Protein AF-A0A0N4U417-F1 (afdb_monomer)

Nearest PDB structures (foldseek):
  6iaa-assembly3_C  TM=5.989E-01  e=9.549E-22  Homo sapiens
  5o5g-assembly1_A  TM=4.884E-01  e=3.225E-22  Homo sapiens
  6s9f-assembly2_B  TM=4.511E-01  e=1.008E-21  Drosophila melanogaster
  5k6w-assembly1_B  TM=4.973E-01  e=5.596E-20  Mus musculus
  6sdb-assembly3_C  TM=8.760E-01  e=9.077E-08  Homo sapiens

Structure (mmCIF, N/CA/C/O backbone):
data_AF-A0A0N4U417-F1
#
_entry.id   AF-A0A0N4U417-F1
#
loop_
_atom_site.group_PDB
_atom_site.id
_atom_site.type_symbol
_atom_site.label_atom_id
_atom_site.label_alt_id
_atom_site.label_comp_id
_atom_site.label_asym_id
_atom_site.label_entity_id
_atom_site.label_seq_id
_atom_site.pdbx_PDB_ins_code
_atom_site.Cartn_x
_atom_site.Cartn_y
_atom_site.Cartn_z
_atom_site.occupancy
_atom_site.B_iso_or_equiv
_atom_site.auth_seq_id
_atom_site.auth_comp_id
_atom_site.auth_asym_id
_atom_site.auth_atom_id
_atom_site.pdbx_PDB_model_num
ATOM 1 N N . MET A 1 1 ? 28.349 -28.284 -4.706 1.00 27.56 1 MET A N 1
ATOM 2 C CA . MET A 1 1 ? 28.545 -28.750 -6.095 1.00 27.56 1 MET A CA 1
ATOM 3 C C . MET A 1 1 ? 29.560 -27.798 -6.707 1.00 27.56 1 MET A C 1
ATOM 5 O O . MET A 1 1 ? 29.257 -26.618 -6.806 1.00 27.56 1 MET A O 1
ATOM 9 N N . ILE A 1 2 ? 30.795 -28.249 -6.942 1.00 29.91 2 ILE A N 1
ATOM 10 C CA . ILE A 1 2 ? 31.886 -27.415 -7.476 1.00 29.91 2 ILE A CA 1
ATOM 11 C C . ILE A 1 2 ? 31.576 -27.196 -8.964 1.00 29.91 2 ILE A C 1
ATOM 13 O O . ILE A 1 2 ? 32.050 -27.932 -9.828 1.00 29.91 2 ILE A O 1
ATOM 17 N N . TRP A 1 3 ? 30.660 -26.273 -9.258 1.00 33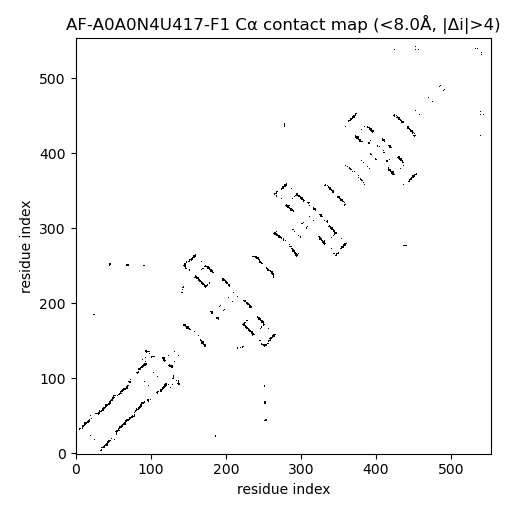.50 3 TRP A N 1
ATOM 18 C CA . TRP A 1 3 ? 30.351 -25.863 -10.623 1.00 33.50 3 TRP A CA 1
ATOM 19 C C . TRP A 1 3 ? 31.556 -25.080 -11.126 1.00 33.50 3 TRP A C 1
ATOM 21 O O . TRP A 1 3 ? 31.873 -24.015 -10.610 1.00 33.50 3 TRP A O 1
ATOM 31 N N . ARG A 1 4 ? 32.295 -25.681 -12.059 1.00 32.41 4 ARG A N 1
ATOM 32 C CA . ARG A 1 4 ? 33.549 -25.144 -12.593 1.00 32.41 4 ARG A CA 1
ATOM 33 C C . ARG A 1 4 ? 33.310 -23.730 -13.139 1.00 32.41 4 ARG A C 1
ATOM 35 O O . ARG A 1 4 ? 32.693 -23.586 -14.191 1.00 32.41 4 ARG A O 1
ATOM 42 N N . GLU A 1 5 ? 33.853 -22.722 -12.458 1.00 45.22 5 GLU A N 1
ATOM 43 C CA . GLU A 1 5 ? 33.798 -21.286 -12.806 1.00 45.22 5 GLU A CA 1
ATOM 44 C C . GLU A 1 5 ? 34.179 -20.999 -14.271 1.00 45.22 5 GLU A C 1
ATOM 46 O O . GLU A 1 5 ? 33.710 -20.036 -14.869 1.00 45.22 5 GLU A O 1
ATOM 51 N N . LYS A 1 6 ? 34.959 -21.892 -14.893 1.00 42.88 6 LYS A N 1
ATOM 52 C CA . LYS A 1 6 ? 35.426 -21.800 -16.283 1.00 42.88 6 LYS A CA 1
ATOM 53 C C . LYS A 1 6 ? 34.323 -21.749 -17.352 1.00 42.88 6 LYS A C 1
ATOM 55 O O . LYS A 1 6 ? 34.619 -21.346 -18.468 1.00 42.88 6 LYS A O 1
ATOM 60 N N . TYR A 1 7 ? 33.092 -22.178 -17.056 1.00 51.28 7 TYR A N 1
ATOM 61 C CA . TYR A 1 7 ? 31.992 -22.128 -18.034 1.00 51.28 7 TYR A CA 1
ATOM 62 C C . TYR A 1 7 ? 31.229 -20.795 -18.042 1.00 51.28 7 TYR A C 1
ATOM 64 O O . TYR A 1 7 ? 30.538 -20.521 -19.013 1.00 51.28 7 TYR A O 1
ATOM 72 N N . PHE A 1 8 ? 31.374 -19.949 -17.016 1.00 64.50 8 PHE A N 1
ATOM 73 C CA . PHE A 1 8 ? 30.685 -18.650 -16.950 1.00 64.50 8 PHE A CA 1
ATOM 74 C C . PHE A 1 8 ? 31.514 -17.479 -17.495 1.00 64.50 8 PHE A C 1
ATOM 76 O O . PHE A 1 8 ? 30.997 -16.373 -17.611 1.00 64.50 8 PHE A O 1
ATOM 83 N N . SER A 1 9 ? 32.785 -17.702 -17.850 1.00 75.81 9 SER A N 1
ATOM 84 C CA . SER A 1 9 ? 33.643 -16.664 -18.432 1.00 75.81 9 SER A CA 1
ATOM 85 C C . SER A 1 9 ? 33.302 -16.323 -19.881 1.00 75.81 9 SER A C 1
ATOM 87 O O . SER A 1 9 ? 33.752 -15.292 -20.363 1.00 75.81 9 SER A O 1
ATOM 89 N N . ASP A 1 10 ? 32.570 -17.181 -20.595 1.00 85.62 10 ASP A N 1
ATOM 90 C CA . ASP A 1 10 ? 32.189 -16.932 -21.986 1.00 85.62 10 ASP A CA 1
ATOM 91 C C . ASP A 1 10 ? 30.671 -16.778 -22.103 1.00 85.62 10 ASP A C 1
ATOM 93 O O . ASP A 1 10 ? 29.919 -17.748 -22.027 1.00 85.62 10 ASP A O 1
ATOM 97 N N . LEU A 1 11 ? 30.238 -15.528 -22.236 1.00 84.31 11 LEU A N 1
ATOM 98 C CA . LEU A 1 11 ? 28.856 -15.098 -22.426 1.00 84.31 11 LEU A CA 1
ATOM 99 C C . LEU A 1 11 ? 28.645 -14.549 -23.845 1.00 84.31 11 LEU A C 1
ATOM 101 O O . LEU A 1 11 ? 27.687 -13.812 -24.103 1.00 84.31 11 LEU A O 1
ATOM 105 N N . SER A 1 12 ? 29.532 -14.894 -24.777 1.00 87.50 12 SER A N 1
ATOM 106 C CA . SER A 1 12 ? 29.425 -14.485 -26.177 1.00 87.50 12 SER A CA 1
ATOM 107 C C . SER A 1 12 ? 28.173 -15.074 -26.836 1.00 87.50 12 SER A C 1
ATOM 109 O O . SER A 1 12 ? 27.653 -16.093 -26.381 1.00 87.50 12 SER A O 1
ATOM 111 N N . ASP A 1 13 ? 27.650 -14.408 -27.865 1.00 87.19 13 ASP A N 1
ATOM 112 C CA . ASP A 1 13 ? 26.528 -14.898 -28.688 1.00 87.19 13 ASP A CA 1
ATOM 113 C C . ASP A 1 13 ? 25.203 -15.141 -27.928 1.00 87.19 13 ASP A C 1
ATOM 115 O O . ASP A 1 13 ? 24.336 -15.895 -28.372 1.00 87.19 13 ASP A O 1
ATOM 119 N N . ASN A 1 14 ? 24.996 -14.474 -26.787 1.00 81.00 14 ASN A N 1
ATOM 120 C CA . ASN A 1 14 ? 23.789 -14.625 -25.960 1.00 81.00 14 ASN A CA 1
ATOM 121 C C . ASN A 1 14 ? 22.736 -13.525 -26.195 1.00 81.00 14 ASN A C 1
ATOM 123 O O . ASN A 1 14 ? 21.695 -13.495 -25.535 1.00 81.00 14 ASN A O 1
ATOM 127 N N . GLY A 1 15 ? 22.987 -12.591 -27.119 1.00 75.69 15 GLY A N 1
ATOM 128 C CA . GLY A 1 15 ? 22.088 -11.466 -27.394 1.00 75.69 15 GLY A CA 1
ATOM 129 C C . GLY A 1 15 ? 21.960 -10.470 -26.233 1.00 75.69 15 GLY A C 1
ATOM 130 O O . GLY A 1 15 ? 20.966 -9.741 -26.163 1.00 75.69 15 GLY A O 1
ATOM 131 N N . LEU A 1 16 ? 22.946 -10.427 -25.333 1.00 77.06 16 LEU A N 1
ATOM 132 C CA . LEU A 1 16 ? 22.962 -9.561 -24.156 1.00 77.06 16 LEU A CA 1
ATOM 133 C C . LEU A 1 16 ? 22.955 -8.091 -24.584 1.00 77.06 16 LEU A C 1
ATOM 135 O O . LEU A 1 16 ? 23.858 -7.634 -25.272 1.00 77.06 16 LEU A O 1
ATOM 139 N N . ALA A 1 17 ? 21.938 -7.330 -24.185 1.00 68.06 17 ALA A N 1
ATOM 140 C CA . ALA A 1 17 ? 21.837 -5.906 -24.525 1.00 68.06 17 ALA A CA 1
ATOM 141 C C . ALA A 1 17 ? 22.543 -4.978 -23.517 1.00 68.06 17 ALA A C 1
ATOM 143 O O . ALA A 1 17 ? 22.597 -3.763 -23.714 1.00 68.06 17 ALA A O 1
ATOM 144 N N . VAL A 1 18 ? 23.047 -5.546 -22.422 1.00 63.22 18 VAL A N 1
ATOM 145 C CA . VAL A 1 18 ? 23.475 -4.838 -21.216 1.00 63.22 18 VAL A CA 1
ATOM 146 C C . VAL A 1 18 ? 24.724 -5.519 -20.657 1.00 63.22 18 VAL A C 1
ATOM 148 O O . VAL A 1 18 ? 24.722 -6.737 -20.486 1.00 63.22 18 VAL A O 1
ATOM 151 N N . CYS A 1 19 ? 25.761 -4.748 -20.321 1.00 54.69 19 CYS A N 1
ATOM 152 C CA . CYS A 1 19 ? 26.817 -5.216 -19.419 1.00 54.69 19 CYS A CA 1
ATOM 153 C C . CYS A 1 19 ? 26.286 -5.197 -17.985 1.00 54.69 19 CYS A C 1
ATOM 155 O O . CYS A 1 19 ? 25.865 -4.131 -17.548 1.00 54.69 19 CYS A O 1
ATOM 157 N N . VAL A 1 20 ? 26.308 -6.345 -17.295 1.00 53.09 20 VAL A N 1
ATOM 158 C CA . VAL A 1 20 ? 26.151 -6.530 -15.833 1.00 53.09 20 VAL A CA 1
ATOM 159 C C . VAL A 1 20 ? 25.643 -5.275 -15.101 1.00 53.09 20 VAL A C 1
ATOM 161 O O . VAL A 1 20 ? 26.412 -4.503 -14.541 1.00 53.09 20 VAL A O 1
ATOM 164 N N . GLU A 1 21 ? 24.332 -5.039 -15.156 1.00 49.22 21 GLU A N 1
ATOM 165 C CA . GLU A 1 21 ? 23.693 -3.875 -14.530 1.00 49.22 21 GLU A CA 1
ATOM 166 C C . GLU A 1 21 ? 23.855 -3.924 -13.001 1.00 49.22 21 GLU A C 1
ATOM 168 O O . GLU A 1 21 ? 23.457 -4.905 -12.368 1.00 49.22 21 GLU A O 1
ATOM 173 N N . ASP A 1 22 ? 24.390 -2.851 -12.411 1.00 46.19 22 ASP A N 1
ATOM 174 C CA . ASP A 1 22 ? 24.318 -2.513 -10.978 1.00 46.19 22 ASP A CA 1
ATOM 175 C C . ASP A 1 22 ? 24.805 -3.588 -9.996 1.00 46.19 22 ASP A C 1
ATOM 177 O O . ASP A 1 22 ? 24.204 -3.798 -8.940 1.00 46.19 22 ASP A O 1
ATOM 181 N N . GLY A 1 23 ? 25.835 -4.354 -10.366 1.00 41.72 23 GLY A N 1
ATOM 182 C CA . GLY A 1 23 ? 26.255 -5.524 -9.591 1.00 41.72 23 GLY A CA 1
ATOM 183 C C . GLY A 1 23 ? 25.161 -6.597 -9.469 1.00 41.72 23 GLY A C 1
ATOM 184 O O . GLY A 1 23 ? 25.405 -7.655 -8.921 1.00 41.72 23 GLY A O 1
ATOM 185 N N . SER A 1 24 ? 23.959 -6.399 -10.014 1.00 42.66 24 SER A N 1
ATOM 186 C CA . SER A 1 24 ? 22.751 -7.133 -9.628 1.00 42.66 24 SER A CA 1
ATOM 187 C C . SER A 1 24 ? 22.669 -8.546 -10.194 1.00 42.66 24 SER A C 1
ATOM 189 O O . SER A 1 24 ? 22.155 -9.419 -9.500 1.00 42.66 24 SER A O 1
ATOM 191 N N . ILE A 1 25 ? 23.229 -8.815 -11.388 1.00 47.09 25 ILE A N 1
ATOM 192 C CA . ILE A 1 25 ? 23.233 -10.183 -11.954 1.00 47.09 25 ILE A CA 1
ATOM 193 C C . ILE A 1 25 ? 23.929 -11.152 -10.987 1.00 47.09 25 ILE A C 1
ATOM 195 O O . ILE A 1 25 ? 23.492 -12.290 -10.831 1.00 47.09 25 ILE A O 1
ATOM 199 N N . PHE A 1 26 ? 24.972 -10.675 -10.301 1.00 48.88 26 PHE A N 1
ATOM 200 C CA . PHE A 1 26 ? 25.716 -11.435 -9.296 1.00 48.88 26 PHE A CA 1
ATOM 201 C C . PHE A 1 26 ? 25.447 -10.953 -7.856 1.00 48.88 26 PHE A C 1
ATOM 203 O O . PHE A 1 26 ? 26.027 -11.475 -6.904 1.00 48.88 26 PHE A O 1
ATOM 210 N N . GLY A 1 27 ? 24.550 -9.981 -7.663 1.00 51.81 27 GLY A N 1
ATOM 211 C CA . GLY A 1 27 ? 24.428 -9.214 -6.421 1.00 51.81 27 GLY A CA 1
ATOM 212 C C . GLY A 1 27 ? 25.755 -8.583 -5.963 1.00 51.81 27 GLY A C 1
ATOM 213 O O . GLY A 1 27 ? 26.714 -8.444 -6.716 1.00 51.81 27 GLY A O 1
ATOM 214 N N . ASN A 1 28 ? 25.871 -8.288 -4.668 1.00 59.44 28 ASN A N 1
ATOM 215 C CA . ASN A 1 28 ? 27.138 -7.851 -4.055 1.00 59.44 28 ASN A CA 1
ATOM 216 C C . ASN A 1 28 ? 28.203 -8.974 -3.982 1.00 59.44 28 ASN A C 1
ATOM 218 O O . ASN A 1 28 ? 29.107 -8.919 -3.148 1.00 59.44 28 ASN A O 1
ATOM 222 N N . THR A 1 29 ? 28.079 -10.036 -4.784 1.00 67.62 29 THR A N 1
ATOM 223 C CA . THR A 1 29 ? 28.987 -11.184 -4.746 1.00 67.62 29 THR A CA 1
ATOM 224 C C . THR A 1 29 ? 30.179 -10.917 -5.653 1.00 67.62 29 THR A C 1
ATOM 226 O O . THR A 1 29 ? 30.055 -10.908 -6.876 1.00 67.62 29 THR A O 1
ATOM 229 N N . SER A 1 30 ? 31.345 -10.728 -5.042 1.00 78.31 30 SER A N 1
ATOM 230 C CA . SER A 1 30 ? 32.618 -10.665 -5.758 1.00 78.31 30 SER A CA 1
ATOM 231 C C . SER A 1 30 ? 32.998 -12.042 -6.320 1.00 78.31 30 SER A C 1
ATOM 233 O O . SER A 1 30 ? 32.837 -13.062 -5.646 1.00 78.31 30 SER A O 1
ATOM 235 N N . LEU A 1 31 ? 33.518 -12.067 -7.547 1.00 81.75 31 LEU A N 1
ATOM 236 C CA . LEU A 1 31 ? 33.944 -13.252 -8.291 1.00 81.75 31 LEU A CA 1
ATOM 237 C C . LEU A 1 31 ? 35.442 -13.154 -8.642 1.00 81.75 31 LEU A C 1
ATOM 239 O O . LEU A 1 31 ? 35.791 -12.952 -9.808 1.00 81.75 31 LEU A O 1
ATOM 243 N N . PRO A 1 32 ? 36.344 -13.297 -7.652 1.00 81.94 32 PRO A N 1
ATOM 244 C CA . PRO A 1 32 ? 37.784 -13.139 -7.862 1.00 81.94 32 PRO A CA 1
ATOM 245 C C . PRO A 1 32 ? 38.366 -14.191 -8.816 1.00 81.94 32 PRO A C 1
ATOM 247 O O . PRO A 1 32 ? 39.250 -13.906 -9.603 1.00 81.94 32 PRO A O 1
ATOM 250 N N . SER A 1 33 ? 37.821 -15.404 -8.885 1.00 84.62 33 SER A N 1
ATOM 251 C CA . SER A 1 33 ? 38.371 -16.445 -9.767 1.00 84.62 33 SER A CA 1
ATOM 252 C C . SER A 1 33 ? 38.276 -16.148 -11.274 1.00 84.62 33 SER A C 1
ATOM 254 O O . SER A 1 33 ? 38.904 -16.845 -12.082 1.00 84.62 33 SER A O 1
ATOM 256 N N . ILE A 1 34 ? 37.485 -15.154 -11.694 1.00 85.88 34 ILE A N 1
ATOM 257 C CA . ILE A 1 34 ? 37.247 -14.862 -13.113 1.00 85.88 34 ILE A CA 1
ATOM 258 C C . ILE A 1 34 ? 38.322 -13.916 -13.652 1.00 85.88 34 ILE A C 1
ATOM 260 O O . ILE A 1 34 ? 38.274 -12.705 -13.476 1.00 85.88 34 ILE A O 1
ATOM 264 N N . HIS A 1 35 ? 39.266 -14.493 -14.394 1.00 91.19 35 HIS A N 1
ATOM 265 C CA . HIS A 1 35 ? 40.381 -13.769 -15.016 1.00 91.19 35 HIS A CA 1
ATOM 266 C C . HIS A 1 35 ? 40.097 -13.347 -16.460 1.00 91.19 35 HIS A C 1
ATOM 268 O O . HIS A 1 35 ? 40.771 -12.480 -17.016 1.00 91.19 35 HIS A O 1
ATOM 274 N N . THR A 1 36 ? 39.139 -13.999 -17.110 1.00 91.88 36 THR A N 1
ATOM 275 C CA . THR A 1 36 ? 38.743 -13.731 -18.492 1.00 91.88 36 THR A CA 1
ATOM 276 C C . THR A 1 36 ? 37.234 -13.661 -18.549 1.00 91.88 36 THR A C 1
ATOM 278 O O . THR A 1 36 ? 36.573 -14.516 -17.967 1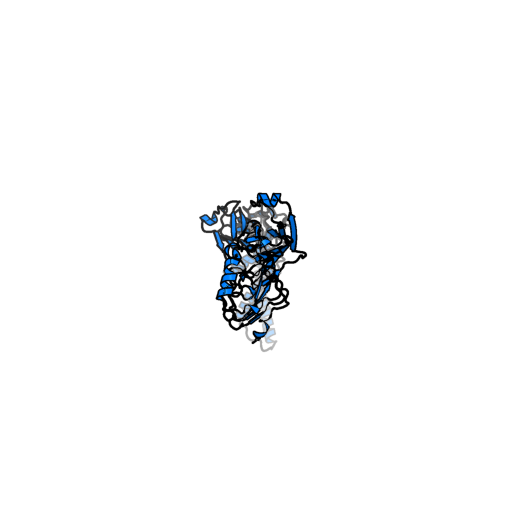.00 91.88 36 THR A O 1
ATOM 281 N N . LEU A 1 37 ? 36.705 -12.665 -19.248 1.00 90.31 37 LEU A N 1
ATOM 282 C CA . LEU A 1 37 ? 35.280 -12.503 -19.478 1.00 90.31 37 LEU A CA 1
ATOM 283 C C . LEU A 1 37 ? 35.062 -12.129 -20.941 1.00 90.31 37 LEU A C 1
ATOM 285 O O . LEU A 1 37 ? 35.682 -11.193 -21.446 1.00 90.31 37 LEU A O 1
ATOM 289 N N . LYS A 1 38 ? 34.207 -12.877 -21.626 1.00 91.44 38 LYS A N 1
ATOM 290 C CA . LYS A 1 38 ? 33.886 -12.661 -23.029 1.00 91.44 38 LYS A CA 1
ATOM 291 C C . LYS A 1 38 ? 32.408 -12.379 -23.192 1.00 91.44 38 LYS A C 1
ATOM 293 O O . LYS A 1 38 ? 31.567 -13.130 -22.712 1.00 91.44 38 LYS A O 1
ATOM 298 N N . PHE A 1 39 ? 32.121 -11.294 -23.885 1.00 90.00 39 PHE A N 1
ATOM 299 C CA . PHE A 1 39 ? 30.800 -10.837 -24.281 1.00 90.00 39 PHE A CA 1
ATOM 300 C C . PHE A 1 39 ? 30.753 -10.598 -25.792 1.00 90.00 39 PHE A C 1
ATOM 302 O O . PHE A 1 39 ? 29.964 -9.765 -26.246 1.00 90.00 39 PHE A O 1
ATOM 309 N N . ALA A 1 40 ? 31.575 -11.294 -26.578 1.00 92.62 40 ALA A N 1
ATOM 310 C CA . ALA A 1 40 ? 31.623 -11.081 -28.017 1.00 92.62 40 ALA A CA 1
ATOM 311 C C . ALA A 1 40 ? 30.246 -11.323 -28.669 1.00 92.62 40 ALA A C 1
ATOM 313 O O . ALA A 1 40 ? 29.425 -12.079 -28.141 1.00 92.62 40 ALA A O 1
ATOM 314 N N . SER A 1 41 ? 29.966 -10.666 -29.795 1.00 92.94 41 SER A N 1
ATOM 315 C CA . SER A 1 41 ? 28.756 -10.912 -30.601 1.00 92.94 41 SER A CA 1
ATOM 316 C C . SER A 1 41 ? 27.439 -10.762 -29.824 1.00 92.94 41 SER A C 1
ATOM 318 O O . SER A 1 41 ? 26.491 -11.540 -29.972 1.00 92.94 41 SER A O 1
ATOM 320 N N . ASN A 1 42 ? 27.369 -9.761 -28.949 1.00 88.31 42 ASN A N 1
ATOM 321 C CA . ASN A 1 42 ? 26.171 -9.436 -28.180 1.00 88.31 42 ASN A CA 1
ATOM 322 C C . ASN A 1 42 ? 25.508 -8.150 -28.719 1.00 88.31 42 ASN A C 1
ATOM 324 O O . ASN A 1 42 ? 25.716 -7.724 -29.853 1.00 88.31 42 ASN A O 1
ATOM 328 N N . ARG A 1 43 ? 24.606 -7.549 -27.942 1.00 86.25 43 ARG A N 1
ATOM 329 C CA . ARG A 1 43 ? 23.857 -6.330 -28.298 1.00 86.25 43 ARG A CA 1
ATOM 330 C C . ARG A 1 43 ? 24.170 -5.174 -27.346 1.00 86.25 43 ARG A C 1
ATOM 332 O O . ARG A 1 43 ? 23.328 -4.292 -27.166 1.00 86.25 43 ARG A O 1
ATOM 339 N N . ILE A 1 44 ? 25.342 -5.183 -26.713 1.00 87.56 44 ILE A N 1
ATOM 340 C CA . ILE A 1 44 ? 25.734 -4.191 -25.710 1.00 87.56 44 ILE A CA 1
ATOM 341 C C . ILE A 1 44 ? 25.896 -2.830 -26.392 1.00 87.56 44 ILE A C 1
ATOM 343 O O . ILE A 1 44 ? 26.714 -2.663 -27.292 1.00 87.56 44 ILE A O 1
ATOM 347 N N . ARG A 1 45 ? 25.121 -1.840 -25.939 1.00 88.12 45 ARG A N 1
ATOM 348 C CA . ARG A 1 45 ? 25.193 -0.452 -26.439 1.00 88.12 45 ARG A CA 1
ATOM 349 C C . ARG A 1 45 ? 25.899 0.499 -25.484 1.00 88.12 45 ARG A C 1
ATOM 351 O O . ARG A 1 45 ? 26.373 1.557 -25.893 1.00 88.12 45 ARG A O 1
ATOM 358 N N . THR A 1 46 ? 25.938 0.149 -24.206 1.00 87.00 46 THR A N 1
ATOM 359 C CA . THR A 1 46 ? 26.463 1.006 -23.147 1.00 87.00 46 THR A CA 1
ATOM 360 C C . THR A 1 46 ? 27.280 0.173 -22.175 1.00 87.00 46 THR A C 1
ATOM 362 O O . THR A 1 46 ? 26.815 -0.875 -21.727 1.00 87.00 46 THR A O 1
ATOM 365 N N . VAL A 1 47 ? 28.470 0.660 -21.828 1.00 89.81 47 VAL A N 1
ATOM 366 C CA . VAL A 1 47 ? 29.257 0.156 -20.700 1.00 89.81 47 VAL A CA 1
ATOM 367 C C . VAL A 1 47 ? 29.098 1.157 -19.550 1.00 89.81 47 VAL A C 1
ATOM 369 O O . VAL A 1 47 ? 29.598 2.281 -19.665 1.00 89.81 47 VAL A O 1
ATOM 372 N N . PRO A 1 48 ? 28.347 0.817 -18.488 1.00 86.25 48 PRO A N 1
ATOM 373 C CA . PRO A 1 48 ? 28.127 1.729 -17.372 1.00 86.25 48 PRO A CA 1
ATOM 374 C C . PRO A 1 48 ? 29.389 1.901 -16.515 1.00 86.25 48 PRO A C 1
ATOM 376 O O . PRO A 1 48 ? 30.329 1.108 -16.593 1.00 86.25 48 PRO A O 1
ATOM 379 N N . SER A 1 49 ? 29.402 2.932 -15.668 1.00 86.62 49 SER A N 1
ATOM 380 C CA . SER A 1 49 ? 30.431 3.088 -14.634 1.00 86.62 49 SER A CA 1
ATOM 381 C C . SER A 1 49 ? 30.437 1.853 -13.730 1.00 86.62 49 SER A C 1
ATOM 383 O O . SER A 1 49 ? 29.375 1.290 -13.455 1.00 86.62 49 SER A O 1
ATOM 385 N N . ARG A 1 50 ? 31.620 1.409 -13.284 1.00 84.56 50 ARG A N 1
ATOM 386 C CA . ARG A 1 50 ? 31.765 0.252 -12.380 1.00 84.56 50 ARG A CA 1
ATOM 387 C C . ARG A 1 50 ? 31.177 -1.068 -12.914 1.00 84.56 50 ARG A C 1
ATOM 389 O O . ARG A 1 50 ? 30.938 -1.991 -12.141 1.00 84.56 50 ARG A O 1
ATOM 396 N N . ALA A 1 51 ? 31.004 -1.205 -14.235 1.00 83.75 51 ALA A N 1
ATOM 397 C CA . ALA A 1 51 ? 30.424 -2.397 -14.872 1.00 83.75 51 ALA A CA 1
ATOM 398 C C . ALA A 1 51 ? 31.089 -3.724 -14.459 1.00 83.75 51 ALA A C 1
ATOM 400 O O . ALA A 1 51 ? 30.442 -4.770 -14.456 1.00 83.75 51 ALA A O 1
ATOM 401 N N . PHE A 1 52 ? 32.379 -3.687 -14.114 1.00 87.06 52 PHE A N 1
ATOM 402 C CA . PHE A 1 52 ? 33.176 -4.867 -13.777 1.00 87.06 52 PHE A CA 1
ATOM 403 C C . PHE A 1 52 ? 33.642 -4.895 -12.309 1.00 87.06 52 PHE A C 1
ATOM 405 O O . PHE A 1 52 ? 34.556 -5.638 -11.975 1.00 87.06 52 PHE A O 1
ATOM 412 N N . GLU A 1 53 ? 33.025 -4.111 -11.414 1.00 85.31 53 GLU A N 1
ATOM 413 C CA . GLU A 1 53 ? 33.364 -4.027 -9.975 1.00 85.31 53 GLU A CA 1
ATOM 414 C C . GLU A 1 53 ? 33.372 -5.385 -9.254 1.00 85.31 53 GLU A C 1
ATOM 416 O O . GLU A 1 53 ? 34.217 -5.628 -8.396 1.00 85.31 53 GLU A O 1
ATOM 421 N N . ASN A 1 54 ? 32.504 -6.315 -9.660 1.00 83.44 54 ASN A N 1
ATOM 422 C CA . ASN A 1 54 ? 32.432 -7.650 -9.064 1.00 83.44 54 ASN A CA 1
ATOM 423 C C . ASN A 1 54 ? 33.499 -8.640 -9.575 1.00 83.44 54 ASN A C 1
ATOM 425 O O . ASN A 1 54 ? 33.513 -9.773 -9.104 1.00 83.44 54 ASN A O 1
ATOM 429 N N . PHE A 1 55 ? 34.395 -8.261 -10.493 1.00 86.75 55 PHE A N 1
ATOM 430 C CA . PHE A 1 55 ? 35.429 -9.149 -11.053 1.00 86.75 55 PHE A CA 1
ATOM 431 C C . PHE A 1 55 ? 36.841 -8.597 -10.790 1.00 86.75 55 PHE A C 1
ATOM 433 O O . PHE A 1 55 ? 37.515 -8.163 -11.725 1.00 86.75 55 PHE A O 1
ATOM 440 N N . PRO A 1 56 ? 37.310 -8.584 -9.530 1.00 87.38 56 PRO A N 1
ATOM 441 C CA . PRO A 1 56 ? 38.525 -7.857 -9.158 1.00 87.38 56 PRO A CA 1
ATOM 442 C C . PRO A 1 56 ? 39.800 -8.367 -9.854 1.00 87.38 56 PRO A C 1
ATOM 444 O O . PRO A 1 56 ? 40.686 -7.565 -10.141 1.00 87.38 56 PRO A O 1
ATOM 447 N N . ASP A 1 57 ? 39.881 -9.661 -10.191 1.00 90.44 57 ASP A N 1
ATOM 448 C CA . ASP A 1 57 ? 41.054 -10.250 -10.859 1.00 90.44 57 ASP A CA 1
ATOM 449 C C . ASP A 1 57 ? 40.890 -10.362 -12.387 1.00 90.44 57 ASP A C 1
ATOM 451 O O . ASP A 1 57 ? 41.654 -11.071 -13.055 1.00 90.44 57 ASP A O 1
ATOM 455 N N . LEU A 1 58 ? 39.901 -9.671 -12.970 1.00 91.44 58 LEU A N 1
ATOM 456 C CA . LEU A 1 58 ? 39.667 -9.689 -14.410 1.00 91.44 58 LEU A CA 1
ATOM 457 C C . LEU A 1 58 ? 40.860 -9.081 -15.159 1.00 91.44 58 LEU A C 1
ATOM 459 O O . LEU A 1 58 ? 41.193 -7.909 -15.000 1.00 91.44 58 LEU A O 1
ATOM 463 N N . GLN A 1 59 ? 41.482 -9.885 -16.022 1.00 93.00 59 GLN A N 1
ATOM 464 C CA . GLN A 1 59 ? 42.664 -9.508 -16.803 1.00 93.00 59 GLN A CA 1
ATOM 465 C C . GLN A 1 59 ? 42.391 -9.449 -18.306 1.00 93.00 59 GLN A C 1
ATOM 467 O O . GLN A 1 59 ? 43.104 -8.755 -19.024 1.00 93.00 59 GLN A O 1
ATOM 472 N N . SER A 1 60 ? 41.398 -10.178 -18.808 1.00 94.62 60 SER A N 1
ATOM 473 C CA . SER A 1 60 ? 41.073 -10.214 -20.234 1.00 94.62 60 SER A CA 1
ATOM 474 C C . SER A 1 60 ? 39.584 -9.997 -20.433 1.00 94.62 60 SER A C 1
ATOM 476 O O . SER A 1 60 ? 38.784 -10.805 -19.965 1.00 94.62 60 SER A O 1
ATOM 478 N N . LEU A 1 61 ? 39.219 -8.940 -21.151 1.00 93.94 61 LEU A N 1
ATOM 479 C CA . LEU A 1 61 ? 37.832 -8.602 -21.448 1.00 93.94 61 LEU A CA 1
ATOM 480 C C . LEU A 1 61 ? 37.622 -8.537 -22.959 1.00 93.94 61 LEU A C 1
ATOM 482 O O . LEU A 1 61 ? 38.316 -7.795 -23.652 1.00 93.94 61 LEU A O 1
ATOM 486 N N . ASP A 1 62 ? 36.657 -9.299 -23.454 1.00 94.25 62 ASP A N 1
ATOM 487 C CA . ASP A 1 62 ? 36.264 -9.293 -24.859 1.00 94.25 62 ASP A CA 1
ATOM 488 C C . ASP A 1 62 ? 34.854 -8.716 -25.019 1.00 94.25 62 ASP A C 1
ATOM 490 O O . ASP A 1 62 ? 33.882 -9.275 -24.518 1.00 94.25 62 ASP A O 1
ATOM 494 N N . LEU A 1 63 ? 34.764 -7.567 -25.684 1.00 94.12 63 LEU A N 1
ATOM 495 C CA . LEU A 1 63 ? 33.545 -6.832 -26.026 1.00 94.12 63 LEU A CA 1
ATOM 496 C C . LEU A 1 63 ? 33.370 -6.728 -27.548 1.00 94.12 63 LEU A C 1
ATOM 498 O O . LEU A 1 63 ? 32.648 -5.846 -28.025 1.00 94.12 63 LEU A O 1
ATOM 502 N N . THR A 1 64 ? 34.048 -7.576 -28.323 1.00 95.00 64 THR A N 1
ATOM 503 C CA . THR A 1 64 ? 33.981 -7.515 -29.786 1.00 95.00 64 THR A CA 1
ATOM 504 C C . THR A 1 64 ? 32.564 -7.736 -30.316 1.00 95.00 64 THR A C 1
ATOM 506 O O . THR A 1 64 ? 31.700 -8.299 -29.649 1.00 95.00 64 THR A O 1
ATOM 509 N N . ASP A 1 65 ? 32.290 -7.210 -31.502 1.00 93.50 65 ASP A N 1
ATOM 510 C CA . ASP A 1 65 ? 31.032 -7.296 -32.232 1.00 93.50 65 ASP A CA 1
ATOM 511 C C . ASP A 1 65 ? 29.817 -6.851 -31.404 1.00 93.50 65 ASP A C 1
ATOM 513 O O . ASP A 1 65 ? 28.732 -7.426 -31.468 1.00 93.50 65 ASP A O 1
ATOM 517 N N . ASN A 1 66 ? 30.005 -5.776 -30.631 1.00 91.56 66 ASN A N 1
ATOM 518 C CA . ASN A 1 66 ? 28.944 -5.082 -29.909 1.00 91.56 66 ASN A CA 1
ATOM 519 C C . ASN A 1 66 ? 28.785 -3.636 -30.415 1.00 91.56 66 ASN A C 1
ATOM 521 O O . ASN A 1 66 ? 29.782 -2.924 -30.568 1.00 91.56 66 ASN A O 1
ATOM 525 N N . PRO A 1 67 ? 27.548 -3.140 -30.609 1.00 90.81 67 PRO A N 1
ATOM 526 C CA . PRO A 1 67 ? 27.274 -1.771 -31.056 1.00 90.81 67 PRO A CA 1
ATOM 527 C C . PRO A 1 67 ? 27.427 -0.749 -29.912 1.00 90.81 67 PRO A C 1
ATOM 529 O O . PRO A 1 67 ? 26.497 -0.001 -29.599 1.00 90.81 67 PRO A O 1
ATOM 532 N N . ILE A 1 68 ? 28.590 -0.732 -29.253 1.00 92.88 68 ILE A N 1
ATOM 533 C CA . ILE A 1 68 ? 28.860 0.119 -28.090 1.00 92.88 68 ILE A CA 1
ATOM 534 C C . ILE A 1 68 ? 28.903 1.575 -28.543 1.00 92.88 68 ILE A C 1
ATOM 536 O O . ILE A 1 68 ? 29.810 1.992 -29.261 1.00 92.88 68 ILE A O 1
ATOM 540 N N . ALA A 1 69 ? 27.925 2.347 -28.090 1.00 91.94 69 ALA A N 1
ATOM 541 C CA . ALA A 1 69 ? 27.785 3.762 -28.382 1.00 91.94 69 ALA A CA 1
ATOM 542 C C . ALA A 1 69 ? 28.255 4.658 -27.229 1.00 91.94 69 ALA A C 1
ATOM 544 O O . ALA A 1 69 ? 28.631 5.806 -27.455 1.00 91.94 69 ALA A O 1
ATOM 545 N N . SER A 1 70 ? 28.261 4.147 -25.994 1.00 89.12 70 SER A N 1
ATOM 546 C CA . SER A 1 70 ? 28.692 4.903 -24.817 1.00 89.12 70 SER A CA 1
ATOM 547 C C . SER A 1 70 ? 29.496 4.037 -23.852 1.00 89.12 70 SER A C 1
ATOM 549 O O . SER A 1 70 ? 29.119 2.904 -23.559 1.00 89.12 70 SER A O 1
ATOM 551 N N . ILE A 1 71 ? 30.589 4.594 -23.337 1.00 91.94 71 ILE A N 1
ATOM 552 C CA . ILE A 1 71 ? 31.399 4.014 -22.266 1.00 91.94 71 ILE A CA 1
ATOM 553 C C . ILE A 1 71 ? 31.505 5.097 -21.193 1.00 91.94 71 ILE A C 1
ATOM 555 O O . ILE A 1 71 ? 32.085 6.158 -21.434 1.00 91.94 71 ILE A O 1
ATOM 559 N N . GLN A 1 72 ? 30.871 4.873 -20.045 1.00 90.31 72 GLN A N 1
ATOM 560 C CA . GLN A 1 72 ? 30.847 5.846 -18.953 1.00 90.31 72 GLN A CA 1
ATOM 561 C C . GLN A 1 72 ? 32.199 5.911 -18.239 1.00 90.31 72 GLN A C 1
ATOM 563 O O . GLN A 1 72 ? 32.930 4.922 -18.175 1.00 90.31 72 GLN A O 1
ATOM 568 N N . GLU A 1 73 ? 32.516 7.072 -17.672 1.00 92.19 73 GLU A N 1
ATOM 569 C CA . GLU A 1 73 ? 33.709 7.240 -16.846 1.00 92.19 73 GLU A CA 1
ATOM 570 C C . GLU A 1 73 ? 33.706 6.253 -15.668 1.00 92.19 73 GLU A C 1
ATOM 572 O O . GLU A 1 73 ? 32.661 5.939 -15.095 1.00 92.19 73 GLU A O 1
ATOM 577 N N . GLY A 1 74 ? 34.876 5.691 -15.362 1.00 89.06 74 GLY A N 1
ATOM 578 C CA . GLY A 1 74 ? 35.014 4.653 -14.340 1.00 89.06 74 GLY A CA 1
ATOM 579 C C . GLY A 1 74 ? 34.537 3.256 -14.766 1.00 89.06 74 GLY A C 1
ATOM 580 O O . GLY A 1 74 ? 34.508 2.344 -13.941 1.00 89.06 74 GLY A O 1
ATOM 581 N N . ALA A 1 75 ? 34.164 3.035 -16.036 1.00 89.81 75 ALA A N 1
ATOM 582 C CA . ALA A 1 75 ? 33.723 1.720 -16.527 1.00 89.81 75 ALA A CA 1
ATOM 583 C C . ALA A 1 75 ? 34.739 0.592 -16.270 1.00 89.81 75 ALA A C 1
ATOM 585 O O . ALA A 1 75 ? 34.346 -0.520 -15.923 1.00 89.81 75 ALA A O 1
ATOM 586 N N . PHE A 1 76 ? 36.033 0.888 -16.416 1.00 90.88 76 PHE A N 1
ATOM 587 C CA . PHE A 1 76 ? 37.138 -0.065 -16.246 1.00 90.88 76 PHE A CA 1
ATOM 588 C C . PHE A 1 76 ? 38.010 0.235 -15.018 1.00 90.88 76 PHE A C 1
ATOM 590 O O . PHE A 1 76 ? 39.088 -0.326 -14.888 1.00 90.88 76 PHE A O 1
ATOM 597 N N . GLU A 1 77 ? 37.591 1.141 -14.133 1.00 87.56 77 GLU A N 1
ATOM 598 C CA . GLU A 1 77 ? 38.423 1.608 -13.011 1.00 87.56 77 GLU A CA 1
ATOM 599 C C . GLU A 1 77 ? 38.632 0.537 -11.934 1.00 87.56 77 GLU A C 1
ATOM 601 O O . GLU A 1 77 ? 39.676 0.493 -11.290 1.00 87.56 77 GLU A O 1
ATOM 606 N N . SER A 1 78 ? 37.668 -0.370 -11.774 1.00 84.69 78 SER A N 1
ATOM 607 C CA . SER A 1 78 ? 37.737 -1.474 -10.816 1.00 84.69 78 SER A CA 1
ATOM 608 C C . SER A 1 78 ? 38.603 -2.655 -11.271 1.00 84.69 78 SER A C 1
ATOM 610 O O . SER A 1 78 ? 38.771 -3.600 -10.501 1.00 84.69 78 SER A O 1
ATOM 612 N N . VAL A 1 79 ? 39.142 -2.636 -12.498 1.00 89.50 79 VAL A N 1
ATOM 613 C CA . VAL A 1 79 ? 39.848 -3.778 -13.102 1.00 89.50 79 VAL A CA 1
ATOM 614 C C . VAL A 1 79 ? 41.175 -3.375 -13.744 1.00 89.50 79 VAL A C 1
ATOM 616 O O . VAL A 1 79 ? 41.304 -2.321 -14.359 1.00 89.50 79 VAL A O 1
ATOM 619 N N . HIS A 1 80 ? 42.168 -4.262 -13.655 1.00 89.25 80 HIS A N 1
ATOM 620 C CA . HIS A 1 80 ? 43.488 -4.077 -14.267 1.00 89.25 80 HIS A CA 1
ATOM 621 C C . HIS A 1 80 ? 43.637 -4.994 -15.482 1.00 89.25 80 HIS A C 1
ATOM 623 O O . HIS A 1 80 ? 44.273 -6.051 -15.428 1.00 89.25 80 HIS A O 1
ATOM 629 N N . LEU A 1 81 ? 43.015 -4.593 -16.589 1.00 92.75 81 LEU A N 1
ATOM 630 C CA . LEU A 1 81 ? 43.026 -5.383 -17.815 1.00 92.75 81 LEU A CA 1
ATOM 631 C C . LEU A 1 81 ? 44.434 -5.447 -18.422 1.00 92.75 81 LEU A C 1
ATOM 633 O O . LEU A 1 81 ? 45.100 -4.433 -18.604 1.00 92.75 81 LEU A O 1
ATOM 637 N N . LYS A 1 82 ? 44.854 -6.660 -18.782 1.00 94.00 82 LYS A N 1
ATOM 638 C CA . LYS A 1 82 ? 46.008 -6.937 -19.647 1.00 94.00 82 LYS A CA 1
ATOM 639 C C . LYS A 1 82 ? 45.604 -6.950 -21.118 1.00 94.00 82 LYS A C 1
ATOM 641 O O . LYS A 1 82 ? 46.363 -6.484 -21.957 1.00 94.00 82 LYS A O 1
ATOM 646 N N . ASN A 1 83 ? 44.409 -7.470 -21.410 1.00 95.62 83 ASN A N 1
ATOM 647 C CA . ASN A 1 83 ? 43.853 -7.544 -22.755 1.00 95.62 83 ASN A CA 1
ATOM 648 C C . ASN A 1 83 ? 42.440 -6.953 -22.768 1.00 95.62 83 ASN A C 1
ATOM 650 O O . ASN A 1 83 ? 41.591 -7.332 -21.956 1.00 95.62 83 ASN A O 1
ATOM 654 N N . LEU A 1 84 ? 42.183 -6.065 -23.724 1.00 95.81 84 LEU A N 1
ATOM 655 C CA . LEU A 1 84 ? 40.852 -5.561 -24.035 1.00 95.81 84 LEU A CA 1
ATOM 656 C C . LEU A 1 84 ? 40.619 -5.736 -25.531 1.00 95.81 84 LEU A C 1
ATOM 658 O O . LEU A 1 84 ? 41.362 -5.178 -26.338 1.00 95.81 84 LEU A O 1
ATOM 662 N N . TYR A 1 85 ? 39.584 -6.485 -25.887 1.00 96.50 85 TYR A N 1
ATOM 663 C CA . TYR A 1 85 ? 39.147 -6.641 -27.268 1.00 96.50 85 TYR A CA 1
ATOM 664 C C . TYR A 1 85 ? 37.863 -5.840 -27.460 1.00 96.50 85 TYR A C 1
ATOM 666 O O . TYR A 1 85 ? 36.864 -6.093 -26.789 1.00 96.50 85 TYR A O 1
ATOM 674 N N . ILE A 1 86 ? 37.890 -4.841 -28.337 1.00 95.31 86 ILE A N 1
ATOM 675 C CA . ILE A 1 86 ? 36.721 -4.018 -28.663 1.00 95.31 86 ILE A CA 1
ATOM 676 C C . ILE A 1 86 ? 36.843 -3.524 -30.105 1.00 95.31 86 ILE A C 1
ATOM 678 O O . ILE A 1 86 ? 37.887 -3.019 -30.504 1.00 95.31 86 ILE A O 1
ATOM 682 N N . ASN A 1 87 ? 35.782 -3.665 -30.893 1.00 95.06 87 ASN A N 1
ATOM 683 C CA . ASN A 1 87 ? 35.702 -3.210 -32.285 1.00 95.06 87 ASN A CA 1
ATOM 684 C C . ASN A 1 87 ? 34.335 -2.548 -32.540 1.00 95.06 87 ASN A C 1
ATOM 686 O O . ASN A 1 87 ? 33.451 -3.097 -33.192 1.00 95.06 87 ASN A O 1
ATOM 690 N N . THR A 1 88 ? 34.139 -1.344 -32.003 1.00 94.75 88 THR A N 1
ATOM 691 C CA . THR A 1 88 ? 32.891 -0.592 -32.197 1.00 94.75 88 THR A CA 1
ATOM 692 C C . THR A 1 88 ? 33.079 0.561 -33.176 1.00 94.75 88 THR A C 1
ATOM 694 O O . THR A 1 88 ? 34.078 1.279 -33.137 1.00 94.75 88 THR A O 1
ATOM 697 N N . SER A 1 89 ? 32.074 0.770 -34.026 1.00 95.12 89 SER A N 1
ATOM 698 C CA . SER A 1 89 ? 31.943 1.936 -34.908 1.00 95.12 89 SER A CA 1
ATOM 699 C C . SER A 1 89 ? 30.713 2.784 -34.588 1.00 95.12 89 SER A C 1
ATOM 701 O O . SER A 1 89 ? 30.263 3.567 -35.419 1.00 95.12 89 SER A O 1
ATOM 703 N N . SER A 1 90 ? 30.150 2.615 -33.387 1.00 93.25 90 SER A N 1
ATOM 704 C CA . SER A 1 90 ? 28.888 3.234 -32.967 1.00 93.25 90 SER A CA 1
ATOM 705 C C . SER A 1 90 ? 29.060 4.359 -31.940 1.00 93.25 90 SER A C 1
ATOM 707 O O . SER A 1 90 ? 28.058 4.869 -31.436 1.00 93.25 90 SER A O 1
ATOM 709 N N . LEU A 1 91 ? 30.295 4.758 -31.603 1.00 94.88 91 LEU A N 1
ATOM 710 C CA . LEU A 1 91 ? 30.553 5.653 -30.470 1.00 94.88 91 LEU A CA 1
ATOM 711 C C . LEU A 1 91 ? 29.953 7.051 -30.655 1.00 94.88 91 LEU A C 1
ATOM 713 O O . LEU A 1 91 ? 30.110 7.696 -31.695 1.00 94.88 91 LEU A O 1
ATOM 717 N N . VAL A 1 92 ? 29.322 7.547 -29.592 1.00 93.50 92 VAL A N 1
ATOM 718 C CA . VAL A 1 92 ? 28.988 8.961 -29.421 1.00 93.50 92 VAL A CA 1
ATOM 719 C C . VAL A 1 92 ? 30.173 9.642 -28.738 1.00 93.50 92 VAL A C 1
ATOM 721 O O . VAL A 1 92 ? 30.335 9.588 -27.521 1.00 93.50 92 VAL A O 1
ATOM 724 N N . CYS A 1 93 ? 31.010 10.279 -29.545 1.00 94.94 93 CYS A N 1
ATOM 725 C CA . CYS A 1 93 ? 32.220 10.987 -29.150 1.00 94.94 93 CYS A CA 1
ATOM 726 C C . CYS A 1 93 ? 31.892 12.414 -28.697 1.00 94.94 93 CYS A C 1
ATOM 728 O O . CYS A 1 93 ? 32.114 13.393 -29.408 1.00 94.94 93 CYS A O 1
ATOM 730 N N . ASP A 1 94 ? 31.311 12.513 -27.506 1.00 93.81 94 ASP A N 1
ATOM 731 C CA . ASP A 1 94 ? 30.937 13.759 -26.837 1.00 93.81 94 ASP A CA 1
ATOM 732 C C . ASP A 1 94 ? 31.761 13.973 -25.555 1.00 93.81 94 ASP A C 1
ATOM 734 O O . ASP A 1 94 ? 32.744 13.275 -25.296 1.00 93.81 94 ASP A O 1
ATOM 738 N N . CYS A 1 95 ? 31.385 14.966 -24.745 1.00 94.12 95 CYS A N 1
ATOM 739 C CA . CYS A 1 95 ? 32.147 15.330 -23.551 1.00 94.12 95 CYS A CA 1
ATOM 740 C C . CYS A 1 95 ? 32.255 14.214 -22.499 1.00 94.12 95 CYS A C 1
ATOM 742 O O . CYS A 1 95 ? 33.229 14.196 -21.749 1.00 94.12 95 CYS A O 1
ATOM 744 N N . GLU A 1 96 ? 31.312 13.270 -22.469 1.00 91.62 96 GLU A N 1
ATOM 745 C CA . GLU A 1 96 ? 31.308 12.142 -21.526 1.00 91.62 96 GLU A CA 1
ATOM 746 C C . GLU A 1 96 ? 32.400 11.113 -21.856 1.00 91.62 96 GLU A C 1
ATOM 748 O O . GLU A 1 96 ? 32.772 10.307 -21.010 1.00 91.62 96 GLU A O 1
ATOM 753 N N . LEU A 1 97 ? 32.926 11.119 -23.089 1.00 94.75 97 LEU A N 1
ATOM 754 C CA . LEU A 1 97 ? 33.962 10.184 -23.534 1.00 94.75 97 LEU A CA 1
ATOM 755 C C . LEU A 1 97 ? 35.381 10.769 -23.416 1.00 94.75 97 LEU A C 1
ATOM 757 O O . LEU A 1 97 ? 36.347 10.110 -23.791 1.00 94.75 97 LEU A O 1
ATOM 761 N N . ARG A 1 98 ? 35.542 11.987 -22.873 1.00 95.12 98 ARG A N 1
ATOM 762 C CA . ARG A 1 98 ? 36.845 12.680 -22.739 1.00 95.12 98 ARG A CA 1
ATOM 763 C C . ARG A 1 98 ? 37.911 11.875 -22.005 1.00 95.12 98 ARG A C 1
ATOM 765 O O . ARG A 1 98 ? 39.093 11.984 -22.325 1.00 95.12 98 ARG A O 1
ATOM 772 N N . TRP A 1 99 ? 37.501 11.085 -21.019 1.00 94.81 99 TRP A N 1
ATOM 773 C CA . TRP A 1 99 ? 38.403 10.260 -20.220 1.00 94.81 99 TRP A CA 1
ATOM 774 C C . TRP A 1 99 ? 38.994 9.097 -21.030 1.00 94.81 99 TRP A C 1
ATOM 776 O O . TRP A 1 99 ? 40.128 8.691 -20.785 1.00 94.81 99 TRP A O 1
ATOM 786 N N . PHE A 1 100 ? 38.253 8.570 -22.008 1.00 95.56 100 PHE A N 1
ATOM 787 C CA . PHE A 1 100 ? 38.549 7.290 -22.645 1.00 95.56 100 PHE A CA 1
ATOM 788 C C . PHE A 1 100 ? 39.814 7.293 -23.521 1.00 95.56 100 PHE A C 1
ATOM 790 O O . PHE A 1 100 ? 40.653 6.414 -23.316 1.00 95.56 100 PHE A O 1
ATOM 797 N N . PRO A 1 101 ? 40.058 8.270 -24.424 1.00 94.31 101 PRO A N 1
ATOM 798 C CA . PRO A 1 101 ? 41.323 8.315 -25.161 1.00 94.31 101 PRO A CA 1
ATOM 799 C C . PRO A 1 101 ? 42.539 8.499 -24.240 1.00 94.31 101 PRO A C 1
ATOM 801 O O . PRO A 1 101 ? 43.593 7.897 -24.470 1.00 94.31 101 PRO A O 1
ATOM 804 N N . LYS A 1 102 ? 42.390 9.271 -23.153 1.00 92.94 102 LYS A N 1
ATOM 805 C CA . LYS A 1 102 ? 43.436 9.422 -22.130 1.00 92.94 102 LYS A CA 1
ATOM 806 C C . LYS A 1 102 ? 43.703 8.098 -21.411 1.00 92.94 102 LYS A C 1
ATOM 808 O O . LYS A 1 102 ? 44.861 7.706 -21.292 1.00 92.94 102 LYS A O 1
ATOM 813 N N . TRP A 1 103 ? 42.649 7.401 -20.987 1.00 93.69 103 TRP A N 1
ATOM 814 C CA . TRP A 1 103 ? 42.741 6.096 -20.333 1.00 93.69 103 TRP A CA 1
ATOM 815 C C . TRP A 1 103 ? 43.405 5.055 -21.237 1.00 93.69 103 TRP A C 1
ATOM 817 O O . TRP A 1 103 ? 44.358 4.407 -20.810 1.00 93.69 103 TRP A O 1
ATOM 827 N N . LEU A 1 104 ? 42.990 4.965 -22.506 1.00 93.81 104 LEU A N 1
ATOM 828 C CA . LEU A 1 104 ? 43.612 4.087 -23.501 1.00 93.81 104 LEU A CA 1
ATOM 829 C C . LEU A 1 104 ? 45.116 4.360 -23.634 1.00 93.81 104 LEU A C 1
ATOM 831 O O . LEU A 1 104 ? 45.902 3.416 -23.635 1.00 93.81 104 LEU A O 1
ATOM 835 N N . SER A 1 105 ? 45.517 5.635 -23.667 1.00 91.31 105 SER A N 1
ATOM 836 C CA . SER A 1 105 ? 46.926 6.040 -23.790 1.00 91.31 105 SER A CA 1
ATOM 837 C C . SER A 1 105 ? 47.772 5.665 -22.567 1.00 91.31 105 SER A C 1
ATOM 839 O O . SER A 1 105 ? 48.952 5.360 -22.714 1.00 91.31 105 SER A O 1
ATOM 841 N N . SER A 1 106 ? 47.189 5.670 -21.362 1.00 92.44 106 SER A N 1
ATOM 842 C CA . SER A 1 106 ? 47.887 5.307 -20.117 1.00 92.44 106 SER A CA 1
ATOM 843 C C . SER A 1 106 ? 47.775 3.829 -19.730 1.00 92.44 106 SER A C 1
ATOM 845 O O . SER A 1 106 ? 48.526 3.375 -18.874 1.00 92.44 106 SER A O 1
ATOM 847 N N . SER A 1 107 ? 46.833 3.087 -20.318 1.00 91.12 107 SER A N 1
ATOM 848 C CA . SER A 1 107 ? 46.488 1.717 -19.903 1.00 91.12 107 SER A CA 1
ATOM 849 C C . SER A 1 107 ? 47.564 0.666 -20.201 1.00 91.12 107 SER A C 1
ATOM 851 O O . SER A 1 107 ? 47.570 -0.387 -19.574 1.00 91.12 107 SER A O 1
ATOM 853 N N . GLY A 1 108 ? 48.455 0.921 -21.167 1.00 90.81 108 GLY A N 1
ATOM 854 C CA . GLY A 1 108 ? 49.434 -0.067 -21.638 1.00 90.81 108 GLY A CA 1
ATOM 855 C C . GLY A 1 108 ? 48.828 -1.250 -22.408 1.00 90.81 108 GLY A C 1
ATOM 856 O O . GLY A 1 108 ? 49.542 -2.211 -22.687 1.00 90.81 108 GLY A O 1
ATOM 857 N N . LEU A 1 109 ? 47.535 -1.192 -22.747 1.00 94.00 109 LEU A N 1
ATOM 858 C CA . LEU A 1 109 ? 46.838 -2.221 -23.521 1.00 94.00 109 LEU A CA 1
ATOM 859 C C . LEU A 1 109 ? 47.364 -2.294 -24.961 1.00 94.00 109 LEU A C 1
ATOM 861 O O . LEU A 1 109 ? 47.726 -1.273 -25.556 1.00 94.00 109 LEU A O 1
ATOM 865 N N . ASP A 1 110 ? 47.342 -3.495 -25.545 1.00 92.88 110 ASP A N 1
ATOM 866 C CA . ASP A 1 110 ? 47.646 -3.672 -26.963 1.00 92.88 110 ASP A CA 1
ATOM 867 C C . ASP A 1 110 ? 46.622 -2.916 -27.823 1.00 92.88 110 ASP A C 1
ATOM 869 O O . ASP A 1 110 ? 45.425 -3.200 -27.825 1.00 92.88 110 ASP A O 1
ATOM 873 N N . ARG A 1 111 ? 47.097 -1.919 -28.570 1.00 92.06 111 ARG A N 1
ATOM 874 C CA . ARG A 1 111 ? 46.248 -1.086 -29.428 1.00 92.06 111 ARG A CA 1
ATOM 875 C C . ARG A 1 111 ? 45.741 -1.852 -30.650 1.00 92.06 111 ARG A C 1
ATOM 877 O O . ARG A 1 111 ? 44.762 -1.418 -31.246 1.00 92.06 111 ARG A O 1
ATOM 884 N N . SER A 1 112 ? 46.361 -2.980 -31.011 1.00 92.38 112 SER A N 1
ATOM 885 C CA . SER A 1 112 ? 45.937 -3.793 -32.158 1.00 92.38 112 SER A CA 1
ATOM 886 C C . SER A 1 112 ? 44.578 -4.476 -31.946 1.00 92.38 112 SER A C 1
ATOM 888 O O . SER A 1 112 ? 43.878 -4.770 -32.915 1.00 92.38 112 SER A O 1
ATOM 890 N N . THR A 1 113 ? 44.168 -4.670 -30.687 1.00 93.44 113 THR A N 1
ATOM 891 C CA . THR A 1 113 ? 42.903 -5.320 -30.308 1.00 93.44 113 THR A CA 1
ATOM 892 C C . THR A 1 113 ? 41.767 -4.329 -30.035 1.00 93.44 113 THR A C 1
ATOM 894 O O . THR A 1 113 ? 40.656 -4.743 -29.698 1.00 93.44 113 THR A O 1
ATOM 897 N N . ILE A 1 114 ? 42.028 -3.022 -30.167 1.00 95.50 114 ILE A N 1
ATOM 898 C CA . ILE A 1 114 ? 41.109 -1.939 -29.804 1.00 95.50 114 ILE A CA 1
ATOM 899 C C . ILE A 1 114 ? 40.856 -1.059 -31.029 1.00 95.50 114 ILE A C 1
ATOM 901 O O . ILE A 1 114 ? 41.705 -0.266 -31.428 1.00 95.50 114 ILE A O 1
ATOM 905 N N . SER A 1 115 ? 39.651 -1.155 -31.584 1.00 95.62 115 SER A N 1
ATOM 906 C CA . SER A 1 115 ? 39.129 -0.269 -32.621 1.00 95.62 115 SER A CA 1
ATOM 907 C C . SER A 1 115 ? 37.864 0.417 -32.109 1.00 95.62 115 SER A C 1
ATOM 909 O O . SER A 1 115 ? 36.855 -0.225 -31.805 1.00 95.62 115 SER A O 1
ATOM 911 N N . THR A 1 116 ? 37.930 1.736 -31.953 1.00 96.12 116 THR A N 1
ATOM 912 C CA . THR A 1 116 ? 36.886 2.521 -31.280 1.00 96.12 116 THR A CA 1
ATOM 913 C C . THR A 1 116 ? 36.604 3.771 -32.091 1.00 96.12 116 THR A C 1
ATOM 915 O O . THR A 1 116 ? 37.216 4.819 -31.887 1.00 96.12 116 THR A O 1
ATOM 918 N N . VAL A 1 117 ? 35.680 3.636 -33.037 1.00 96.81 117 VAL A N 1
ATOM 919 C CA . VAL A 1 117 ? 35.403 4.628 -34.075 1.00 96.81 117 VAL A CA 1
ATOM 920 C C . VAL A 1 117 ? 34.131 5.411 -33.757 1.00 96.81 117 VAL A C 1
ATOM 922 O O . VAL A 1 117 ? 33.094 4.847 -33.392 1.00 96.81 117 VAL A O 1
ATOM 925 N N . CYS A 1 118 ? 34.218 6.729 -33.911 1.00 96.06 118 CYS A N 1
ATOM 926 C CA . CYS A 1 118 ? 33.112 7.650 -33.710 1.00 96.06 118 CYS A CA 1
ATOM 927 C C . CYS A 1 118 ? 32.049 7.500 -34.807 1.00 96.06 118 CYS A C 1
ATOM 929 O O . CYS A 1 118 ? 32.353 7.542 -35.999 1.00 96.06 118 CYS A O 1
ATOM 931 N N . LEU A 1 119 ? 30.785 7.393 -34.402 1.00 93.31 119 LEU A N 1
ATOM 932 C CA . LEU A 1 119 ? 29.617 7.525 -35.278 1.00 93.31 119 LEU A CA 1
ATOM 933 C C . LEU A 1 119 ? 29.019 8.933 -35.208 1.00 93.31 119 LEU A C 1
ATOM 935 O O . LEU A 1 119 ? 28.511 9.454 -36.198 1.00 93.31 119 LEU A O 1
ATOM 939 N N . HIS A 1 120 ? 29.063 9.536 -34.021 1.00 90.81 120 HIS A N 1
ATOM 940 C CA . HIS A 1 120 ? 28.522 10.857 -33.725 1.00 90.81 120 HIS A CA 1
ATOM 941 C C . HIS A 1 120 ? 29.528 11.646 -32.869 1.00 90.81 120 HIS A C 1
ATOM 943 O O . HIS A 1 120 ? 30.204 11.026 -32.053 1.00 90.81 120 HIS A O 1
ATOM 949 N N . PRO A 1 121 ? 29.603 12.987 -32.960 1.00 90.44 121 PRO A N 1
ATOM 950 C CA . PRO A 1 121 ? 28.927 13.857 -33.924 1.00 90.44 121 PRO A CA 1
ATOM 951 C C . PRO A 1 121 ? 29.381 13.607 -35.363 1.00 90.44 121 PRO A C 1
ATOM 953 O O . PRO A 1 121 ? 30.439 13.033 -35.594 1.00 90.44 121 PRO A O 1
ATOM 956 N N . THR A 1 122 ? 28.575 14.035 -36.337 1.00 88.38 122 THR A N 1
ATOM 957 C CA . THR A 1 122 ? 28.817 13.780 -37.771 1.00 88.38 122 THR A CA 1
ATOM 958 C C . THR A 1 122 ? 30.185 14.266 -38.252 1.00 88.38 122 THR A C 1
ATOM 960 O O . THR A 1 122 ? 30.794 13.626 -39.097 1.00 88.38 122 THR A O 1
ATOM 963 N N . PHE A 1 123 ? 30.712 15.357 -37.685 1.00 91.44 123 PHE A N 1
ATOM 964 C CA . PHE A 1 123 ? 32.041 15.874 -38.030 1.00 91.44 123 PHE A CA 1
ATOM 965 C C . PHE A 1 123 ? 33.208 15.027 -37.489 1.00 91.44 123 PHE A C 1
ATOM 967 O O . PHE A 1 123 ? 34.340 15.226 -37.918 1.00 91.44 123 PHE A O 1
ATOM 974 N N . LEU A 1 124 ? 32.947 14.094 -36.565 1.00 94.19 124 LEU A N 1
ATOM 975 C CA . LEU A 1 124 ? 33.916 13.105 -36.078 1.00 94.19 124 LEU A CA 1
ATOM 976 C C . LEU A 1 124 ? 33.668 11.703 -36.651 1.00 94.19 124 LEU A C 1
ATOM 978 O O . LEU A 1 124 ? 34.377 10.768 -36.295 1.00 94.19 124 LEU A O 1
ATOM 982 N N . GLN A 1 125 ? 32.664 11.527 -37.512 1.00 93.62 125 GLN A N 1
ATOM 983 C CA . GLN A 1 125 ? 32.273 10.212 -38.009 1.00 93.62 125 GLN A CA 1
ATOM 984 C C . GLN A 1 125 ? 33.436 9.510 -38.733 1.00 93.62 125 GLN A C 1
ATOM 986 O O . GLN A 1 125 ? 34.072 10.085 -39.614 1.00 93.62 125 GLN A O 1
ATOM 991 N N . GLY A 1 126 ? 33.694 8.249 -38.379 1.00 96.25 126 GLY A N 1
ATOM 992 C CA . GLY A 1 126 ? 34.756 7.429 -38.969 1.00 96.25 126 GLY A CA 1
ATOM 993 C C . GLY A 1 126 ? 36.147 7.634 -38.359 1.00 96.25 126 GLY A C 1
ATOM 994 O O . GLY A 1 126 ? 37.068 6.904 -38.718 1.00 96.25 126 GLY A O 1
ATOM 995 N N . ILE A 1 127 ? 36.313 8.578 -37.428 1.00 97.06 127 ILE A N 1
ATOM 996 C CA . ILE A 1 127 ? 37.594 8.849 -36.765 1.00 97.06 127 ILE A CA 1
ATOM 997 C C . ILE A 1 127 ? 37.739 7.942 -35.534 1.00 97.06 127 ILE A C 1
ATOM 999 O O . ILE A 1 127 ? 36.804 7.815 -34.740 1.00 97.06 127 ILE A O 1
ATOM 1003 N N . ASP A 1 128 ? 38.906 7.311 -35.358 1.00 95.38 128 ASP A N 1
ATOM 1004 C CA . ASP A 1 128 ? 39.222 6.597 -34.115 1.00 95.38 128 ASP A CA 1
ATOM 1005 C C . ASP A 1 128 ? 39.345 7.588 -32.952 1.00 95.38 128 ASP A C 1
ATOM 1007 O O . ASP A 1 128 ? 40.008 8.620 -33.070 1.00 95.38 128 ASP A O 1
ATOM 1011 N N . ILE A 1 129 ? 38.745 7.259 -31.809 1.00 95.38 129 ILE A N 1
ATOM 1012 C CA . ILE A 1 129 ? 38.674 8.139 -30.635 1.00 95.38 129 ILE A CA 1
ATOM 1013 C C . ILE A 1 129 ? 40.042 8.637 -30.153 1.00 95.38 129 ILE A C 1
ATOM 1015 O O . ILE A 1 129 ? 40.131 9.727 -29.595 1.00 95.38 129 ILE A O 1
ATOM 1019 N N . THR A 1 130 ? 41.122 7.885 -30.377 1.00 92.12 130 THR A N 1
ATOM 1020 C CA . THR A 1 130 ? 42.473 8.308 -29.971 1.00 92.12 130 THR A CA 1
ATOM 1021 C C . THR A 1 130 ? 43.121 9.317 -30.907 1.00 92.12 130 THR A C 1
ATOM 1023 O O . THR A 1 130 ? 44.106 9.947 -30.531 1.00 92.12 130 THR A O 1
ATOM 1026 N N . MET A 1 131 ? 42.545 9.514 -32.092 1.00 94.69 131 MET A N 1
ATOM 1027 C CA . MET A 1 131 ? 42.920 10.570 -33.032 1.00 94.69 131 MET A CA 1
ATOM 1028 C C . MET A 1 131 ? 42.059 11.831 -32.863 1.00 94.69 131 MET A C 1
ATOM 1030 O O . MET A 1 131 ? 42.318 12.843 -33.513 1.00 94.69 131 MET A O 1
ATOM 1034 N N . VAL A 1 132 ? 41.032 11.789 -32.009 1.00 95.81 132 VAL A N 1
ATOM 1035 C CA . VAL A 1 132 ? 40.153 12.931 -31.743 1.00 95.81 132 VAL A CA 1
ATOM 1036 C C . VAL A 1 132 ? 40.788 13.847 -30.698 1.00 95.81 132 VAL A C 1
ATOM 1038 O O . VAL A 1 132 ? 41.105 13.423 -29.588 1.00 95.81 132 VAL A O 1
ATOM 1041 N N . ASP A 1 133 ? 40.914 15.134 -31.026 1.00 94.81 133 ASP A N 1
ATOM 1042 C CA . ASP A 1 133 ? 41.279 16.164 -30.051 1.00 94.81 133 ASP A CA 1
ATOM 1043 C C . ASP A 1 133 ? 40.216 16.244 -28.940 1.00 94.81 133 ASP A C 1
ATOM 1045 O O . ASP A 1 133 ? 39.023 16.413 -29.206 1.00 94.81 133 ASP A O 1
ATOM 1049 N N . VAL A 1 134 ? 40.645 16.158 -27.679 1.00 94.25 134 VAL A N 1
ATOM 1050 C CA . VAL A 1 134 ? 39.771 16.199 -26.494 1.00 94.25 134 VAL A CA 1
ATOM 1051 C C . VAL A 1 134 ? 38.895 17.462 -26.457 1.00 94.25 134 VAL A C 1
ATOM 1053 O O . VAL A 1 134 ? 37.784 17.424 -25.922 1.00 94.25 134 VAL A O 1
ATOM 1056 N N . SER A 1 135 ? 39.342 18.573 -27.048 1.00 94.38 135 SER A N 1
ATOM 1057 C CA . SER A 1 135 ? 38.549 19.805 -27.161 1.00 94.38 135 SER A CA 1
ATOM 1058 C C . SER A 1 135 ? 37.310 19.656 -28.057 1.00 94.38 135 SER A C 1
ATOM 1060 O O . SER A 1 135 ? 36.297 20.306 -27.790 1.00 94.38 135 SER A O 1
ATOM 1062 N N . ASN A 1 136 ? 37.338 18.750 -29.042 1.00 94.62 136 ASN A N 1
ATOM 1063 C CA . ASN A 1 136 ? 36.208 18.453 -29.930 1.00 94.62 136 ASN A CA 1
ATOM 1064 C C . ASN A 1 136 ? 35.152 17.544 -29.282 1.00 94.62 136 ASN A C 1
ATOM 1066 O O . ASN A 1 136 ? 34.003 17.514 -29.729 1.00 94.62 136 ASN A O 1
ATOM 1070 N N . LEU A 1 137 ? 35.507 16.843 -28.202 1.00 95.06 137 LEU A N 1
ATOM 1071 C CA . LEU A 1 137 ? 34.587 16.041 -27.397 1.00 95.06 137 LEU A CA 1
ATOM 1072 C C . LEU A 1 137 ? 33.710 16.973 -26.551 1.00 95.06 137 LEU A C 1
ATOM 1074 O O . LEU A 1 137 ? 34.038 17.322 -25.414 1.00 95.06 137 LEU A O 1
ATOM 1078 N N . THR A 1 138 ? 32.601 17.434 -27.123 1.00 92.38 138 THR A N 1
ATOM 1079 C CA . THR A 1 138 ? 31.683 18.407 -26.510 1.00 92.38 138 THR A CA 1
ATOM 1080 C C . THR A 1 138 ? 30.286 17.817 -26.352 1.00 92.38 138 THR A C 1
ATOM 1082 O O . THR A 1 138 ? 29.861 16.980 -27.144 1.00 92.38 138 THR A O 1
ATOM 1085 N N . CYS A 1 139 ? 29.567 18.224 -25.306 1.00 88.50 139 CYS A N 1
ATOM 1086 C CA . CYS A 1 139 ? 28.167 17.856 -25.128 1.00 88.50 139 CYS A CA 1
ATOM 1087 C C . CYS A 1 139 ? 27.280 18.969 -25.669 1.00 88.50 139 CYS A C 1
ATOM 1089 O O . CYS A 1 139 ? 27.436 20.133 -25.308 1.00 88.50 139 CYS A O 1
ATOM 1091 N N . VAL A 1 140 ? 26.343 18.587 -26.528 1.00 79.62 140 VAL A N 1
ATOM 1092 C CA . VAL A 1 140 ? 25.342 19.478 -27.116 1.00 79.62 140 VAL A CA 1
ATOM 1093 C C . VAL A 1 140 ? 23.946 19.028 -26.697 1.00 79.62 140 VAL A C 1
ATOM 1095 O O . VAL A 1 140 ? 23.724 17.842 -26.437 1.00 79.62 140 VAL A O 1
ATOM 1098 N N . ASP A 1 141 ? 22.989 19.958 -26.664 1.00 68.44 141 ASP A N 1
ATOM 1099 C CA . ASP A 1 141 ? 21.599 19.659 -26.287 1.00 68.44 141 ASP A CA 1
ATOM 1100 C C . ASP A 1 141 ? 20.945 18.626 -27.220 1.00 68.44 141 ASP A C 1
ATOM 1102 O O . ASP A 1 141 ? 20.147 17.804 -26.773 1.00 68.44 141 ASP A O 1
ATOM 1106 N N . ASN A 1 142 ? 21.362 18.592 -28.491 1.00 73.50 142 ASN A N 1
ATOM 1107 C CA . ASN A 1 142 ? 20.850 17.681 -29.521 1.00 73.50 142 ASN A CA 1
ATOM 1108 C C . ASN A 1 142 ? 21.605 16.346 -29.575 1.00 73.50 142 ASN A C 1
ATOM 1110 O O . ASN A 1 142 ? 21.821 15.789 -30.651 1.00 73.50 142 ASN A O 1
ATOM 1114 N N . SER A 1 143 ? 22.046 15.844 -28.421 1.00 84.12 143 SER A N 1
ATOM 1115 C CA . SER A 1 143 ? 22.666 14.523 -28.332 1.00 84.12 143 SER A CA 1
ATOM 1116 C C . SER A 1 143 ? 21.682 13.435 -28.799 1.00 84.12 143 SER A C 1
ATOM 1118 O O . SER A 1 143 ? 20.516 13.466 -28.400 1.00 84.12 143 SER A O 1
ATOM 1120 N N . PRO A 1 144 ? 22.119 12.442 -29.599 1.00 88.31 144 PRO A N 1
ATOM 1121 C CA . PRO A 1 144 ? 21.259 11.338 -30.024 1.00 88.31 144 PRO A CA 1
ATOM 1122 C C . PRO A 1 144 ? 20.973 10.327 -28.899 1.00 88.31 144 PRO A C 1
ATOM 1124 O O . PRO A 1 144 ? 20.177 9.401 -29.094 1.00 88.31 144 PRO A O 1
ATOM 1127 N N . ARG A 1 145 ? 21.629 10.478 -27.737 1.00 87.62 145 ARG A N 1
ATOM 1128 C CA . ARG A 1 145 ? 21.471 9.610 -26.566 1.00 87.62 145 ARG A CA 1
ATOM 1129 C C . ARG A 1 145 ? 20.031 9.614 -26.062 1.00 87.62 145 ARG A C 1
ATOM 1131 O O . ARG A 1 145 ? 19.332 10.624 -26.104 1.00 87.62 145 ARG A O 1
ATOM 1138 N N . VAL A 1 146 ? 19.621 8.478 -25.515 1.00 89.31 146 VAL A N 1
ATOM 1139 C CA . VAL A 1 146 ? 18.335 8.361 -24.836 1.00 89.31 146 VAL A CA 1
ATOM 1140 C C . VAL A 1 146 ? 18.367 9.115 -23.513 1.00 89.31 146 VAL A C 1
ATOM 1142 O O . VAL A 1 146 ? 19.308 8.979 -22.729 1.00 89.31 146 VAL A O 1
ATOM 1145 N N . ARG A 1 147 ? 17.309 9.875 -23.240 1.00 89.06 147 ARG A N 1
ATOM 1146 C CA . ARG A 1 147 ? 17.087 10.553 -21.964 1.00 89.06 147 ARG A CA 1
ATOM 1147 C C . ARG A 1 147 ? 15.665 10.320 -21.483 1.00 89.06 147 ARG A C 1
ATOM 1149 O O . ARG A 1 147 ? 14.710 10.374 -22.256 1.00 89.06 147 ARG A O 1
ATOM 1156 N N . LEU A 1 148 ? 15.531 10.079 -20.186 1.00 91.75 148 LEU A N 1
ATOM 1157 C CA . LEU A 1 148 ? 14.238 9.979 -19.520 1.00 91.75 148 LEU A CA 1
ATOM 1158 C C . LEU A 1 148 ? 13.735 11.367 -19.135 1.00 91.75 148 LEU A C 1
ATOM 1160 O O . LEU A 1 148 ? 14.491 12.204 -18.652 1.00 91.75 148 LEU A O 1
ATOM 1164 N N . VAL A 1 149 ? 12.444 11.590 -19.357 1.00 91.44 149 VAL A N 1
ATOM 1165 C CA . VAL A 1 149 ? 11.726 12.819 -18.985 1.00 91.44 149 VAL A CA 1
ATOM 1166 C C . VAL A 1 149 ? 10.743 12.540 -17.860 1.00 91.44 149 VAL A C 1
ATOM 1168 O O . VAL A 1 149 ? 10.549 13.373 -16.981 1.00 91.44 149 VAL A O 1
ATOM 1171 N N . LYS A 1 150 ? 10.111 11.361 -17.882 1.00 95.00 150 LYS A N 1
ATOM 1172 C CA . LYS A 1 150 ? 9.159 10.936 -16.858 1.00 95.00 150 LYS A CA 1
ATOM 1173 C C . LYS A 1 150 ? 9.524 9.546 -16.370 1.00 95.00 150 LYS A C 1
ATOM 1175 O O . LYS A 1 150 ? 9.630 8.609 -17.160 1.00 95.00 150 LYS A O 1
ATOM 1180 N N . HIS A 1 151 ? 9.676 9.437 -15.060 1.00 96.81 151 HIS A N 1
ATOM 1181 C CA . HIS A 1 151 ? 9.854 8.179 -14.352 1.00 96.81 151 HIS A CA 1
ATOM 1182 C C . HIS A 1 151 ? 8.509 7.707 -13.779 1.00 96.81 151 HIS A C 1
ATOM 1184 O O . HIS A 1 151 ? 7.639 8.549 -13.519 1.00 96.81 151 HIS A O 1
ATOM 1190 N N . PRO A 1 152 ? 8.328 6.395 -13.550 1.00 97.75 152 PRO A N 1
ATOM 1191 C CA . PRO A 1 152 ? 7.183 5.909 -12.796 1.00 97.75 152 PRO A CA 1
ATOM 1192 C C . PRO A 1 152 ? 7.266 6.382 -11.339 1.00 97.75 152 PRO A C 1
ATOM 1194 O O . PRO A 1 152 ? 8.340 6.722 -10.838 1.00 97.75 152 PRO A O 1
ATOM 1197 N N . VAL A 1 153 ? 6.124 6.404 -10.651 1.00 97.06 153 VAL A N 1
ATOM 1198 C CA . VAL A 1 153 ? 6.058 6.791 -9.235 1.00 97.06 153 VAL A CA 1
ATOM 1199 C C . VAL A 1 153 ? 6.930 5.830 -8.410 1.00 97.06 153 VAL A C 1
ATOM 1201 O O . VAL A 1 153 ? 6.730 4.623 -8.525 1.00 97.06 153 VAL A O 1
ATOM 1204 N N . PRO A 1 154 ? 7.880 6.300 -7.576 1.00 96.62 154 PRO A N 1
ATOM 1205 C CA . PRO A 1 154 ? 8.838 5.410 -6.906 1.00 96.62 154 PRO A CA 1
ATOM 1206 C C . PRO A 1 154 ? 8.224 4.355 -5.969 1.00 96.62 154 PRO A C 1
ATOM 1208 O O . PRO A 1 154 ? 8.792 3.281 -5.795 1.00 96.62 154 PRO A O 1
ATOM 1211 N N . SER A 1 155 ? 7.065 4.638 -5.371 1.00 95.75 155 SER A N 1
ATOM 1212 C CA . SER A 1 155 ? 6.318 3.700 -4.526 1.00 95.75 155 SER A CA 1
ATOM 1213 C C . SER A 1 155 ? 4.836 3.783 -4.869 1.00 95.75 155 SER A C 1
ATOM 1215 O O . SER A 1 155 ? 4.212 4.829 -4.682 1.00 95.75 155 SER A O 1
ATOM 1217 N N . THR A 1 156 ? 4.288 2.693 -5.394 1.00 97.19 156 THR A N 1
ATOM 1218 C CA . THR A 1 156 ? 2.907 2.614 -5.869 1.00 97.19 156 THR A CA 1
ATOM 1219 C C . THR A 1 156 ? 2.134 1.660 -4.973 1.00 97.19 156 THR A C 1
ATOM 1221 O O . THR A 1 156 ? 2.383 0.458 -4.968 1.00 97.19 156 THR A O 1
ATOM 1224 N N . LYS A 1 157 ? 1.194 2.197 -4.198 1.00 95.75 157 LYS A N 1
ATOM 1225 C CA . LYS A 1 157 ? 0.295 1.399 -3.358 1.00 95.75 157 LYS A CA 1
ATOM 1226 C C . LYS A 1 157 ? -0.894 0.940 -4.197 1.00 95.75 157 LYS A C 1
ATOM 1228 O O . LYS A 1 157 ? -1.513 1.763 -4.868 1.00 95.75 157 LYS A O 1
ATOM 1233 N N . ALA A 1 158 ? -1.205 -0.347 -4.145 1.00 96.88 158 ALA A N 1
ATOM 1234 C CA . ALA A 1 158 ? -2.284 -0.963 -4.909 1.00 96.88 158 ALA A CA 1
ATOM 1235 C C . ALA A 1 158 ? -3.194 -1.774 -3.988 1.00 96.88 158 ALA A C 1
ATOM 1237 O O . ALA A 1 158 ? -2.722 -2.350 -3.014 1.00 96.88 158 ALA A O 1
ATOM 1238 N N . LEU A 1 159 ? -4.486 -1.844 -4.299 1.00 97.31 159 LEU A N 1
ATOM 1239 C CA . LEU A 1 159 ? -5.408 -2.753 -3.616 1.00 97.31 159 LEU A CA 1
ATOM 1240 C C . LEU A 1 159 ? -5.410 -4.120 -4.314 1.00 97.31 159 LEU A C 1
ATOM 1242 O O . LEU A 1 159 ? -5.285 -4.191 -5.538 1.00 97.31 159 LEU A O 1
ATOM 1246 N N . LEU A 1 160 ? -5.581 -5.201 -3.560 1.00 97.50 160 LEU A N 1
ATOM 1247 C CA . LEU A 1 160 ? -5.780 -6.538 -4.119 1.00 97.50 160 LEU A CA 1
ATOM 1248 C C . LEU A 1 160 ? -6.983 -6.533 -5.087 1.00 97.50 160 LEU A C 1
ATOM 1250 O O . LEU A 1 160 ? -8.043 -6.006 -4.749 1.00 97.50 160 LEU A O 1
ATOM 1254 N N . GLY A 1 161 ? -6.800 -7.071 -6.293 1.00 96.62 161 GLY A N 1
ATOM 1255 C CA . GLY A 1 161 ? -7.774 -7.070 -7.390 1.00 96.62 161 GLY A CA 1
ATOM 1256 C C . GLY A 1 161 ? -7.911 -5.740 -8.147 1.00 96.62 161 GLY A C 1
ATOM 1257 O O . GLY A 1 161 ? -8.756 -5.620 -9.034 1.00 96.62 161 GLY A O 1
ATOM 1258 N N . SER A 1 162 ? -7.119 -4.713 -7.811 1.00 97.56 162 SER A N 1
ATOM 1259 C CA . SER A 1 162 ? -7.183 -3.406 -8.488 1.00 97.56 162 SER A CA 1
ATOM 1260 C C . SER A 1 162 ? -6.349 -3.351 -9.770 1.00 97.56 162 SER A C 1
ATOM 1262 O O . SER A 1 162 ? -5.745 -4.336 -10.190 1.00 97.56 162 SER A O 1
ATOM 1264 N N . ILE A 1 163 ? -6.340 -2.180 -10.409 1.00 98.00 163 ILE A N 1
ATOM 1265 C CA . ILE A 1 163 ? -5.537 -1.881 -11.593 1.00 98.00 163 ILE A CA 1
ATOM 1266 C C . ILE A 1 163 ? -4.439 -0.895 -11.192 1.00 98.00 163 ILE A C 1
ATOM 1268 O O . ILE A 1 163 ? -4.724 0.131 -10.573 1.00 98.00 163 ILE A O 1
ATOM 1272 N N . VAL A 1 164 ? -3.201 -1.169 -11.598 1.00 98.25 164 VAL A N 1
ATOM 1273 C CA . VAL A 1 164 ? -2.066 -0.247 -11.460 1.00 98.25 164 VAL A CA 1
ATOM 1274 C C . VAL A 1 164 ? -1.627 0.226 -12.834 1.00 98.25 164 VAL A C 1
ATOM 1276 O O . VAL A 1 164 ? -1.461 -0.576 -13.747 1.00 98.25 164 VAL A O 1
ATOM 1279 N N . GLN A 1 165 ? -1.387 1.530 -12.966 1.00 97.62 165 GLN A N 1
ATOM 1280 C CA . GLN A 1 165 ? -0.816 2.130 -14.167 1.00 97.62 165 GLN A CA 1
ATOM 1281 C C . GLN A 1 165 ? 0.495 2.834 -13.828 1.00 97.62 165 GLN A C 1
ATOM 1283 O O . GLN A 1 165 ? 0.538 3.729 -12.982 1.00 97.62 165 GLN A O 1
ATOM 1288 N N . LEU A 1 166 ? 1.575 2.432 -14.494 1.00 98.31 166 LEU A N 1
ATOM 1289 C CA . LEU A 1 166 ? 2.876 3.083 -14.396 1.00 98.31 166 LEU A CA 1
ATOM 1290 C C . LEU A 1 166 ? 3.189 3.806 -15.699 1.00 98.31 166 LEU A C 1
ATOM 1292 O O . LEU A 1 166 ? 3.042 3.252 -16.784 1.00 98.31 166 LEU A O 1
ATOM 1296 N N . HIS A 1 167 ? 3.671 5.041 -15.583 1.00 97.44 167 HIS A N 1
ATOM 1297 C CA . HIS A 1 167 ? 3.974 5.889 -16.730 1.00 97.44 167 HIS A CA 1
ATOM 1298 C C . HIS A 1 167 ? 5.473 6.115 -16.848 1.00 97.44 167 HIS A C 1
ATOM 1300 O O . HIS A 1 167 ? 6.153 6.414 -15.866 1.00 97.44 167 HIS A O 1
ATOM 1306 N N . CYS A 1 168 ? 5.965 6.051 -18.075 1.00 97.56 168 CYS A N 1
ATOM 1307 C CA . CYS A 1 168 ? 7.345 6.329 -18.419 1.00 97.56 168 CYS A CA 1
ATOM 1308 C C . CYS A 1 168 ? 7.402 7.143 -19.707 1.00 97.56 168 CYS A C 1
ATOM 1310 O O . CYS A 1 168 ? 6.586 6.949 -20.607 1.00 97.56 168 CYS A O 1
ATOM 1312 N N . MET A 1 169 ? 8.353 8.068 -19.801 1.00 95.44 169 MET A N 1
ATOM 1313 C CA . MET A 1 169 ? 8.554 8.862 -21.010 1.00 95.44 169 MET A CA 1
ATOM 1314 C C . MET A 1 169 ? 10.026 9.179 -21.205 1.00 95.44 169 MET A C 1
ATOM 1316 O O . MET A 1 169 ? 10.713 9.565 -20.255 1.00 95.44 169 MET A O 1
ATOM 1320 N N . GLY A 1 170 ? 10.482 9.084 -22.447 1.00 93.19 170 GLY A N 1
ATOM 1321 C CA . GLY A 1 170 ? 11.825 9.478 -22.843 1.00 93.19 170 GLY A CA 1
ATOM 1322 C C . GLY A 1 170 ? 11.867 10.048 -24.253 1.00 93.19 170 GLY A C 1
ATOM 1323 O O . GLY A 1 170 ? 10.893 9.967 -25.005 1.00 93.19 170 GLY A O 1
ATOM 1324 N N . TYR A 1 171 ? 13.011 10.628 -24.593 1.00 90.44 171 TYR A N 1
ATOM 1325 C CA . TYR A 1 171 ? 13.339 11.063 -25.944 1.00 90.44 171 TYR A CA 1
ATOM 1326 C C . TYR A 1 171 ? 14.740 10.598 -26.332 1.00 90.44 171 TYR A C 1
ATOM 1328 O O . TYR A 1 171 ? 15.568 10.276 -25.477 1.00 90.44 171 TYR A O 1
ATOM 1336 N N . GLY A 1 172 ? 15.001 10.568 -27.631 1.00 90.31 172 GLY A N 1
ATOM 1337 C CA . GLY A 1 172 ? 16.299 10.226 -28.203 1.00 90.31 172 GLY A CA 1
ATOM 1338 C C . GLY A 1 172 ? 16.214 10.186 -29.723 1.00 90.31 172 GLY A C 1
ATOM 1339 O O . GLY A 1 172 ? 15.161 10.463 -30.297 1.00 90.31 172 GLY A O 1
ATOM 1340 N N . ALA A 1 173 ? 17.312 9.837 -30.390 1.00 88.44 173 ALA A N 1
ATOM 1341 C CA . ALA A 1 173 ? 17.278 9.591 -31.830 1.00 88.44 173 ALA A CA 1
ATOM 1342 C C . ALA A 1 173 ? 16.354 8.409 -32.175 1.00 88.44 173 ALA A C 1
ATOM 1344 O O . ALA A 1 173 ? 16.342 7.404 -31.460 1.00 88.44 173 ALA A O 1
ATOM 1345 N N . SER A 1 174 ? 15.618 8.532 -33.278 1.00 88.31 174 SER A N 1
ATOM 1346 C CA . SER A 1 174 ? 14.775 7.470 -33.836 1.00 88.31 174 SER A CA 1
ATOM 1347 C C . SER A 1 174 ? 15.610 6.291 -34.388 1.00 88.31 174 SER A C 1
ATOM 1349 O O . SER A 1 174 ? 16.696 6.531 -34.927 1.00 88.31 174 SER A O 1
ATOM 1351 N N . PRO A 1 175 ? 15.130 5.029 -34.306 1.00 90.19 175 PRO A N 1
ATOM 1352 C CA . PRO A 1 175 ? 13.902 4.606 -33.632 1.00 90.19 175 PRO A CA 1
ATOM 1353 C C . PRO A 1 175 ? 14.094 4.523 -32.114 1.00 90.19 175 PRO A C 1
ATOM 1355 O O . PRO A 1 175 ? 15.062 3.931 -31.628 1.00 90.19 175 PRO A O 1
ATOM 1358 N N . LEU A 1 176 ? 13.145 5.094 -31.373 1.00 91.56 176 LEU A N 1
ATOM 1359 C CA . LEU A 1 176 ? 13.073 4.979 -29.921 1.00 91.56 176 LEU A CA 1
ATOM 1360 C C . LEU A 1 176 ? 12.105 3.855 -29.527 1.00 91.56 176 LEU A C 1
ATOM 1362 O O . LEU A 1 176 ? 11.044 3.683 -30.134 1.00 91.56 176 LEU A O 1
ATOM 1366 N N . GLU A 1 177 ? 12.461 3.096 -28.495 1.00 92.62 177 GLU A N 1
ATOM 1367 C CA . GLU A 1 177 ? 11.662 1.989 -27.970 1.00 92.62 177 GLU A CA 1
ATOM 1368 C C . GLU A 1 177 ? 11.606 2.050 -26.438 1.00 92.62 177 GLU A C 1
ATOM 1370 O O . GLU A 1 177 ? 12.601 2.376 -25.791 1.00 92.62 177 GLU A O 1
ATOM 1375 N N . ILE A 1 178 ? 10.453 1.718 -25.848 1.00 94.81 178 ILE A N 1
ATOM 1376 C CA . ILE A 1 178 ? 10.284 1.572 -24.397 1.00 94.81 178 ILE A CA 1
ATOM 1377 C C . ILE A 1 178 ? 9.887 0.135 -24.092 1.00 94.81 178 ILE A C 1
ATOM 1379 O O . ILE A 1 178 ? 8.975 -0.412 -24.705 1.00 94.81 178 ILE A O 1
ATOM 1383 N N . THR A 1 179 ? 10.561 -0.458 -23.115 1.00 93.88 179 THR A N 1
ATOM 1384 C CA . THR A 1 179 ? 10.233 -1.773 -22.557 1.00 93.88 179 THR A CA 1
ATOM 1385 C C . THR A 1 179 ? 10.084 -1.657 -21.047 1.00 93.88 179 THR A C 1
ATOM 1387 O O . THR A 1 179 ? 10.694 -0.783 -20.434 1.00 93.88 179 THR A O 1
ATOM 1390 N N . TRP A 1 180 ? 9.282 -2.523 -20.438 1.00 96.19 180 TRP A N 1
ATOM 1391 C CA . TRP A 1 180 ? 9.152 -2.602 -18.985 1.00 96.19 180 TRP A CA 1
ATOM 1392 C C . TRP A 1 180 ? 9.794 -3.886 -18.484 1.00 96.19 180 TRP A C 1
ATOM 1394 O O . TRP A 1 180 ? 9.705 -4.925 -19.136 1.00 96.19 180 TRP A O 1
ATOM 1404 N N . LYS A 1 181 ? 10.446 -3.821 -17.326 1.00 92.50 181 LYS A N 1
ATOM 1405 C CA . LYS A 1 181 ? 10.976 -4.991 -16.632 1.00 92.50 181 LYS A CA 1
ATOM 1406 C C . LYS A 1 181 ? 10.501 -5.027 -15.189 1.00 92.50 181 LYS A C 1
ATOM 1408 O O . LYS A 1 181 ? 10.321 -3.983 -14.560 1.00 92.50 181 LYS A O 1
ATOM 1413 N N . VAL A 1 182 ? 10.342 -6.241 -14.682 1.00 94.44 182 VAL A N 1
ATOM 1414 C CA . VAL A 1 182 ? 10.074 -6.544 -13.279 1.00 94.44 182 VAL A CA 1
ATOM 1415 C C . VAL A 1 182 ? 11.329 -7.133 -12.650 1.00 94.44 182 VAL A C 1
ATOM 1417 O O . VAL A 1 182 ? 12.041 -7.933 -13.261 1.00 94.44 182 VAL A O 1
ATOM 1420 N N . ILE A 1 183 ? 11.610 -6.708 -11.428 1.00 91.06 183 ILE A N 1
ATOM 1421 C CA . ILE A 1 183 ? 12.758 -7.115 -10.635 1.00 91.06 183 ILE A CA 1
ATOM 1422 C C . ILE A 1 183 ? 12.199 -7.710 -9.349 1.00 91.06 183 ILE A C 1
ATOM 1424 O O . ILE A 1 183 ? 11.670 -7.000 -8.489 1.00 91.06 183 ILE A O 1
ATOM 1428 N N . LYS A 1 184 ? 12.295 -9.034 -9.229 1.00 90.38 184 LYS A N 1
ATOM 1429 C CA . LYS A 1 184 ? 11.796 -9.780 -8.070 1.00 90.38 184 LYS A CA 1
ATOM 1430 C C . LYS A 1 184 ? 12.919 -10.625 -7.500 1.00 90.38 184 LYS A C 1
ATOM 1432 O O . LYS A 1 184 ? 13.497 -11.441 -8.211 1.00 90.38 184 LYS A O 1
ATOM 1437 N N . SER A 1 185 ? 13.245 -10.408 -6.226 1.00 86.00 185 SER A N 1
ATOM 1438 C CA . SER A 1 185 ? 14.329 -11.128 -5.538 1.00 86.00 185 SER A CA 1
ATOM 1439 C C . SER A 1 185 ? 15.667 -11.082 -6.300 1.00 86.00 185 SER A C 1
ATOM 1441 O O . SER A 1 185 ? 16.367 -12.084 -6.385 1.00 86.00 185 SER A O 1
ATOM 1443 N N . GLY A 1 186 ? 15.994 -9.933 -6.905 1.00 76.94 186 GLY A N 1
ATOM 1444 C CA . GLY A 1 186 ? 17.207 -9.744 -7.714 1.00 76.94 186 GLY A CA 1
ATOM 1445 C C . GLY A 1 186 ? 17.144 -10.320 -9.133 1.00 76.94 186 GLY A C 1
ATOM 1446 O O . GLY A 1 186 ? 18.065 -10.109 -9.910 1.00 76.94 186 GLY A O 1
ATOM 1447 N N . VAL A 1 187 ? 16.064 -11.008 -9.515 1.00 81.38 187 VAL A N 1
ATOM 1448 C CA . VAL A 1 187 ? 15.885 -11.541 -10.872 1.00 81.38 187 VAL A CA 1
ATOM 1449 C C . VAL A 1 187 ? 15.159 -10.518 -11.738 1.00 81.38 187 VAL A C 1
ATOM 1451 O O . VAL A 1 187 ? 14.031 -10.129 -11.434 1.00 81.38 187 VAL A O 1
ATOM 1454 N N . HIS A 1 188 ? 15.797 -10.121 -12.837 1.00 82.38 188 HIS A N 1
ATOM 1455 C CA . HIS A 1 188 ? 15.257 -9.182 -13.818 1.00 82.38 188 HIS A CA 1
ATOM 1456 C C . HIS A 1 188 ? 14.538 -9.945 -14.938 1.00 82.38 188 HIS A C 1
ATOM 1458 O O . HIS A 1 188 ? 15.106 -10.862 -15.533 1.00 82.38 188 HIS A O 1
ATOM 1464 N N . ARG A 1 189 ? 13.301 -9.557 -15.261 1.00 86.81 189 ARG A N 1
ATOM 1465 C CA . ARG A 1 189 ? 12.537 -10.103 -16.395 1.00 86.81 189 ARG A CA 1
ATOM 1466 C C . ARG A 1 189 ? 11.895 -8.982 -17.190 1.00 86.81 189 ARG A C 1
ATOM 1468 O O . ARG A 1 189 ? 11.283 -8.096 -16.606 1.00 86.81 189 ARG A O 1
ATOM 1475 N N . ILE A 1 190 ? 12.010 -9.039 -18.512 1.00 90.50 190 ILE A N 1
ATOM 1476 C CA . ILE A 1 190 ? 11.247 -8.156 -19.398 1.00 90.50 190 ILE A CA 1
ATOM 1477 C C . ILE A 1 190 ? 9.784 -8.588 -19.324 1.00 90.50 190 ILE A C 1
ATOM 1479 O O . ILE A 1 190 ? 9.482 -9.773 -19.470 1.00 90.50 190 ILE A O 1
ATOM 1483 N N . LEU A 1 191 ? 8.896 -7.634 -19.068 1.00 94.19 191 LEU A N 1
ATOM 1484 C CA . LEU A 1 191 ? 7.462 -7.868 -19.090 1.00 94.19 191 LEU A CA 1
ATOM 1485 C C . LEU A 1 191 ? 6.983 -7.921 -20.537 1.00 94.19 191 LEU A C 1
ATOM 1487 O O . LEU A 1 191 ? 7.412 -7.138 -21.388 1.00 94.19 191 LEU A O 1
ATOM 1491 N N . ILE A 1 192 ? 6.088 -8.862 -20.793 1.00 93.88 192 ILE A N 1
ATOM 1492 C CA . ILE A 1 192 ? 5.441 -9.074 -22.083 1.00 93.88 192 ILE A CA 1
ATOM 1493 C C . ILE A 1 192 ? 3.937 -8.944 -21.898 1.00 93.88 192 ILE A C 1
ATOM 1495 O O . ILE A 1 192 ? 3.446 -8.992 -20.775 1.00 93.88 192 ILE A O 1
ATOM 1499 N N . HIS A 1 193 ? 3.219 -8.726 -22.996 1.00 95.44 193 HIS A N 1
ATOM 1500 C CA . HIS A 1 193 ? 1.770 -8.611 -22.931 1.00 95.44 193 HIS A CA 1
ATOM 1501 C C . HIS A 1 193 ? 1.182 -9.969 -22.547 1.00 95.44 193 HIS A C 1
ATOM 1503 O O . HIS A 1 193 ? 1.493 -10.986 -23.177 1.00 95.44 193 HIS A O 1
ATOM 1509 N N . ASP A 1 194 ? 0.303 -9.970 -21.558 1.00 95.81 194 ASP A N 1
ATOM 1510 C CA . ASP A 1 194 ? -0.419 -11.143 -21.076 1.00 95.81 194 ASP A CA 1
ATOM 1511 C C . ASP A 1 194 ? -1.841 -10.718 -20.644 1.00 95.81 194 ASP A C 1
ATOM 1513 O O . ASP A 1 194 ? -2.157 -9.532 -20.700 1.00 95.81 194 ASP A O 1
ATOM 1517 N N . PRO A 1 195 ? -2.735 -11.638 -20.240 1.00 95.94 195 PRO A N 1
ATOM 1518 C CA . PRO A 1 195 ? -4.111 -11.283 -19.871 1.00 95.94 195 PRO A CA 1
ATOM 1519 C C . PRO A 1 195 ? -4.252 -10.248 -18.738 1.00 95.94 195 PRO A C 1
ATOM 1521 O O . PRO A 1 195 ? -5.310 -9.637 -18.602 1.00 95.94 195 PRO A O 1
ATOM 1524 N N . THR A 1 196 ? -3.218 -10.081 -17.914 1.00 95.94 196 THR A N 1
ATOM 1525 C CA . THR A 1 196 ? -3.162 -9.154 -16.776 1.00 95.94 196 THR A CA 1
ATOM 1526 C C . THR A 1 196 ? -2.249 -7.951 -17.025 1.00 95.94 196 THR A C 1
ATOM 1528 O O . THR A 1 196 ? -2.353 -6.964 -16.300 1.00 95.94 196 THR A O 1
ATOM 1531 N N . THR A 1 197 ? -1.406 -7.981 -18.059 1.00 97.31 197 THR A N 1
ATOM 1532 C CA . THR A 1 197 ? -0.385 -6.966 -18.347 1.00 97.31 197 THR A CA 1
ATOM 1533 C C . THR A 1 197 ? -0.558 -6.382 -19.749 1.00 97.31 197 THR A C 1
ATOM 1535 O O . THR A 1 197 ? -0.258 -7.036 -20.748 1.00 97.31 197 THR A O 1
ATOM 1538 N N . ASP A 1 198 ? -0.932 -5.103 -19.819 1.00 97.75 198 ASP A N 1
ATOM 1539 C CA . ASP A 1 198 ? -1.045 -4.332 -21.061 1.00 97.75 198 ASP A CA 1
ATOM 1540 C C . ASP A 1 198 ? 0.014 -3.223 -21.146 1.00 97.75 198 ASP A C 1
ATOM 1542 O O . ASP A 1 198 ? 0.445 -2.658 -20.135 1.00 97.75 198 ASP A O 1
ATOM 1546 N N . PHE A 1 199 ? 0.351 -2.815 -22.374 1.00 97.75 199 PHE A N 1
ATOM 1547 C CA . PHE A 1 199 ? 1.197 -1.649 -22.637 1.00 97.75 199 PHE A CA 1
ATOM 1548 C C . PHE A 1 199 ? 0.567 -0.734 -23.681 1.00 97.75 199 PHE A C 1
ATOM 1550 O O . PHE A 1 199 ? 0.241 -1.161 -24.788 1.00 97.75 199 PHE A O 1
ATOM 1557 N N . TYR A 1 200 ? 0.479 0.548 -23.352 1.00 97.06 200 TYR A N 1
ATOM 1558 C CA . TYR A 1 200 ? -0.014 1.591 -24.241 1.00 97.06 200 TYR A CA 1
ATOM 1559 C C . TYR A 1 200 ? 1.138 2.529 -24.576 1.00 97.06 200 TYR A C 1
ATOM 1561 O O . TYR A 1 200 ? 1.858 2.969 -23.683 1.00 97.06 200 TYR A O 1
ATOM 1569 N N . PHE A 1 201 ? 1.329 2.834 -25.857 1.00 95.31 201 PHE A N 1
ATOM 1570 C CA . PHE A 1 201 ? 2.427 3.677 -26.325 1.00 95.31 201 PHE A CA 1
ATOM 1571 C C . PHE A 1 201 ? 1.892 4.880 -27.091 1.00 95.31 201 PHE A C 1
ATOM 1573 O O . PHE A 1 201 ? 0.982 4.741 -27.909 1.00 95.31 201 PHE A O 1
ATOM 1580 N N . ASN A 1 202 ? 2.490 6.049 -26.869 1.00 93.19 202 ASN A N 1
ATOM 1581 C CA . ASN A 1 202 ? 2.210 7.244 -27.656 1.00 93.19 202 ASN A CA 1
ATOM 1582 C C . ASN A 1 202 ? 3.522 7.840 -28.176 1.00 93.19 202 ASN A C 1
ATOM 1584 O O . ASN A 1 202 ? 4.436 8.145 -27.405 1.00 93.19 202 ASN A O 1
ATOM 1588 N N . ARG A 1 203 ? 3.612 7.967 -29.502 1.00 91.12 203 ARG A N 1
ATOM 1589 C CA . ARG A 1 203 ? 4.791 8.430 -30.232 1.00 91.12 203 ARG A CA 1
ATOM 1590 C C . ARG A 1 203 ? 4.533 9.826 -30.786 1.00 91.12 203 ARG A C 1
ATOM 1592 O O . ARG A 1 203 ? 3.571 10.027 -31.526 1.00 91.12 203 ARG A O 1
ATOM 1599 N N . SER A 1 204 ? 5.427 10.767 -30.495 1.00 84.06 204 SER A N 1
ATOM 1600 C CA . SER A 1 204 ? 5.392 12.113 -31.073 1.00 84.06 204 SER A CA 1
ATOM 1601 C C . SER A 1 204 ? 6.716 12.458 -31.744 1.00 84.06 204 SER A C 1
ATOM 1603 O O . SER A 1 204 ? 7.778 12.413 -31.125 1.00 84.06 204 SER A O 1
ATOM 1605 N N . ASN A 1 205 ? 6.621 12.879 -33.005 1.00 73.12 205 ASN A N 1
ATOM 1606 C CA . ASN A 1 205 ? 7.733 13.440 -33.778 1.00 73.12 205 ASN A CA 1
ATOM 1607 C C . ASN A 1 205 ? 7.664 14.978 -33.844 1.00 73.12 205 ASN A C 1
ATOM 1609 O O . ASN A 1 205 ? 8.442 15.609 -34.558 1.00 73.12 205 ASN A O 1
ATOM 1613 N N . SER A 1 206 ? 6.686 15.605 -33.175 1.00 62.69 206 SER A N 1
ATOM 1614 C CA . SER A 1 206 ? 6.426 17.036 -33.345 1.00 62.69 206 SER A CA 1
ATOM 1615 C C . SER A 1 206 ? 7.487 17.884 -32.647 1.00 62.69 206 SER A C 1
ATOM 1617 O O . SER A 1 206 ? 7.595 17.890 -31.418 1.00 62.69 206 SER A O 1
ATOM 1619 N N . ILE A 1 207 ? 8.207 18.686 -33.439 1.00 57.81 207 ILE A N 1
ATOM 1620 C CA . ILE A 1 207 ? 9.186 19.687 -32.978 1.00 57.81 207 ILE A CA 1
ATOM 1621 C C . ILE A 1 207 ? 8.574 20.659 -31.945 1.00 57.81 207 ILE A C 1
ATOM 1623 O O . ILE A 1 207 ? 9.287 21.227 -31.122 1.00 57.81 207 ILE A O 1
ATOM 1627 N N . ASN A 1 208 ? 7.251 20.839 -31.926 1.00 55.50 208 ASN A N 1
ATOM 1628 C CA . ASN A 1 208 ? 6.594 21.718 -30.955 1.00 55.50 208 ASN A CA 1
ATOM 1629 C C . ASN A 1 208 ? 6.597 21.145 -29.527 1.00 55.50 208 ASN A C 1
ATOM 1631 O O . ASN A 1 208 ? 6.718 21.915 -28.578 1.00 55.50 208 ASN A O 1
ATOM 1635 N N . VAL A 1 209 ? 6.548 19.816 -29.371 1.00 55.34 209 VAL A N 1
ATOM 1636 C CA . VAL A 1 209 ? 6.731 19.150 -28.066 1.00 55.34 209 VAL A CA 1
ATOM 1637 C C . VAL A 1 209 ? 8.204 19.223 -27.644 1.00 55.34 209 VAL A C 1
ATOM 1639 O O . VAL A 1 209 ? 8.514 19.507 -26.493 1.00 55.34 209 VAL A O 1
ATOM 1642 N N . LEU A 1 210 ? 9.129 19.072 -28.598 1.00 55.78 210 LEU A N 1
ATOM 1643 C CA . LEU A 1 210 ? 10.572 19.259 -28.386 1.00 55.78 210 LEU A CA 1
ATOM 1644 C C . LEU A 1 210 ? 10.910 20.661 -27.845 1.00 55.78 210 LEU A C 1
ATOM 1646 O O . LEU A 1 210 ? 11.659 20.789 -26.878 1.00 55.78 210 LEU A O 1
ATOM 1650 N N . LYS A 1 211 ? 10.308 21.707 -28.426 1.00 58.38 211 LYS A N 1
ATOM 1651 C CA . LYS A 1 211 ? 10.525 23.110 -28.032 1.00 58.38 211 LYS A CA 1
ATOM 1652 C C . LYS A 1 211 ? 9.932 23.473 -26.671 1.00 58.38 211 LYS A C 1
ATOM 1654 O O . LYS A 1 211 ? 10.493 24.329 -25.993 1.00 58.38 211 LYS A O 1
ATOM 1659 N N . SER A 1 212 ? 8.808 22.869 -26.271 1.00 55.06 212 SER A N 1
ATOM 1660 C CA . SER A 1 212 ? 8.184 23.173 -24.974 1.00 55.06 212 SER A CA 1
ATOM 1661 C C . SER A 1 212 ? 8.980 22.619 -23.794 1.00 55.06 212 SER A C 1
ATOM 1663 O O . SER A 1 212 ? 8.889 23.163 -22.698 1.00 55.06 212 SER A O 1
ATOM 1665 N N . PHE A 1 213 ? 9.754 21.551 -24.012 1.00 57.19 213 PHE A N 1
ATOM 1666 C CA . PHE A 1 213 ? 10.537 20.902 -22.962 1.00 57.19 213 PHE A CA 1
ATOM 1667 C C . PHE A 1 213 ? 12.026 21.265 -22.975 1.00 57.19 213 PHE A C 1
ATOM 1669 O O . PHE A 1 213 ? 12.649 21.124 -21.931 1.00 57.19 213 PHE A O 1
ATOM 1676 N N . ASN A 1 214 ? 12.597 21.758 -24.085 1.00 44.41 214 ASN A N 1
ATOM 1677 C CA . ASN A 1 214 ? 13.982 22.245 -24.153 1.00 44.41 214 ASN A CA 1
ATOM 1678 C C . ASN A 1 214 ? 14.201 23.264 -25.288 1.00 44.41 214 ASN A C 1
ATOM 1680 O O . ASN A 1 214 ? 13.520 23.247 -26.313 1.00 44.41 214 ASN A O 1
ATOM 1684 N N . ARG A 1 215 ? 15.219 24.126 -25.125 1.00 48.06 215 ARG A N 1
ATOM 1685 C CA . ARG A 1 215 ? 15.728 25.088 -26.129 1.00 48.06 215 ARG A CA 1
ATOM 1686 C C . ARG A 1 215 ? 16.437 24.377 -27.296 1.00 48.06 215 ARG A C 1
ATOM 1688 O O . ARG A 1 215 ? 17.620 24.588 -27.538 1.00 48.06 215 ARG A O 1
ATOM 1695 N N . ILE A 1 216 ? 15.723 23.529 -28.030 1.00 53.31 216 ILE A N 1
ATOM 1696 C CA . ILE A 1 216 ? 16.259 22.815 -29.195 1.00 53.31 216 ILE A CA 1
ATOM 1697 C C . ILE A 1 216 ? 16.338 23.795 -30.372 1.00 53.31 216 ILE A C 1
ATOM 1699 O O . ILE A 1 216 ? 15.407 23.950 -31.166 1.00 53.31 216 ILE A O 1
ATOM 1703 N N . SER A 1 217 ? 17.457 24.513 -30.439 1.00 44.50 217 SER A N 1
ATOM 1704 C CA . SER A 1 217 ? 17.856 25.339 -31.576 1.00 44.50 217 SER A CA 1
ATOM 1705 C C . SER A 1 217 ? 18.645 24.470 -32.562 1.00 44.50 217 SER A C 1
ATOM 1707 O O . SER A 1 217 ? 19.734 24.009 -32.243 1.00 44.50 217 SER A O 1
ATOM 1709 N N . GLY A 1 218 ? 18.088 24.237 -33.755 1.00 51.19 218 GLY A N 1
ATOM 1710 C CA . GLY A 1 218 ? 18.782 23.645 -34.910 1.00 51.19 218 GLY A CA 1
ATOM 1711 C C . GLY A 1 218 ? 18.888 22.114 -34.916 1.00 51.19 218 GLY A C 1
ATOM 1712 O O . GLY A 1 218 ? 19.766 21.545 -34.280 1.00 51.19 218 GLY A O 1
ATOM 1713 N N . SER A 1 219 ? 18.046 21.418 -35.690 1.00 51.66 219 SER A N 1
ATOM 1714 C CA . SER A 1 219 ? 18.242 19.984 -35.941 1.00 51.66 219 SER A CA 1
ATOM 1715 C C . SER A 1 219 ? 19.491 19.770 -36.806 1.00 51.66 219 SER A C 1
ATOM 1717 O O . SER A 1 219 ? 19.447 19.979 -38.017 1.00 51.66 219 SER A O 1
ATOM 1719 N N . ASN A 1 220 ? 20.592 19.313 -36.213 1.00 57.12 220 ASN A N 1
ATOM 1720 C CA . ASN A 1 220 ? 21.768 18.823 -36.943 1.00 57.12 220 ASN A CA 1
ATOM 1721 C C . ASN A 1 220 ? 21.492 17.439 -37.569 1.00 57.12 220 ASN A C 1
ATOM 1723 O O . ASN A 1 220 ? 22.145 16.458 -37.233 1.00 57.12 220 ASN A O 1
ATOM 1727 N N . GLY A 1 221 ? 20.474 17.323 -38.428 1.00 68.12 221 GLY A N 1
ATOM 1728 C CA . GLY A 1 221 ? 20.151 16.095 -39.175 1.00 68.12 221 GLY A CA 1
ATOM 1729 C C . GLY A 1 221 ? 19.621 14.904 -38.358 1.00 68.12 221 GLY A C 1
ATOM 1730 O O . GLY A 1 221 ? 19.189 13.918 -38.947 1.00 68.12 221 GLY A O 1
ATOM 1731 N N . ILE A 1 222 ? 19.604 14.974 -37.024 1.00 75.25 222 ILE A N 1
ATOM 1732 C CA . ILE A 1 222 ? 19.089 13.904 -36.158 1.00 75.25 222 ILE A CA 1
ATOM 1733 C C . ILE A 1 222 ? 17.576 14.046 -36.004 1.00 75.25 222 ILE A C 1
ATOM 1735 O O . ILE A 1 222 ? 17.082 15.049 -35.486 1.00 75.25 222 ILE A O 1
ATOM 1739 N N . SER A 1 223 ? 16.839 13.010 -36.410 1.00 81.75 223 SER A N 1
ATOM 1740 C CA . SER A 1 223 ? 15.418 12.877 -36.091 1.00 81.75 223 SER A CA 1
ATOM 1741 C C . SER A 1 223 ? 15.273 12.442 -34.634 1.00 81.75 223 SER A C 1
ATOM 1743 O O . SER A 1 223 ? 15.501 11.279 -34.295 1.00 81.75 223 SER A O 1
ATOM 1745 N N . LEU A 1 224 ? 14.941 13.396 -33.765 1.00 84.12 224 LEU A N 1
ATOM 1746 C CA . LEU A 1 224 ? 14.584 13.114 -32.379 1.00 84.12 224 LEU A CA 1
ATOM 1747 C C . LEU A 1 224 ? 13.114 12.700 -32.288 1.00 84.12 224 LEU A C 1
ATOM 1749 O O . LEU A 1 224 ? 12.240 13.309 -32.906 1.00 84.12 224 LEU A O 1
ATOM 1753 N N . GLU A 1 225 ? 12.858 11.684 -31.477 1.00 87.31 225 GLU A N 1
ATOM 1754 C CA . GLU A 1 225 ? 11.545 11.107 -31.221 1.00 87.31 225 GLU A CA 1
ATOM 1755 C C . GLU A 1 225 ? 11.222 11.174 -29.724 1.00 87.31 225 GLU A C 1
ATOM 1757 O O . GLU A 1 225 ? 12.119 11.064 -28.884 1.00 87.31 225 GLU A O 1
ATOM 1762 N N . TYR A 1 226 ? 9.936 11.322 -29.397 1.00 89.19 226 TYR A N 1
ATOM 1763 C CA . TYR A 1 226 ? 9.389 11.170 -28.051 1.00 89.19 226 TYR A CA 1
ATOM 1764 C C . TYR A 1 226 ? 8.527 9.928 -28.006 1.00 89.19 226 TYR A C 1
ATOM 1766 O O . TYR A 1 226 ? 7.630 9.756 -28.838 1.00 89.19 226 TYR A O 1
ATOM 1774 N N . LEU A 1 227 ? 8.745 9.125 -26.974 1.00 93.62 227 LEU A N 1
ATOM 1775 C CA . LEU A 1 227 ? 7.927 7.962 -26.701 1.00 93.62 227 LEU A CA 1
ATOM 1776 C C . LEU A 1 227 ? 7.482 8.012 -25.244 1.00 93.62 227 LEU A C 1
ATOM 1778 O O . LEU A 1 227 ? 8.301 8.161 -24.333 1.00 93.62 227 LEU A O 1
ATOM 1782 N N . SER A 1 228 ? 6.178 7.902 -25.025 1.00 95.12 228 SER A N 1
ATOM 1783 C CA . SER A 1 228 ? 5.617 7.587 -23.718 1.00 95.12 228 SER A CA 1
ATOM 1784 C C . SER A 1 228 ? 5.046 6.177 -23.723 1.00 95.12 228 SER A C 1
ATOM 1786 O O . SER A 1 228 ? 4.583 5.675 -24.750 1.00 95.12 228 SER A O 1
ATOM 1788 N N . SER A 1 229 ? 5.110 5.532 -22.565 1.00 97.19 229 SER A N 1
ATOM 1789 C CA . SER A 1 229 ? 4.540 4.217 -22.323 1.00 97.19 229 SER A CA 1
ATOM 1790 C C . SER A 1 229 ? 3.773 4.218 -21.010 1.00 97.19 229 SER A C 1
ATOM 1792 O O . SER A 1 229 ? 4.262 4.729 -19.997 1.00 97.19 229 SER A O 1
ATOM 1794 N N . GLU A 1 230 ? 2.592 3.621 -21.039 1.00 97.12 230 GLU A N 1
ATOM 1795 C CA . GLU A 1 230 ? 1.789 3.303 -19.869 1.00 97.12 230 GLU A CA 1
ATOM 1796 C C . GLU A 1 230 ? 1.703 1.785 -19.760 1.00 97.12 230 GLU A C 1
ATOM 1798 O O . GLU A 1 230 ? 1.132 1.127 -20.629 1.00 97.12 230 GLU A O 1
ATOM 1803 N N . MET A 1 231 ? 2.308 1.228 -18.715 1.00 97.94 231 MET A N 1
ATOM 1804 C CA . MET A 1 231 ? 2.137 -0.176 -18.360 1.00 97.94 231 MET A CA 1
ATOM 1805 C C . MET A 1 231 ? 0.949 -0.283 -17.420 1.00 97.94 231 MET A C 1
ATOM 1807 O O . MET A 1 231 ? 0.918 0.397 -16.393 1.00 97.94 231 MET A O 1
ATOM 1811 N N . LYS A 1 232 ? 0.000 -1.148 -17.756 1.00 98.12 232 LYS A N 1
ATOM 1812 C CA . LYS A 1 232 ? -1.187 -1.406 -16.953 1.00 98.12 232 LYS A CA 1
ATOM 1813 C C . LYS A 1 232 ? -1.167 -2.854 -16.483 1.00 98.12 232 LYS A C 1
ATOM 1815 O O . LYS A 1 232 ? -1.193 -3.763 -17.302 1.00 98.12 232 LYS A O 1
ATOM 1820 N N . LEU A 1 233 ? -1.161 -3.038 -15.170 1.00 98.12 233 LEU A N 1
ATOM 1821 C CA . LEU A 1 233 ? -1.402 -4.321 -14.521 1.00 98.12 233 LEU A CA 1
ATOM 1822 C C . LEU A 1 233 ? -2.851 -4.346 -14.040 1.00 98.12 233 LEU A C 1
ATOM 1824 O O . LEU A 1 233 ? -3.295 -3.398 -13.390 1.00 98.12 233 LEU A O 1
ATOM 1828 N N . SER A 1 234 ? -3.584 -5.397 -14.375 1.00 97.75 234 SER A N 1
ATOM 1829 C CA . SER A 1 234 ? -4.980 -5.609 -13.991 1.00 97.75 234 SER A CA 1
ATOM 1830 C C . SER A 1 234 ? -5.085 -6.803 -13.048 1.00 97.75 234 SER A C 1
ATOM 1832 O O . SER A 1 234 ? -4.289 -7.727 -13.158 1.00 97.75 234 SER A O 1
ATOM 1834 N N . ASP A 1 235 ? -6.081 -6.787 -12.160 1.00 97.50 235 ASP A N 1
ATOM 1835 C CA . ASP A 1 235 ? -6.307 -7.842 -11.160 1.00 97.50 235 ASP A CA 1
ATOM 1836 C C . ASP A 1 235 ? -5.078 -8.096 -10.266 1.00 97.50 235 ASP A C 1
ATOM 1838 O O . ASP A 1 235 ? -4.579 -9.211 -10.141 1.00 97.50 235 ASP A O 1
ATOM 1842 N N . ILE A 1 236 ? -4.554 -7.022 -9.661 1.00 98.12 236 ILE A N 1
ATOM 1843 C CA . ILE A 1 236 ? -3.327 -7.060 -8.852 1.00 98.12 236 ILE A CA 1
ATOM 1844 C C . ILE A 1 236 ? -3.407 -8.105 -7.736 1.00 98.12 236 ILE A C 1
ATOM 1846 O O . ILE A 1 236 ? -4.296 -8.080 -6.884 1.00 98.12 236 ILE A O 1
ATOM 1850 N N . THR A 1 237 ? -2.387 -8.949 -7.658 1.00 97.62 237 THR A N 1
ATOM 1851 C CA . THR A 1 237 ? -2.199 -9.965 -6.623 1.00 97.62 237 THR A CA 1
ATOM 1852 C C . THR A 1 237 ? -0.958 -9.671 -5.780 1.00 97.62 237 THR A C 1
ATOM 1854 O O . THR A 1 237 ? -0.065 -8.928 -6.183 1.00 97.62 237 THR A O 1
ATOM 1857 N N . PHE A 1 238 ? -0.806 -10.336 -4.631 1.00 97.38 238 PHE A N 1
ATOM 1858 C CA . PHE A 1 238 ? 0.445 -10.271 -3.857 1.00 97.38 238 PHE A CA 1
ATOM 1859 C C . PHE A 1 238 ? 1.673 -10.779 -4.633 1.00 97.38 238 PHE A C 1
ATOM 1861 O O . PHE A 1 238 ? 2.809 -10.504 -4.248 1.00 97.38 238 PHE A O 1
ATOM 1868 N N . THR A 1 239 ? 1.479 -11.532 -5.722 1.00 95.31 239 THR A N 1
ATOM 1869 C CA . THR A 1 239 ? 2.601 -11.995 -6.547 1.00 95.31 239 THR A CA 1
ATOM 1870 C C . THR A 1 239 ? 3.198 -10.882 -7.408 1.00 95.31 239 THR A C 1
ATOM 1872 O O . THR A 1 239 ? 4.380 -10.983 -7.756 1.00 95.31 239 THR A O 1
ATOM 1875 N N . ASP A 1 240 ? 2.441 -9.808 -7.636 1.00 96.88 240 ASP A N 1
ATOM 1876 C CA . ASP A 1 240 ? 2.851 -8.623 -8.393 1.00 96.88 240 ASP A CA 1
ATOM 1877 C C . ASP A 1 240 ? 3.664 -7.632 -7.551 1.00 96.88 240 ASP A C 1
ATOM 1879 O O . ASP A 1 240 ? 4.233 -6.687 -8.099 1.00 96.88 240 ASP A O 1
ATOM 1883 N N . GLU A 1 241 ? 3.771 -7.854 -6.233 1.00 96.81 241 GLU A N 1
ATOM 1884 C CA . GLU A 1 241 ? 4.650 -7.083 -5.352 1.00 96.81 241 GLU A CA 1
ATOM 1885 C C . GLU A 1 241 ? 6.122 -7.296 -5.747 1.00 96.81 241 GLU A C 1
ATOM 1887 O O . GLU A 1 241 ? 6.732 -8.346 -5.503 1.00 96.81 241 GLU A O 1
ATOM 1892 N N . ALA A 1 242 ? 6.682 -6.285 -6.411 1.00 96.75 242 ALA A N 1
ATOM 1893 C CA . ALA A 1 242 ? 8.027 -6.271 -6.969 1.00 96.75 242 ALA A CA 1
ATOM 1894 C C . ALA A 1 242 ? 8.461 -4.832 -7.305 1.00 96.75 242 ALA A C 1
ATOM 1896 O O . ALA A 1 242 ? 7.695 -3.872 -7.169 1.00 96.75 242 ALA A O 1
ATOM 1897 N N . GLU A 1 243 ? 9.704 -4.680 -7.763 1.00 96.00 243 GLU A N 1
ATOM 1898 C CA . GLU A 1 243 ? 10.189 -3.427 -8.339 1.00 96.00 243 GLU A CA 1
ATOM 1899 C C . GLU A 1 243 ? 10.024 -3.445 -9.863 1.00 96.00 243 GLU A C 1
ATOM 1901 O O . GLU A 1 243 ? 10.476 -4.369 -10.536 1.00 96.00 243 GLU A O 1
ATOM 1906 N N . TYR A 1 244 ? 9.424 -2.401 -10.421 1.00 96.94 244 TYR A N 1
ATOM 1907 C CA . TYR A 1 244 ? 9.192 -2.240 -11.854 1.00 96.94 244 TYR A CA 1
ATOM 1908 C C . TYR A 1 244 ? 10.031 -1.090 -12.393 1.00 96.94 244 TYR A C 1
ATOM 1910 O O . TYR A 1 244 ? 10.165 -0.048 -11.752 1.00 96.94 244 TYR A O 1
ATOM 1918 N N . GLN A 1 245 ? 10.593 -1.252 -13.584 1.00 95.19 245 GLN A N 1
ATOM 1919 C CA . GLN A 1 245 ? 11.449 -0.243 -14.201 1.00 95.19 245 GLN A CA 1
ATOM 1920 C C . GLN A 1 245 ? 11.179 -0.200 -15.702 1.00 95.19 245 GLN A C 1
ATOM 1922 O O . GLN A 1 245 ? 11.128 -1.247 -16.347 1.00 95.19 245 GLN A O 1
ATOM 1927 N N . CYS A 1 246 ? 11.026 0.995 -16.271 1.00 96.00 246 CYS A N 1
ATOM 1928 C CA . CYS A 1 246 ? 11.025 1.131 -17.721 1.00 96.00 246 CYS A CA 1
ATOM 1929 C C . CYS A 1 246 ? 12.454 1.342 -18.229 1.00 96.00 246 CYS A C 1
ATOM 1931 O O . CYS A 1 246 ? 13.299 1.959 -17.572 1.00 96.00 246 CYS A O 1
ATOM 1933 N N . VAL A 1 247 ? 12.703 0.834 -19.428 1.00 92.56 247 VAL A N 1
ATOM 1934 C CA . VAL A 1 247 ? 13.960 0.960 -20.154 1.00 92.56 247 VAL A CA 1
ATOM 1935 C C . VAL A 1 247 ? 13.647 1.570 -21.506 1.00 92.56 247 VAL A C 1
ATOM 1937 O O . VAL A 1 247 ? 12.934 0.970 -22.315 1.00 92.56 247 VAL A O 1
ATOM 1940 N N . VAL A 1 248 ? 14.170 2.769 -21.734 1.00 92.56 248 VAL A N 1
ATOM 1941 C CA . VAL A 1 248 ? 14.068 3.477 -23.011 1.00 92.56 248 VAL A CA 1
ATOM 1942 C C . VAL A 1 248 ? 15.356 3.213 -23.781 1.00 92.56 248 VAL A C 1
ATOM 1944 O O . VAL A 1 248 ? 16.434 3.326 -23.203 1.00 92.56 248 VAL A O 1
ATOM 1947 N N . ARG A 1 249 ? 15.278 2.860 -25.064 1.00 89.56 249 ARG A N 1
ATOM 1948 C CA . ARG A 1 249 ? 16.453 2.493 -25.868 1.00 89.56 249 ARG A CA 1
ATOM 1949 C C . ARG A 1 249 ? 16.350 2.954 -27.315 1.00 89.56 249 ARG A C 1
ATOM 1951 O O . ARG A 1 249 ? 15.258 3.001 -27.875 1.00 89.56 249 ARG A O 1
ATOM 1958 N N . ASN A 1 250 ? 17.497 3.243 -27.917 1.00 88.62 250 ASN A N 1
ATOM 1959 C CA . ASN A 1 250 ? 17.648 3.484 -29.351 1.00 88.62 250 ASN A CA 1
ATOM 1960 C C . ASN A 1 250 ? 18.990 2.922 -29.850 1.00 88.62 250 ASN A C 1
ATOM 1962 O O . ASN A 1 250 ? 19.629 2.118 -29.169 1.00 88.62 250 ASN A O 1
ATOM 1966 N N . HIS A 1 251 ? 19.436 3.336 -31.042 1.00 85.62 251 HIS A N 1
ATOM 1967 C CA . HIS A 1 251 ? 20.726 2.898 -31.576 1.00 85.62 251 HIS A CA 1
ATOM 1968 C C . HIS A 1 251 ? 21.923 3.277 -30.676 1.00 85.62 251 HIS A C 1
ATOM 1970 O O . HIS A 1 251 ? 22.868 2.502 -30.554 1.00 85.62 251 HIS A O 1
ATOM 1976 N N . PHE A 1 252 ? 21.852 4.430 -30.011 1.00 87.56 252 PHE A N 1
ATOM 1977 C CA . PHE A 1 252 ? 22.955 5.064 -29.287 1.00 87.56 252 PHE A CA 1
ATOM 1978 C C . PHE A 1 252 ? 23.004 4.735 -27.789 1.00 87.56 252 PHE A C 1
ATOM 1980 O O . PHE A 1 252 ? 23.874 5.240 -27.080 1.00 87.56 252 PHE A O 1
ATOM 1987 N N . GLY A 1 253 ? 22.081 3.918 -27.281 1.00 86.50 253 GLY A N 1
ATOM 1988 C CA . GLY A 1 253 ? 22.121 3.467 -25.894 1.00 86.50 253 GLY A CA 1
ATOM 1989 C C . GLY A 1 253 ? 20.756 3.177 -25.295 1.00 86.50 253 GLY A C 1
ATOM 1990 O O . GLY A 1 253 ? 19.729 3.182 -25.979 1.00 86.50 253 GLY A O 1
ATOM 1991 N N . SER A 1 254 ? 20.782 2.950 -23.986 1.00 86.19 254 SER A N 1
ATOM 1992 C CA . SER A 1 254 ? 19.609 2.710 -23.150 1.00 86.19 254 SER A CA 1
ATOM 1993 C C . SER A 1 254 ? 19.648 3.612 -21.917 1.00 86.19 254 SER A C 1
ATOM 1995 O O . SER A 1 254 ? 20.720 3.888 -21.380 1.00 86.19 254 SER A O 1
ATOM 1997 N N . ALA A 1 255 ? 18.482 4.048 -21.448 1.00 87.38 255 ALA A N 1
ATOM 1998 C CA . ALA A 1 255 ? 18.303 4.771 -20.195 1.00 87.38 255 ALA A CA 1
ATOM 1999 C C . ALA A 1 255 ? 17.257 4.063 -19.325 1.00 87.38 255 ALA A C 1
ATOM 2001 O O . ALA A 1 255 ? 16.225 3.600 -19.820 1.00 87.38 255 ALA A O 1
ATOM 2002 N N . TYR A 1 256 ? 17.517 4.013 -18.021 1.00 89.44 256 TYR A N 1
ATOM 2003 C CA . TYR A 1 256 ? 16.720 3.275 -17.042 1.00 89.44 256 TYR A CA 1
ATOM 2004 C C . TYR A 1 256 ? 16.011 4.234 -16.110 1.00 89.44 256 TYR A C 1
ATOM 2006 O O . TYR A 1 256 ? 16.619 5.170 -15.588 1.00 89.44 256 TYR A O 1
ATOM 2014 N N . SER A 1 257 ? 14.716 4.024 -15.898 1.00 94.00 257 SER A N 1
ATOM 2015 C CA . SER A 1 257 ? 13.990 4.866 -14.960 1.00 94.00 257 SER A CA 1
ATOM 2016 C C . SER A 1 257 ? 14.383 4.603 -13.520 1.00 94.00 257 SER A C 1
ATOM 2018 O O . SER A 1 257 ? 14.955 3.569 -13.195 1.00 94.00 257 SER A O 1
ATOM 2020 N N . LEU A 1 258 ? 13.971 5.490 -12.616 1.00 93.94 258 LEU A N 1
ATOM 2021 C CA . LEU A 1 258 ? 13.789 5.073 -11.233 1.00 93.94 258 LEU A CA 1
ATOM 2022 C C . LEU A 1 258 ? 12.879 3.840 -11.183 1.00 93.94 258 LEU A C 1
ATOM 2024 O O . LEU A 1 258 ? 11.990 3.668 -12.028 1.00 93.94 258 LEU A O 1
ATOM 2028 N N . LYS A 1 259 ? 13.130 2.978 -10.202 1.00 93.69 259 LYS A N 1
ATOM 2029 C CA . LYS A 1 259 ? 12.285 1.819 -9.945 1.00 93.69 259 LYS A CA 1
ATOM 2030 C C . LYS A 1 259 ? 11.016 2.260 -9.216 1.00 93.69 259 LYS A C 1
ATOM 2032 O O . LYS A 1 259 ? 11.071 3.125 -8.347 1.00 93.69 259 LYS A O 1
ATOM 2037 N N . SER A 1 260 ? 9.894 1.648 -9.567 1.00 97.50 260 SER A N 1
ATOM 2038 C CA . SER A 1 260 ? 8.625 1.751 -8.856 1.00 97.50 260 SER A CA 1
ATOM 2039 C C . SER A 1 260 ? 8.416 0.485 -8.046 1.00 97.50 260 SER A C 1
ATOM 2041 O O . SER A 1 260 ? 8.269 -0.594 -8.621 1.00 97.50 260 SER A O 1
ATOM 2043 N N . LYS A 1 261 ? 8.412 0.592 -6.721 1.00 97.75 261 LYS A N 1
ATOM 2044 C CA . LYS A 1 261 ? 8.018 -0.521 -5.862 1.00 97.75 261 LYS A CA 1
ATOM 2045 C C . LYS A 1 261 ? 6.497 -0.559 -5.783 1.00 97.75 261 LYS A C 1
ATOM 2047 O O . LYS A 1 261 ? 5.898 0.355 -5.217 1.00 97.75 261 LYS A O 1
ATOM 2052 N N . ILE A 1 262 ? 5.884 -1.601 -6.336 1.00 98.12 262 ILE A N 1
ATOM 2053 C CA . ILE A 1 262 ? 4.460 -1.858 -6.109 1.00 98.12 262 ILE A CA 1
ATOM 2054 C C . ILE A 1 262 ? 4.324 -2.528 -4.745 1.00 98.12 262 ILE A C 1
ATOM 2056 O O . ILE A 1 262 ? 5.046 -3.479 -4.463 1.00 98.12 262 ILE A O 1
ATOM 2060 N N . ILE A 1 263 ? 3.430 -2.018 -3.901 1.00 97.56 263 ILE A N 1
ATOM 2061 C CA . ILE A 1 263 ? 3.100 -2.587 -2.590 1.00 97.56 263 ILE A CA 1
ATOM 2062 C C . ILE A 1 263 ? 1.605 -2.886 -2.588 1.00 97.56 263 ILE A C 1
ATOM 2064 O O . ILE A 1 263 ? 0.804 -1.992 -2.882 1.00 97.56 263 ILE A O 1
ATOM 2068 N N . VAL A 1 264 ? 1.235 -4.124 -2.264 1.00 98.31 264 VAL A N 1
ATOM 2069 C CA . VAL A 1 264 ? -0.157 -4.578 -2.359 1.00 98.31 264 VAL A CA 1
ATOM 2070 C C . VAL A 1 264 ? -0.807 -4.593 -0.982 1.00 98.31 264 VAL A C 1
ATOM 2072 O O . VAL A 1 264 ? -0.335 -5.237 -0.047 1.00 98.31 264 VAL A O 1
ATOM 2075 N N . TYR A 1 265 ? -1.914 -3.874 -0.861 1.00 98.19 265 TYR A N 1
ATOM 2076 C CA . TYR A 1 265 ? -2.745 -3.807 0.329 1.00 98.19 265 TYR A CA 1
ATOM 2077 C C . TYR A 1 265 ? -4.053 -4.572 0.121 1.00 98.19 265 TYR A C 1
ATOM 2079 O O . TYR A 1 265 ? -4.588 -4.662 -0.980 1.00 98.19 265 TYR A O 1
ATOM 2087 N N . GLN A 1 266 ? -4.599 -5.099 1.207 1.00 98.00 266 GLN A N 1
ATOM 2088 C CA . GLN A 1 266 ? -5.873 -5.803 1.250 1.00 98.00 266 GLN A CA 1
ATOM 2089 C C . GLN A 1 266 ? -6.777 -5.093 2.255 1.00 98.00 266 GLN A C 1
ATOM 2091 O O . GLN A 1 266 ? -6.383 -4.898 3.410 1.00 98.00 266 GLN A O 1
ATOM 2096 N N . LEU A 1 267 ? -7.975 -4.702 1.809 1.00 97.06 267 LEU A N 1
ATOM 2097 C CA . LEU A 1 267 ? -9.011 -4.119 2.665 1.00 97.06 267 LEU A CA 1
ATOM 2098 C C . LEU A 1 267 ? -9.305 -5.063 3.841 1.00 97.06 267 LEU A C 1
ATOM 2100 O O . LEU A 1 267 ? -9.217 -6.280 3.662 1.00 97.06 267 LEU A O 1
ATOM 2104 N N . PRO A 1 268 ? -9.662 -4.548 5.029 1.00 97.44 268 PRO A N 1
ATOM 2105 C CA . PRO A 1 268 ? -10.044 -5.425 6.111 1.00 97.44 268 PRO A CA 1
ATOM 2106 C C . PRO A 1 268 ? -11.283 -6.252 5.744 1.00 97.44 268 PRO A C 1
ATOM 2108 O O . PRO A 1 268 ? -12.187 -5.752 5.075 1.00 97.44 268 PRO A O 1
ATOM 2111 N N . GLU A 1 269 ? -11.353 -7.485 6.235 1.00 96.44 269 GLU A N 1
ATOM 2112 C CA . GLU A 1 269 ? -12.538 -8.342 6.180 1.00 96.44 269 GLU A CA 1
ATOM 2113 C C . GLU A 1 269 ? -12.760 -9.002 7.548 1.00 96.44 269 GLU A C 1
ATOM 2115 O O . GLU A 1 269 ? -11.826 -9.519 8.174 1.00 96.44 269 GLU A O 1
ATOM 2120 N N . PHE A 1 270 ? -14.006 -8.974 8.030 1.00 96.38 270 PHE A N 1
ATOM 2121 C CA . PHE A 1 270 ? -14.368 -9.552 9.322 1.00 96.38 270 PHE A CA 1
ATOM 2122 C C . PHE A 1 270 ? -14.175 -11.072 9.328 1.00 96.38 270 PHE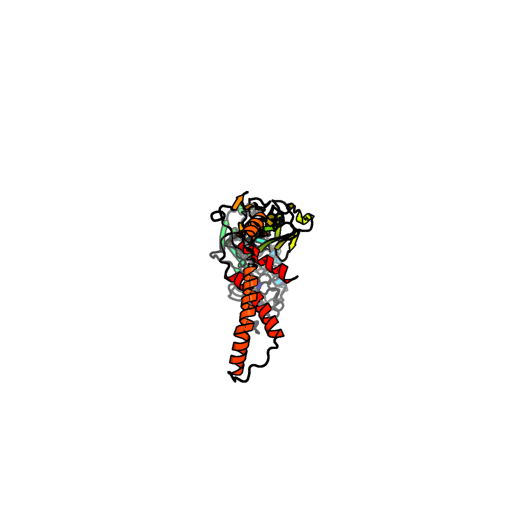 A C 1
ATOM 2124 O O . PHE A 1 270 ? -14.824 -11.794 8.580 1.00 96.38 270 PHE A O 1
ATOM 2131 N N . LEU A 1 271 ? -13.355 -11.558 10.259 1.00 95.44 271 LEU A N 1
ATOM 2132 C CA . LEU A 1 271 ? -13.292 -12.971 10.637 1.00 95.44 271 LEU A CA 1
ATOM 2133 C C . LEU A 1 271 ? -14.399 -13.307 11.640 1.00 95.44 271 LEU A C 1
ATOM 2135 O O . LEU A 1 271 ? -15.040 -14.352 11.561 1.00 95.44 271 LEU A O 1
ATOM 2139 N N . VAL A 1 272 ? -14.628 -12.402 12.594 1.00 94.94 272 VAL A N 1
ATOM 2140 C CA . VAL A 1 272 ? -15.696 -12.507 13.586 1.00 94.94 272 VAL A CA 1
ATOM 2141 C C . VAL A 1 272 ? -16.386 -11.159 13.676 1.00 94.94 272 VAL A C 1
ATOM 2143 O O . VAL A 1 272 ? -15.771 -10.160 14.038 1.00 94.94 272 VAL A O 1
ATOM 2146 N N . SER A 1 273 ? -17.677 -11.143 13.362 1.00 95.56 273 SER A N 1
ATOM 2147 C CA . SER A 1 273 ? -18.533 -9.975 13.562 1.00 95.56 273 SER A CA 1
ATOM 2148 C C . SER A 1 273 ? -19.163 -9.993 14.957 1.00 95.56 273 SER A C 1
ATOM 2150 O O . SER A 1 273 ? -19.528 -11.068 15.448 1.00 95.56 273 SER A O 1
ATOM 2152 N N . PRO A 1 274 ? -19.365 -8.825 15.587 1.00 95.94 274 PRO A N 1
ATOM 2153 C CA . PRO A 1 274 ? -20.082 -8.761 16.847 1.00 95.94 274 PRO A CA 1
ATOM 2154 C C . PRO A 1 274 ? -21.556 -9.123 16.666 1.00 95.94 274 PRO A C 1
ATOM 2156 O O . PRO A 1 274 ? -22.150 -8.886 15.617 1.00 95.94 274 PRO A O 1
ATOM 2159 N N . SER A 1 275 ? -22.142 -9.713 17.705 1.00 95.38 275 SER A N 1
ATOM 2160 C CA . SER A 1 275 ? -23.547 -10.130 17.749 1.00 95.38 275 SER A CA 1
ATOM 2161 C C . SER A 1 275 ? -24.234 -9.518 18.960 1.00 95.38 275 SER A C 1
ATOM 2163 O O . SER A 1 275 ? -23.580 -9.240 19.966 1.00 95.38 275 SER A O 1
ATOM 2165 N N . ASN A 1 276 ? -25.545 -9.303 18.855 1.00 95.12 276 ASN A N 1
ATOM 2166 C CA . ASN A 1 276 ? -26.342 -8.765 19.954 1.00 95.12 276 ASN A CA 1
ATOM 2167 C C . ASN A 1 276 ? -26.252 -9.676 21.183 1.00 95.12 276 ASN A C 1
ATOM 2169 O O . ASN A 1 276 ? -26.272 -10.899 21.050 1.00 95.12 276 ASN A O 1
ATOM 2173 N N . VAL A 1 277 ? -26.206 -9.078 22.373 1.00 92.75 277 VAL A N 1
ATOM 2174 C CA . VAL A 1 277 ? -26.180 -9.808 23.648 1.00 92.75 277 VAL A CA 1
ATOM 2175 C C . VAL A 1 277 ? -27.217 -9.240 24.607 1.00 92.75 277 VAL A C 1
ATOM 2177 O O . VAL A 1 277 ? -27.454 -8.034 24.639 1.00 92.75 277 VAL A O 1
ATOM 2180 N N . SER A 1 278 ? -27.843 -10.120 25.384 1.00 89.94 278 SER A N 1
ATOM 2181 C CA . SER A 1 278 ? -28.794 -9.769 26.443 1.00 89.94 278 SER A CA 1
ATOM 2182 C C . SER A 1 278 ? -28.206 -10.151 27.789 1.00 89.94 278 SER A C 1
ATOM 2184 O O . SER A 1 278 ? -27.891 -11.318 28.010 1.00 89.94 278 SER A O 1
ATOM 2186 N N . ILE A 1 279 ? -28.012 -9.169 28.666 1.00 89.56 279 ILE A N 1
ATOM 2187 C CA . ILE A 1 279 ? -27.272 -9.332 29.918 1.00 89.56 279 ILE A CA 1
ATOM 2188 C C . ILE A 1 279 ? -28.113 -8.801 31.075 1.00 89.56 279 ILE A C 1
ATOM 2190 O O . ILE A 1 279 ? -28.680 -7.714 31.005 1.00 89.56 279 ILE A O 1
ATOM 2194 N N . ILE A 1 280 ? -28.176 -9.559 32.167 1.00 86.75 280 ILE A N 1
ATOM 2195 C CA . ILE A 1 280 ? -28.733 -9.054 33.422 1.00 86.75 280 ILE A CA 1
ATOM 2196 C C . ILE A 1 280 ? -27.713 -8.094 34.043 1.00 86.75 280 ILE A C 1
ATOM 2198 O O . ILE A 1 280 ? -26.514 -8.383 34.055 1.00 86.75 280 ILE A O 1
ATOM 2202 N N . LYS A 1 281 ? -28.178 -6.974 34.590 1.00 89.88 281 LYS A N 1
ATOM 2203 C CA . LYS A 1 281 ? -27.387 -6.019 35.367 1.00 89.88 281 LYS A CA 1
ATOM 2204 C C . LYS A 1 281 ? -26.508 -6.729 36.400 1.00 89.88 281 LYS A C 1
ATOM 2206 O O . LYS A 1 281 ? -26.933 -7.671 37.062 1.00 89.88 281 LYS A O 1
ATOM 2211 N N . GLY A 1 282 ? -25.263 -6.280 36.519 1.00 91.69 282 GLY A N 1
ATOM 2212 C CA . GLY A 1 282 ? -24.231 -6.947 37.315 1.00 91.69 282 GLY A CA 1
ATOM 2213 C C . GLY A 1 282 ? -23.520 -8.097 36.593 1.00 91.69 282 GLY A C 1
ATOM 2214 O O . GLY A 1 282 ? -22.440 -8.510 37.013 1.00 91.69 282 GLY A O 1
ATOM 2215 N N . GLY A 1 283 ? -24.069 -8.581 35.476 1.00 91.88 283 GLY A N 1
ATOM 2216 C CA . GLY A 1 283 ? -23.437 -9.561 34.597 1.00 91.88 283 GLY A CA 1
ATOM 2217 C C . GLY A 1 283 ? -22.260 -8.993 33.799 1.00 91.88 283 GLY A C 1
ATOM 2218 O O . GLY A 1 283 ? -21.790 -7.879 34.035 1.00 91.88 283 GLY A O 1
ATOM 2219 N N . SER A 1 284 ? -21.765 -9.777 32.837 1.00 94.00 284 SER A N 1
ATOM 2220 C CA . SER A 1 284 ? -20.648 -9.391 31.964 1.00 94.00 284 SER A CA 1
ATOM 2221 C C . SER A 1 284 ? -21.010 -9.571 30.4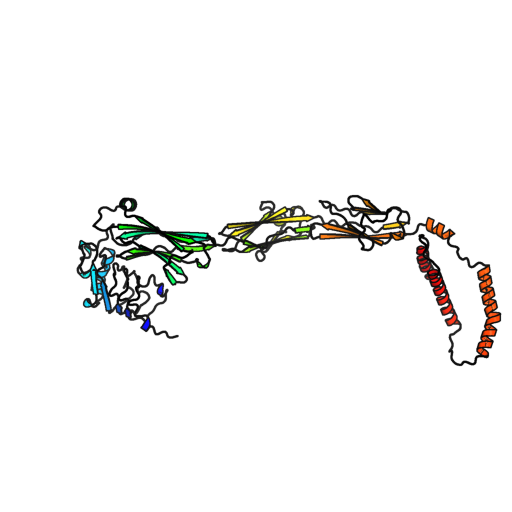93 1.00 94.00 284 SER A C 1
ATOM 2223 O O . SER A 1 284 ? -21.342 -10.676 30.068 1.00 94.00 284 SER A O 1
ATOM 2225 N N . ALA A 1 285 ? -20.916 -8.495 29.714 1.00 93.94 285 ALA A N 1
ATOM 2226 C CA . ALA A 1 285 ? -21.106 -8.521 28.270 1.00 93.94 285 ALA A CA 1
ATOM 2227 C C . ALA A 1 285 ? -19.780 -8.800 27.552 1.00 93.94 285 ALA A C 1
ATOM 2229 O O . ALA A 1 285 ? -18.723 -8.305 27.956 1.00 93.94 285 ALA A O 1
ATOM 2230 N N . LYS A 1 286 ? -19.846 -9.565 26.459 1.00 94.38 286 LYS A N 1
ATOM 2231 C CA . LYS A 1 286 ? -18.701 -9.898 25.606 1.00 94.38 286 LYS A CA 1
ATOM 2232 C C . LYS A 1 286 ? -19.068 -9.674 24.144 1.00 94.38 286 LYS A C 1
ATOM 2234 O O . LYS A 1 286 ? -19.907 -10.397 23.614 1.00 94.38 286 LYS A O 1
ATOM 2239 N N . LEU A 1 287 ? -18.393 -8.736 23.484 1.00 96.00 287 LEU A N 1
ATOM 2240 C CA . LEU A 1 287 ? -18.499 -8.522 22.041 1.00 96.00 287 LEU A CA 1
ATOM 2241 C C . LEU A 1 287 ? -17.167 -8.870 21.378 1.00 96.00 287 LEU A C 1
ATOM 2243 O O . LEU A 1 287 ? -16.136 -8.275 21.685 1.00 96.00 287 LEU A O 1
ATOM 2247 N N . LYS A 1 288 ? -17.185 -9.847 20.472 1.00 94.88 288 LYS A N 1
ATOM 2248 C CA . LYS A 1 288 ? -16.017 -10.221 19.667 1.00 94.88 288 LYS A CA 1
ATOM 2249 C C . LYS A 1 288 ? -16.037 -9.453 18.355 1.00 94.88 288 LYS A C 1
ATOM 2251 O O . LYS A 1 288 ? -17.090 -9.375 17.728 1.00 94.88 288 LYS A O 1
ATOM 2256 N N . CYS A 1 289 ? -14.894 -8.938 17.932 1.00 95.31 289 CYS A N 1
ATOM 2257 C CA . CYS A 1 289 ? -14.764 -8.325 16.625 1.00 95.31 289 CYS A CA 1
ATOM 2258 C C . CYS A 1 289 ? -13.340 -8.464 16.099 1.00 95.31 289 CYS A C 1
ATOM 2260 O O . CYS A 1 289 ? -12.491 -7.660 16.451 1.00 95.31 289 CYS A O 1
ATOM 2262 N N . SER A 1 290 ? -13.088 -9.447 15.241 1.00 94.06 290 SER A N 1
ATOM 2263 C CA . SER A 1 290 ? -11.773 -9.652 14.633 1.00 94.06 290 SER A CA 1
ATOM 2264 C C . SER A 1 290 ? -11.858 -9.565 13.117 1.00 94.06 290 SER A C 1
ATOM 2266 O O . SER A 1 290 ? -12.873 -9.913 12.505 1.00 94.06 290 SER A O 1
ATOM 2268 N N . ALA A 1 291 ? -10.778 -9.103 12.501 1.00 95.06 291 ALA A N 1
ATOM 2269 C CA . ALA A 1 291 ? -10.673 -8.935 11.063 1.00 95.06 291 ALA A CA 1
ATOM 2270 C C . ALA A 1 291 ? -9.242 -9.188 10.597 1.00 95.06 291 ALA A C 1
ATOM 2272 O O . ALA A 1 291 ? -8.290 -9.034 11.361 1.00 95.06 291 ALA A O 1
ATOM 2273 N N . HIS A 1 292 ? -9.098 -9.551 9.331 1.00 95.56 292 HIS A N 1
ATOM 2274 C CA . HIS A 1 292 ? -7.806 -9.680 8.669 1.00 95.56 292 HIS A CA 1
ATOM 2275 C C . HIS A 1 292 ? -7.690 -8.643 7.554 1.00 95.56 292 HIS A C 1
ATOM 2277 O O . HIS A 1 292 ? -8.698 -8.107 7.114 1.00 95.56 292 HIS A O 1
ATOM 2283 N N . GLY A 1 293 ? -6.468 -8.334 7.129 1.00 96.81 293 GLY A N 1
ATOM 2284 C CA . GLY A 1 293 ? -6.171 -7.367 6.074 1.00 96.81 293 GLY A CA 1
ATOM 2285 C C . GLY A 1 293 ? -4.668 -7.113 5.986 1.00 96.81 293 GLY A C 1
ATOM 2286 O O . GLY A 1 293 ? -3.912 -7.521 6.873 1.00 96.81 293 GLY A O 1
ATOM 2287 N N . VAL A 1 294 ? -4.229 -6.432 4.927 1.00 97.75 294 VAL A N 1
ATOM 2288 C CA . VAL A 1 294 ? -2.818 -6.082 4.701 1.00 97.75 294 VAL A CA 1
ATOM 2289 C C . VAL A 1 294 ? -2.716 -4.577 4.441 1.00 97.75 294 VAL A C 1
ATOM 2291 O O . VAL A 1 294 ? -3.277 -4.113 3.453 1.00 97.75 294 VAL A O 1
ATOM 2294 N N . PRO A 1 295 ? -2.020 -3.789 5.280 1.00 96.81 295 PRO A N 1
ATOM 2295 C CA . PRO A 1 295 ? -1.421 -4.160 6.568 1.00 96.81 295 PRO A CA 1
ATOM 2296 C C . PRO A 1 295 ? -2.460 -4.658 7.597 1.00 96.81 295 PRO A C 1
ATOM 2298 O O . PRO A 1 295 ? -3.654 -4.408 7.401 1.00 96.81 295 PRO A O 1
ATOM 2301 N N . PRO A 1 296 ? -2.041 -5.325 8.695 1.00 95.44 296 PRO A N 1
ATOM 2302 C CA . PRO A 1 296 ? -2.959 -5.768 9.745 1.00 95.44 296 PRO A CA 1
ATOM 2303 C C . PRO A 1 296 ? -3.853 -4.620 10.243 1.00 95.44 296 PRO A C 1
ATOM 2305 O O . PRO A 1 296 ? -3.334 -3.542 10.551 1.00 95.44 296 PRO A O 1
ATOM 2308 N N . PRO A 1 297 ? -5.183 -4.809 10.307 1.00 95.25 297 PRO A N 1
ATOM 2309 C CA . PRO A 1 297 ? -6.087 -3.737 10.684 1.00 95.25 297 PRO A CA 1
ATOM 2310 C C . PRO A 1 297 ? -6.118 -3.478 12.188 1.00 95.25 297 PRO A C 1
ATOM 2312 O O . PRO A 1 297 ? -5.897 -4.365 13.008 1.00 95.25 297 PRO A O 1
ATOM 2315 N N . VAL A 1 298 ? -6.461 -2.244 12.546 1.00 93.56 298 VAL A N 1
ATOM 2316 C CA . VAL A 1 298 ? -6.692 -1.817 13.927 1.00 93.56 298 VAL A CA 1
ATOM 2317 C C . VAL A 1 298 ? -8.188 -1.834 14.218 1.00 93.56 298 VAL A C 1
ATOM 2319 O O . VAL A 1 298 ? -8.977 -1.259 13.465 1.00 93.56 298 VAL A O 1
ATOM 2322 N N . VAL A 1 299 ? -8.563 -2.450 15.339 1.00 92.94 299 VAL A N 1
ATOM 2323 C CA . VAL A 1 299 ? -9.939 -2.502 15.845 1.00 92.94 299 VAL A CA 1
ATOM 2324 C C . VAL A 1 299 ? -10.179 -1.364 16.839 1.00 92.94 299 VAL A C 1
ATOM 2326 O O . VAL A 1 299 ? -9.435 -1.195 17.806 1.00 92.94 299 VAL A O 1
ATOM 2329 N N . LYS A 1 300 ? -11.245 -0.592 16.624 1.00 92.94 300 LYS A N 1
ATOM 2330 C CA . LYS A 1 300 ? -11.736 0.454 17.531 1.00 92.94 300 LYS A CA 1
ATOM 2331 C C . LYS A 1 300 ? -13.229 0.276 17.772 1.00 92.94 300 LYS A C 1
ATOM 2333 O O . LYS A 1 300 ? -13.959 -0.156 16.890 1.00 92.94 300 LYS A O 1
ATOM 2338 N N . TRP A 1 301 ? -13.695 0.646 18.956 1.00 94.06 301 TRP A N 1
ATOM 2339 C CA . TRP A 1 301 ? -15.109 0.569 19.316 1.00 94.06 301 TRP A CA 1
ATOM 2340 C C . TRP A 1 301 ? -15.712 1.962 19.450 1.00 94.06 301 TRP A C 1
ATOM 2342 O O . TRP A 1 301 ? -15.044 2.883 19.917 1.00 94.06 301 TRP A O 1
ATOM 2352 N N . ARG A 1 302 ? -16.993 2.093 19.095 1.00 95.19 302 ARG A N 1
ATOM 2353 C CA . ARG A 1 302 ? -17.836 3.273 19.346 1.00 95.19 302 ARG A CA 1
ATOM 2354 C C . ARG A 1 302 ? -19.140 2.848 20.019 1.00 95.19 302 ARG A C 1
ATOM 2356 O O . ARG A 1 302 ? -19.637 1.764 19.713 1.00 95.19 302 ARG A O 1
ATOM 2363 N N . LYS A 1 303 ? -19.698 3.688 20.891 1.00 96.19 303 LYS A N 1
ATOM 2364 C CA . LYS A 1 303 ? -21.021 3.493 21.510 1.00 96.19 303 LYS A CA 1
ATOM 2365 C C . LYS A 1 303 ? -21.960 4.602 21.053 1.00 96.19 303 LYS A C 1
ATOM 2367 O O . LYS A 1 303 ? -21.614 5.775 21.154 1.00 96.19 303 LYS A O 1
ATOM 2372 N N . ASP A 1 304 ? -23.122 4.225 20.527 1.00 95.06 304 ASP A N 1
ATOM 2373 C CA . ASP A 1 304 ? -24.180 5.136 20.066 1.00 95.06 304 ASP A CA 1
ATOM 2374 C C . ASP A 1 304 ? -23.666 6.224 19.098 1.00 95.06 304 ASP A C 1
ATOM 2376 O O . ASP A 1 304 ? -24.092 7.375 19.124 1.00 95.06 304 ASP A O 1
ATOM 2380 N N . GLY A 1 305 ? -22.696 5.863 18.249 1.00 92.25 305 GLY A N 1
ATOM 2381 C CA . GLY A 1 305 ? -22.053 6.772 17.291 1.00 92.25 305 GLY A CA 1
ATOM 2382 C C . GLY A 1 305 ? -20.926 7.646 17.860 1.00 92.25 305 GLY A C 1
ATOM 2383 O O . GLY A 1 305 ? -20.250 8.319 17.083 1.00 92.25 305 GLY A O 1
ATOM 2384 N N . GLY A 1 306 ? -20.675 7.610 19.171 1.00 93.06 306 GLY A N 1
ATOM 2385 C CA . GLY A 1 306 ? -19.630 8.381 19.848 1.00 93.06 306 GLY A CA 1
ATOM 2386 C C . GLY A 1 306 ? -18.527 7.533 20.492 1.00 93.06 306 GLY A C 1
ATOM 2387 O O . GLY A 1 306 ? -18.527 6.303 20.442 1.00 93.06 306 GLY A O 1
ATOM 2388 N N . GLU A 1 307 ? -17.573 8.219 21.124 1.00 90.56 307 GLU A N 1
ATOM 2389 C CA . GLU A 1 307 ? -16.443 7.613 21.853 1.00 90.56 307 GLU A CA 1
ATOM 2390 C C . GLU A 1 307 ? -16.657 7.584 23.377 1.00 90.56 307 GLU A C 1
ATOM 2392 O O . GLU A 1 307 ? -15.782 7.157 24.127 1.00 90.56 307 GLU A O 1
ATOM 2397 N N . PHE A 1 308 ? -17.814 8.046 23.861 1.00 93.81 308 PHE A N 1
ATOM 2398 C CA . PHE A 1 308 ? -18.132 8.036 25.284 1.00 93.81 308 PHE A CA 1
ATOM 2399 C C . PHE A 1 308 ? -18.678 6.671 25.718 1.00 93.81 308 PHE A C 1
ATOM 2401 O O . PHE A 1 308 ? -19.728 6.227 25.257 1.00 93.81 308 PHE A O 1
ATOM 2408 N N . PHE A 1 309 ? -17.986 6.034 26.662 1.00 95.69 309 PHE A N 1
ATOM 2409 C CA . PHE A 1 309 ? -18.389 4.765 27.261 1.00 95.69 309 PHE A CA 1
ATOM 2410 C C . PHE A 1 309 ? -18.526 4.932 28.782 1.00 95.69 309 PHE A C 1
ATOM 2412 O O . PHE A 1 309 ? -17.494 5.055 29.450 1.00 95.69 309 PHE A O 1
ATOM 2419 N N . PRO A 1 310 ? -19.744 4.871 29.358 1.00 93.38 310 PRO A N 1
ATOM 2420 C CA . PRO A 1 310 ? -19.937 4.917 30.812 1.00 93.38 310 PRO A CA 1
ATOM 2421 C C . PRO A 1 310 ? -19.075 3.879 31.550 1.00 93.38 310 PRO A C 1
ATOM 2423 O O . PRO A 1 310 ? -18.285 4.228 32.426 1.00 93.38 310 PRO A O 1
ATOM 2426 N N . ALA A 1 311 ? -19.098 2.623 31.087 1.00 93.50 311 ALA A N 1
ATOM 2427 C CA . ALA A 1 311 ? -18.221 1.567 31.588 1.00 93.50 311 ALA A CA 1
ATOM 2428 C C . ALA A 1 311 ? -16.717 1.874 31.510 1.00 93.50 311 ALA A C 1
ATOM 2430 O O . ALA A 1 311 ? -15.968 1.369 32.341 1.00 93.50 311 ALA A O 1
ATOM 2431 N N . ALA A 1 312 ? -16.231 2.664 30.546 1.00 92.38 312 ALA A N 1
ATOM 2432 C CA . ALA A 1 312 ? -14.804 2.996 30.480 1.00 92.38 312 ALA A CA 1
ATOM 2433 C C . ALA A 1 312 ? -14.408 4.019 31.548 1.00 92.38 312 ALA A C 1
ATOM 2435 O O . ALA A 1 312 ? -13.378 3.843 32.201 1.00 92.38 312 ALA A O 1
ATOM 2436 N N . VAL A 1 313 ? -15.247 5.035 31.778 1.00 93.00 313 VAL A N 1
ATOM 2437 C CA . VAL A 1 313 ? -15.057 6.014 32.865 1.00 93.00 313 VAL A CA 1
ATOM 2438 C C . VAL A 1 313 ? -15.018 5.304 34.221 1.00 93.00 313 VAL A C 1
ATOM 2440 O O . VAL A 1 313 ? -14.180 5.606 35.067 1.00 93.00 313 VAL A O 1
ATOM 2443 N N . GLU A 1 314 ? -15.864 4.289 34.388 1.00 94.00 314 GLU A N 1
ATOM 2444 C CA . GLU A 1 314 ? -15.953 3.469 35.600 1.00 94.00 314 GLU A CA 1
ATOM 2445 C C . GLU A 1 314 ? -14.951 2.297 35.638 1.00 94.00 314 GLU A C 1
ATOM 2447 O O . GLU A 1 314 ? -15.001 1.475 36.551 1.00 94.00 314 GLU A O 1
ATOM 2452 N N . ARG A 1 315 ? -14.022 2.205 34.670 1.00 93.75 315 ARG A N 1
ATOM 2453 C CA . ARG A 1 315 ? -12.990 1.145 34.565 1.00 93.75 315 ARG A CA 1
ATOM 2454 C C . ARG A 1 315 ? -13.536 -0.289 34.501 1.00 93.75 315 ARG A C 1
ATOM 2456 O O . ARG A 1 315 ? -12.854 -1.238 34.878 1.00 93.75 315 ARG A O 1
ATOM 2463 N N . ARG A 1 316 ? -14.755 -0.440 33.994 1.00 94.81 316 ARG A N 1
ATOM 2464 C CA . ARG A 1 316 ? -15.462 -1.704 33.749 1.00 94.81 316 ARG A CA 1
ATOM 2465 C C . ARG A 1 316 ? -15.354 -2.192 32.300 1.00 94.81 316 ARG A C 1
ATOM 2467 O O . ARG A 1 316 ? -15.827 -3.282 31.984 1.00 94.81 316 ARG A O 1
ATOM 2474 N N . LEU A 1 317 ? -14.771 -1.389 31.409 1.00 94.50 317 LEU A N 1
ATOM 2475 C CA . LEU A 1 317 ? -14.567 -1.717 29.999 1.00 94.50 317 LEU A CA 1
ATOM 2476 C C . LEU A 1 317 ? -13.123 -2.161 29.748 1.00 94.50 317 LEU A C 1
ATOM 2478 O O . LEU A 1 317 ? -12.181 -1.424 30.039 1.00 94.50 317 LEU A O 1
ATOM 2482 N N . HIS A 1 318 ? -12.952 -3.347 29.166 1.00 91.69 318 HIS A N 1
ATOM 2483 C CA . HIS A 1 318 ? -11.647 -3.919 28.838 1.00 91.69 318 HIS A CA 1
ATOM 2484 C C . HIS A 1 318 ? -11.609 -4.367 27.375 1.00 91.69 318 HIS A C 1
ATOM 2486 O O . HIS A 1 318 ? -12.449 -5.154 26.939 1.00 91.69 318 HIS A O 1
ATOM 2492 N N . VAL A 1 319 ? -10.608 -3.903 26.626 1.00 84.62 319 VAL A N 1
ATOM 2493 C CA . VAL A 1 319 ? -10.320 -4.378 25.266 1.00 84.62 319 VAL A CA 1
ATOM 2494 C C . VAL A 1 319 ? -9.095 -5.275 25.339 1.00 84.62 319 VAL A C 1
ATOM 2496 O O . VAL A 1 319 ? -7.996 -4.809 25.641 1.00 84.62 319 VAL A O 1
ATOM 2499 N N . LYS A 1 320 ? -9.271 -6.572 25.087 1.00 78.56 320 LYS A N 1
ATOM 2500 C CA . LYS A 1 320 ? -8.136 -7.495 25.023 1.00 78.56 320 LYS A CA 1
ATOM 2501 C C . LYS A 1 320 ? -7.556 -7.459 23.611 1.00 78.56 320 LYS A C 1
ATOM 2503 O O . LYS A 1 320 ? -8.145 -8.041 22.707 1.00 78.56 320 LYS A O 1
ATOM 2508 N N . SER A 1 321 ? -6.404 -6.807 23.442 1.00 68.62 321 SER A N 1
ATOM 2509 C CA . SER A 1 321 ? -5.732 -6.623 22.142 1.00 68.62 321 SER A CA 1
ATOM 2510 C C . SER A 1 321 ? -5.449 -7.929 21.398 1.00 68.62 321 SER A C 1
ATOM 2512 O O . SER A 1 321 ? -5.478 -7.951 20.182 1.00 68.62 321 SER A O 1
ATOM 2514 N N . ASN A 1 322 ? -5.185 -9.023 22.117 1.00 67.12 322 ASN A N 1
ATOM 2515 C CA . ASN A 1 322 ? -4.834 -10.303 21.491 1.00 67.12 322 ASN A CA 1
ATOM 2516 C C . ASN A 1 322 ? -6.058 -11.123 21.046 1.00 67.12 322 ASN A C 1
ATOM 2518 O O . ASN A 1 322 ? -5.892 -12.120 20.353 1.00 67.12 322 ASN A O 1
ATOM 2522 N N . GLU A 1 323 ? -7.265 -10.771 21.503 1.00 68.69 323 GLU A N 1
ATOM 2523 C CA . GLU A 1 323 ? -8.507 -11.507 21.200 1.00 68.69 323 GLU A CA 1
ATOM 2524 C C . GLU A 1 323 ? -9.538 -10.650 20.452 1.00 68.69 323 GLU A C 1
ATOM 2526 O O . GLU A 1 323 ? -10.666 -11.106 20.255 1.00 68.69 323 GLU A O 1
ATOM 2531 N N . ASP A 1 324 ? -9.201 -9.397 20.134 1.00 79.81 324 ASP A N 1
ATOM 2532 C CA . ASP A 1 324 ? -10.091 -8.387 19.552 1.00 79.81 324 ASP A CA 1
ATOM 2533 C C . ASP A 1 324 ? -11.506 -8.396 20.159 1.00 79.81 324 ASP A C 1
ATOM 2535 O O . ASP A 1 324 ? -12.541 -8.400 19.488 1.00 79.81 324 ASP A O 1
ATOM 2539 N N . THR A 1 325 ? -11.552 -8.486 21.488 1.00 90.88 325 THR A N 1
ATOM 2540 C CA . THR A 1 325 ? -12.794 -8.657 22.237 1.00 90.88 325 THR A CA 1
ATOM 2541 C C . THR A 1 325 ? -12.972 -7.519 23.230 1.00 90.88 325 THR A C 1
ATOM 2543 O O . THR A 1 325 ? -12.082 -7.234 24.038 1.00 90.88 325 THR A O 1
ATOM 2546 N N . LEU A 1 326 ? -14.157 -6.912 23.186 1.00 94.44 326 LEU A N 1
ATOM 2547 C CA . LEU A 1 326 ? -14.644 -5.945 24.155 1.00 94.44 326 LEU A CA 1
ATOM 2548 C C . LEU A 1 326 ? -15.389 -6.670 25.278 1.00 94.44 326 LEU A C 1
ATOM 2550 O O . LEU A 1 326 ? -16.368 -7.380 25.034 1.00 94.44 326 LEU A O 1
ATOM 2554 N N . TYR A 1 327 ? -14.945 -6.452 26.508 1.00 95.00 327 TYR A N 1
ATOM 2555 C CA . TYR A 1 327 ? -15.618 -6.908 27.714 1.00 95.00 327 TYR A CA 1
ATOM 2556 C C . TYR A 1 327 ? -16.162 -5.705 28.481 1.00 95.00 327 TYR A C 1
ATOM 2558 O O . TYR A 1 327 ? -15.433 -4.742 28.720 1.00 95.00 327 TYR A O 1
ATOM 2566 N N . VAL A 1 328 ? -17.424 -5.788 28.898 1.00 96.00 328 VAL A N 1
ATOM 2567 C CA . VAL A 1 328 ? -18.018 -4.870 29.875 1.00 96.00 328 VAL A CA 1
ATOM 2568 C C . VAL A 1 328 ? -18.429 -5.702 31.078 1.00 96.00 328 VAL A C 1
ATOM 2570 O O . VAL A 1 328 ? -19.350 -6.510 30.981 1.00 96.00 328 VAL A O 1
ATOM 2573 N N . ILE A 1 329 ? -17.720 -5.549 32.192 1.00 95.25 329 ILE A N 1
ATOM 2574 C CA . ILE A 1 329 ? -18.018 -6.261 33.441 1.00 95.25 329 ILE A CA 1
ATOM 2575 C C . ILE A 1 329 ? -18.956 -5.435 34.321 1.00 95.25 329 ILE A C 1
ATOM 2577 O O . ILE A 1 329 ? -18.996 -4.210 34.209 1.00 95.25 329 ILE A O 1
ATOM 2581 N N . ASN A 1 330 ? -19.698 -6.099 35.211 1.00 94.69 330 ASN A N 1
ATOM 2582 C CA . ASN A 1 330 ? -20.661 -5.454 36.108 1.00 94.69 330 ASN A CA 1
ATOM 2583 C C . ASN A 1 330 ? -21.552 -4.452 35.345 1.00 94.69 330 ASN A C 1
ATOM 2585 O O . ASN A 1 330 ? -21.513 -3.244 35.582 1.00 94.69 330 ASN A O 1
ATOM 2589 N N . VAL A 1 331 ? -22.252 -4.959 34.329 1.00 94.88 331 VAL A N 1
ATOM 2590 C CA . VAL A 1 331 ? -23.022 -4.150 33.375 1.00 94.88 331 VAL A CA 1
ATOM 2591 C C . VAL A 1 331 ? -24.131 -3.375 34.092 1.00 94.88 331 VAL A C 1
ATOM 2593 O O . VAL A 1 331 ? -24.852 -3.929 34.923 1.00 94.88 331 VAL A O 1
ATOM 2596 N N . SER A 1 332 ? -24.286 -2.100 33.744 1.00 94.44 332 SER A N 1
ATOM 2597 C CA . SER A 1 332 ? -25.331 -1.196 34.230 1.00 94.44 332 SER A CA 1
ATOM 2598 C C . SER A 1 332 ? -26.309 -0.829 33.109 1.00 94.44 332 SER A C 1
ATOM 2600 O O . SER A 1 332 ? -26.005 -1.002 31.930 1.00 94.44 332 SER A O 1
ATOM 2602 N N . LEU A 1 333 ? -27.470 -0.263 33.456 1.00 91.69 333 LEU A N 1
ATOM 2603 C CA . LEU A 1 333 ? -28.448 0.197 32.459 1.00 91.69 333 LEU A CA 1
ATOM 2604 C C . LEU A 1 333 ? -27.877 1.263 31.506 1.00 91.69 333 LEU A C 1
ATOM 2606 O O . LEU A 1 333 ? -28.266 1.307 30.345 1.00 91.69 333 LEU A O 1
ATOM 2610 N N . ALA A 1 334 ? -26.927 2.088 31.962 1.00 94.31 334 ALA A N 1
ATOM 2611 C CA . ALA A 1 334 ? -26.281 3.112 31.133 1.00 94.31 334 ALA A CA 1
ATOM 2612 C C . ALA A 1 334 ? -25.346 2.523 30.058 1.00 94.31 334 ALA A C 1
ATOM 2614 O O . ALA A 1 334 ? -25.021 3.193 29.074 1.00 94.31 334 ALA A O 1
ATOM 2615 N N . ASP A 1 335 ? -24.921 1.267 30.229 1.00 95.56 335 ASP A N 1
ATOM 2616 C CA . ASP A 1 335 ? -24.092 0.559 29.254 1.00 95.56 335 ASP A CA 1
ATOM 2617 C C . ASP A 1 335 ? -24.924 -0.051 28.118 1.00 95.56 335 ASP A C 1
ATOM 2619 O O . ASP A 1 335 ? -24.355 -0.482 27.120 1.00 95.56 335 ASP A O 1
ATOM 2623 N N . ALA A 1 336 ? -26.258 -0.069 28.226 1.00 94.19 336 ALA A N 1
ATOM 2624 C CA . ALA A 1 336 ? -27.114 -0.461 27.114 1.00 94.19 336 ALA A CA 1
ATOM 2625 C C . ALA A 1 336 ? -26.920 0.493 25.925 1.00 94.19 336 ALA A C 1
ATOM 2627 O O . ALA A 1 336 ? -26.731 1.702 26.104 1.00 94.19 336 ALA A O 1
ATOM 2628 N N . GLY A 1 337 ? -26.950 -0.041 24.706 1.00 95.56 337 GLY A N 1
ATOM 2629 C CA . GLY A 1 337 ? -26.791 0.763 23.495 1.00 95.56 337 GLY A CA 1
ATOM 2630 C C . GLY A 1 337 ? -26.197 0.002 22.318 1.00 95.56 337 GLY A C 1
ATOM 2631 O O . GLY A 1 337 ? -25.953 -1.209 22.381 1.00 95.56 337 GLY A O 1
ATOM 2632 N N . LEU A 1 338 ? -25.956 0.741 21.236 1.00 97.62 338 LEU A N 1
ATOM 2633 C CA . LEU A 1 338 ? -25.384 0.230 19.996 1.00 97.62 338 LEU A CA 1
ATOM 2634 C C . LEU A 1 338 ? -23.857 0.346 20.031 1.00 97.62 338 LEU A C 1
ATOM 2636 O O . LEU A 1 338 ? -23.305 1.445 20.034 1.00 97.62 338 LEU A O 1
ATOM 2640 N N . TYR A 1 339 ? -23.172 -0.791 20.008 1.00 97.19 339 TYR A N 1
ATOM 2641 C CA . TYR A 1 339 ? -21.717 -0.871 19.961 1.00 97.19 339 TYR A CA 1
ATOM 2642 C C . TYR A 1 339 ? -21.267 -1.167 18.535 1.00 97.19 339 TYR A C 1
ATOM 2644 O O . TYR A 1 339 ? -21.551 -2.235 17.994 1.00 97.19 339 TYR A O 1
ATOM 2652 N N . THR A 1 340 ? -20.544 -0.230 17.930 1.00 97.25 340 THR A N 1
ATOM 2653 C CA . THR A 1 340 ? -20.007 -0.356 16.572 1.00 97.25 340 THR A CA 1
ATOM 2654 C C . THR A 1 340 ? -18.528 -0.686 16.638 1.00 97.25 340 THR A C 1
ATOM 2656 O O . THR A 1 340 ? -17.730 0.105 17.144 1.00 97.25 340 THR A O 1
ATOM 2659 N N . CYS A 1 341 ? -18.165 -1.847 16.104 1.00 95.88 341 CYS A N 1
ATOM 2660 C CA . CYS A 1 341 ? -16.783 -2.198 15.849 1.00 95.88 341 CYS A CA 1
ATOM 2661 C C . CYS A 1 341 ? -16.346 -1.589 14.518 1.00 95.88 341 CYS A C 1
ATOM 2663 O O . CYS A 1 341 ? -16.895 -1.931 13.471 1.00 95.88 341 CYS A O 1
ATOM 2665 N N . HIS A 1 342 ? -15.364 -0.700 14.571 1.00 95.50 342 HIS A N 1
ATOM 2666 C CA . HIS A 1 342 ? -14.738 -0.057 13.429 1.00 95.50 342 HIS A CA 1
ATOM 2667 C C . HIS A 1 342 ? -13.339 -0.640 13.221 1.00 95.50 342 HIS A C 1
ATOM 2669 O O . HIS A 1 342 ? -12.479 -0.555 14.101 1.00 95.50 342 HIS A O 1
ATOM 2675 N N . VAL A 1 343 ? -13.101 -1.202 12.043 1.00 95.56 343 VAL A N 1
ATOM 2676 C CA . VAL A 1 343 ? -11.856 -1.874 11.674 1.00 95.56 343 VAL A CA 1
ATOM 2677 C C . VAL A 1 343 ? -11.228 -1.128 10.509 1.00 95.56 343 VAL A C 1
ATOM 2679 O O . VAL A 1 343 ? -11.890 -0.905 9.499 1.00 95.56 343 VAL A O 1
ATOM 2682 N N . SER A 1 344 ? -9.953 -0.755 10.619 1.00 96.25 344 SER A N 1
ATOM 2683 C CA . SER A 1 344 ? -9.281 0.026 9.572 1.00 96.25 344 SER A CA 1
ATOM 2684 C C . SER A 1 344 ? -7.807 -0.314 9.394 1.00 96.25 344 SER A C 1
ATOM 2686 O O . SER A 1 344 ? -7.094 -0.500 10.381 1.00 96.25 344 SER A O 1
ATOM 2688 N N . ASN A 1 345 ? -7.341 -0.294 8.148 1.00 96.69 345 ASN A N 1
ATOM 2689 C CA . ASN A 1 345 ? -5.928 -0.271 7.764 1.00 96.69 345 ASN A CA 1
ATOM 2690 C C . ASN A 1 345 ? -5.701 0.771 6.647 1.00 96.69 345 ASN A C 1
ATOM 2692 O O . ASN A 1 345 ? -6.592 1.558 6.331 1.00 96.69 345 ASN A O 1
ATOM 2696 N N . GLU A 1 346 ? -4.514 0.787 6.037 1.00 95.44 346 GLU A N 1
ATOM 2697 C CA . GLU A 1 346 ? -4.206 1.713 4.936 1.00 95.44 346 GLU A CA 1
ATOM 2698 C C . GLU A 1 346 ? -5.019 1.4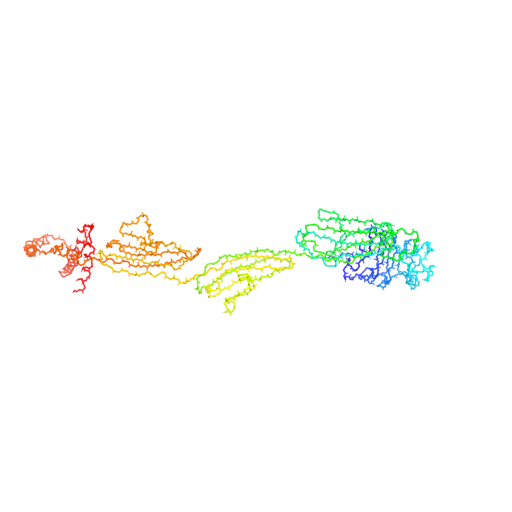70 3.651 1.00 95.44 346 GLU A C 1
ATOM 2700 O O . GLU A 1 346 ? -5.128 2.382 2.835 1.00 95.44 346 GLU A O 1
ATOM 2705 N N . ALA A 1 347 ? -5.593 0.276 3.455 1.00 95.69 347 ALA A N 1
ATOM 2706 C CA . ALA A 1 347 ? -6.463 -0.013 2.312 1.00 95.69 347 ALA A CA 1
ATOM 2707 C C . ALA A 1 347 ? -7.881 0.546 2.481 1.00 95.69 347 ALA A C 1
ATOM 2709 O O . ALA A 1 347 ? -8.556 0.814 1.488 1.00 95.69 347 ALA A O 1
ATOM 2710 N N . GLY A 1 348 ? -8.348 0.717 3.717 1.00 97.00 348 GLY A N 1
ATOM 2711 C CA . GLY A 1 348 ? -9.666 1.268 3.997 1.00 97.00 348 GLY A CA 1
ATOM 2712 C C . GLY A 1 348 ? -10.215 0.832 5.348 1.00 97.00 348 GLY A C 1
ATOM 2713 O O . GLY A 1 348 ? -9.477 0.457 6.261 1.00 97.00 348 GLY A O 1
ATOM 2714 N N . ASN A 1 349 ? -11.534 0.919 5.487 1.00 97.25 349 ASN A N 1
ATOM 2715 C CA . ASN A 1 349 ? -12.236 0.631 6.728 1.00 97.25 349 ASN A CA 1
ATOM 2716 C C . ASN A 1 349 ? -13.553 -0.109 6.478 1.00 97.25 349 ASN A C 1
ATOM 2718 O O . ASN A 1 349 ? -14.163 0.032 5.420 1.00 97.25 349 ASN A O 1
ATOM 2722 N N . ILE A 1 350 ? -13.967 -0.889 7.473 1.00 97.56 350 ILE A N 1
ATOM 2723 C CA . ILE A 1 350 ? -15.260 -1.567 7.547 1.00 97.56 350 ILE A CA 1
ATOM 2724 C C . ILE A 1 350 ? -15.801 -1.436 8.968 1.00 97.56 350 ILE A C 1
ATOM 2726 O O . ILE A 1 350 ? -15.044 -1.280 9.931 1.00 97.56 350 ILE A O 1
ATOM 2730 N N . GLU A 1 351 ? -17.113 -1.557 9.124 1.00 97.31 351 GLU A N 1
ATOM 2731 C CA . GLU A 1 351 ? -17.728 -1.547 10.442 1.00 97.31 351 GLU A CA 1
ATOM 2732 C C . GLU A 1 351 ? -18.910 -2.503 10.560 1.00 97.31 351 GLU A C 1
ATOM 2734 O O . GLU A 1 351 ? -19.585 -2.837 9.583 1.00 97.31 351 GLU A O 1
ATOM 2739 N N . LYS A 1 352 ? -19.151 -2.963 11.788 1.00 98.00 352 LYS A N 1
ATOM 2740 C CA . LYS A 1 352 ? -20.304 -3.790 12.132 1.00 98.00 352 LYS A CA 1
ATOM 2741 C C . LYS A 1 352 ? -20.749 -3.481 13.551 1.00 98.00 352 LYS A C 1
ATOM 2743 O O . LYS A 1 352 ? -19.919 -3.339 14.448 1.00 98.00 352 LYS A O 1
ATOM 2748 N N . SER A 1 353 ? -22.057 -3.408 13.756 1.00 97.56 353 SER A N 1
ATOM 2749 C CA . SER A 1 353 ? -22.637 -3.047 15.046 1.00 97.56 353 SER A CA 1
ATOM 2750 C C . SER A 1 353 ? -23.394 -4.201 15.685 1.00 97.56 353 SER A C 1
ATOM 2752 O O . SER A 1 353 ? -23.986 -5.028 14.993 1.00 97.56 353 SER A O 1
ATOM 2754 N N . ALA A 1 354 ? -23.398 -4.211 17.014 1.00 97.38 354 ALA A N 1
ATOM 2755 C CA . ALA A 1 354 ? -24.192 -5.098 17.847 1.00 97.38 354 ALA A CA 1
ATOM 2756 C C . ALA A 1 354 ? -24.773 -4.324 19.032 1.00 97.38 354 ALA A C 1
ATOM 2758 O O . ALA A 1 354 ? -24.166 -3.379 19.533 1.00 97.38 354 ALA A O 1
ATOM 2759 N N . TYR A 1 355 ? -25.948 -4.734 19.487 1.00 95.88 355 TYR A N 1
ATOM 2760 C CA . TYR A 1 355 ? -26.633 -4.118 20.614 1.00 95.88 355 TYR A CA 1
ATOM 2761 C C . TYR A 1 355 ? -26.338 -4.873 21.915 1.00 95.88 355 TYR A C 1
ATOM 2763 O O . TYR A 1 355 ? -26.406 -6.107 21.949 1.00 95.88 355 TYR A O 1
ATOM 2771 N N . ILE A 1 356 ? -26.047 -4.134 22.987 1.00 94.88 356 ILE A N 1
ATOM 2772 C CA . ILE A 1 356 ? -26.046 -4.670 24.353 1.00 94.88 356 ILE A CA 1
ATOM 2773 C C . ILE A 1 356 ? -27.388 -4.311 24.985 1.00 94.88 356 ILE A C 1
ATOM 2775 O O . ILE A 1 356 ? -27.663 -3.141 25.252 1.00 94.88 356 ILE A O 1
ATOM 2779 N N . PHE A 1 357 ? -28.220 -5.322 25.223 1.00 91.19 357 PHE A N 1
ATOM 2780 C CA . PHE A 1 357 ? -29.447 -5.189 26.000 1.00 91.19 357 PHE A CA 1
ATOM 2781 C C . PHE A 1 357 ? -29.146 -5.473 27.469 1.00 91.19 357 PHE A C 1
ATOM 2783 O O . PHE A 1 357 ? -28.513 -6.484 27.787 1.00 91.19 357 PHE A O 1
ATOM 2790 N N . VAL A 1 358 ? -29.601 -4.589 28.357 1.00 90.69 358 VAL A N 1
ATOM 2791 C CA . VAL A 1 358 ? -29.401 -4.723 29.802 1.00 90.69 358 VAL A CA 1
ATOM 2792 C C . VAL A 1 358 ? -30.748 -4.798 30.498 1.00 90.69 358 VAL A C 1
ATOM 2794 O O . VAL A 1 358 ? -31.571 -3.898 30.352 1.00 90.69 358 VAL A O 1
ATOM 2797 N N . PHE A 1 359 ? -30.943 -5.862 31.268 1.00 83.12 359 PHE A N 1
ATOM 2798 C CA . PHE A 1 359 ? -32.166 -6.127 32.020 1.00 83.12 359 PHE A CA 1
ATOM 2799 C C . PHE A 1 359 ? -31.878 -6.062 33.520 1.00 83.12 359 PHE A C 1
ATOM 2801 O O . PHE A 1 359 ? -30.802 -6.457 33.965 1.00 83.12 359 PHE A O 1
ATOM 2808 N N . GLU A 1 360 ? -32.809 -5.552 34.322 1.00 82.50 360 GLU A N 1
ATOM 2809 C CA . GLU A 1 360 ? -32.688 -5.627 35.785 1.00 82.50 360 GLU A CA 1
ATOM 2810 C C . GLU A 1 360 ? -32.773 -7.092 36.258 1.00 82.50 360 GLU A C 1
ATOM 2812 O O . GLU A 1 360 ? -33.420 -7.921 35.619 1.00 82.50 360 GLU A O 1
ATOM 2817 N N . ASP A 1 361 ? -32.140 -7.439 37.386 1.00 75.81 361 ASP A N 1
ATOM 2818 C CA . ASP A 1 361 ? -32.301 -8.782 37.969 1.00 75.81 361 ASP A CA 1
ATOM 2819 C C . ASP A 1 361 ? -33.617 -8.867 38.746 1.00 75.81 361 ASP A C 1
ATOM 2821 O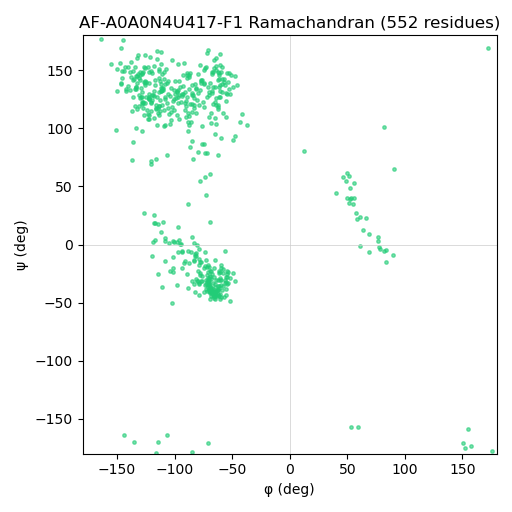 O . ASP A 1 361 ? -33.645 -8.757 39.974 1.00 75.81 361 ASP A O 1
ATOM 2825 N N . PHE A 1 362 ? -34.731 -9.046 38.037 1.00 71.88 362 PHE A N 1
ATOM 2826 C CA . PHE A 1 362 ? -35.994 -9.337 38.697 1.00 71.88 362 PHE A CA 1
ATOM 2827 C C . PHE A 1 362 ? -36.112 -10.841 38.952 1.00 71.88 362 PHE A C 1
ATOM 2829 O O . PHE A 1 362 ? -36.211 -11.654 38.030 1.00 71.88 362 PHE A O 1
ATOM 2836 N N . ARG A 1 363 ? -36.116 -11.244 40.224 1.00 69.62 363 ARG A N 1
ATOM 2837 C CA . ARG A 1 363 ? -36.520 -12.603 40.591 1.00 69.62 363 ARG A CA 1
ATOM 2838 C C . ARG A 1 363 ? -38.036 -12.619 40.758 1.00 69.62 363 ARG A C 1
ATOM 2840 O O . ARG A 1 363 ? -38.521 -11.870 41.606 1.00 69.62 363 ARG A O 1
ATOM 2847 N N . PRO A 1 364 ? -38.782 -13.447 40.004 1.00 68.94 364 PRO A N 1
ATOM 2848 C CA . PRO A 1 364 ? -40.199 -13.623 40.287 1.00 68.94 364 PRO A CA 1
ATOM 2849 C C . PRO A 1 364 ? -40.360 -14.065 41.747 1.00 68.94 364 PRO A C 1
ATOM 2851 O O . PRO A 1 364 ? -39.739 -15.036 42.178 1.00 68.94 364 PRO A O 1
ATOM 2854 N N . GLN A 1 365 ? -41.138 -13.319 42.532 1.00 72.75 365 GLN A N 1
ATOM 2855 C CA . GLN A 1 365 ? -41.473 -13.719 43.895 1.00 72.75 365 GLN A CA 1
ATOM 2856 C C . GLN A 1 365 ? -42.721 -14.590 43.843 1.00 72.75 365 GLN A C 1
ATOM 2858 O O . GLN A 1 365 ? -43.821 -14.093 43.617 1.00 72.75 365 GLN A O 1
ATOM 2863 N N . LEU A 1 366 ? -42.533 -15.895 44.030 1.00 85.62 366 LEU A N 1
ATOM 2864 C CA . LEU A 1 366 ? -43.619 -16.851 44.177 1.00 85.62 366 LEU A CA 1
ATOM 2865 C C . LEU A 1 366 ? -43.563 -17.409 45.598 1.00 85.62 366 LEU A C 1
ATOM 2867 O O . LEU A 1 366 ? -42.561 -17.996 45.995 1.00 85.62 366 LEU A O 1
ATOM 2871 N N . GLU A 1 367 ? -44.611 -17.170 46.379 1.00 88.31 367 GLU A N 1
ATOM 2872 C CA . GLU A 1 367 ? -44.667 -17.553 47.791 1.00 88.31 367 GLU A CA 1
ATOM 2873 C C . GLU A 1 367 ? -45.465 -18.838 47.989 1.00 88.31 367 GLU A C 1
ATOM 2875 O O . GLU A 1 367 ? -46.532 -19.009 47.390 1.00 88.31 367 GLU A O 1
ATOM 2880 N N . ASP A 1 368 ? -44.989 -19.701 48.888 1.00 92.81 368 ASP A N 1
ATOM 2881 C CA . ASP A 1 368 ? -45.753 -20.846 49.375 1.00 92.81 368 ASP A CA 1
ATOM 2882 C C . ASP A 1 368 ? -47.087 -20.381 49.971 1.00 92.81 368 ASP A C 1
ATOM 2884 O O . ASP A 1 368 ? -47.174 -19.405 50.722 1.00 92.81 368 ASP A O 1
ATOM 2888 N N . ARG A 1 369 ? -48.150 -21.118 49.659 1.00 93.38 369 ARG A N 1
ATOM 2889 C CA . ARG A 1 369 ? -49.499 -20.844 50.150 1.00 93.38 369 ARG A CA 1
ATOM 2890 C C . ARG A 1 369 ? -50.014 -22.066 50.888 1.00 93.38 369 ARG A C 1
ATOM 2892 O O . ARG A 1 369 ? -50.038 -23.169 50.347 1.00 93.38 369 ARG A O 1
ATOM 2899 N N . ARG A 1 370 ? -50.473 -21.857 52.120 1.00 93.88 370 ARG A N 1
ATOM 2900 C CA . ARG A 1 370 ? -51.259 -22.835 52.871 1.00 93.88 370 ARG A CA 1
ATOM 2901 C C . ARG A 1 370 ? -52.640 -22.254 53.112 1.00 93.88 370 ARG A C 1
ATOM 2903 O O . ARG A 1 370 ? -52.758 -21.222 53.766 1.00 93.88 370 ARG A O 1
ATOM 2910 N N . VAL A 1 371 ? -53.659 -22.888 52.554 1.00 91.69 371 VAL A N 1
ATOM 2911 C CA . VAL A 1 371 ? -55.045 -22.434 52.672 1.00 91.69 371 VAL A CA 1
ATOM 2912 C C . VAL A 1 371 ? -55.950 -23.578 53.068 1.00 91.69 371 VAL A C 1
ATOM 2914 O O . VAL A 1 371 ? -55.599 -24.744 52.936 1.00 91.69 371 VAL A O 1
ATOM 2917 N N . VAL A 1 372 ? -57.133 -23.228 53.538 1.00 89.81 372 VAL A N 1
ATOM 2918 C CA . VAL A 1 372 ? -58.203 -24.179 53.784 1.00 89.81 372 VAL A CA 1
ATOM 2919 C C . VAL A 1 372 ? -59.027 -24.364 52.505 1.00 89.81 372 VAL A C 1
ATOM 2921 O O . VAL A 1 372 ? -59.222 -23.410 51.753 1.00 89.81 372 VAL A O 1
ATOM 2924 N N . SER A 1 373 ? -59.508 -25.582 52.261 1.00 90.38 373 SER A N 1
ATOM 2925 C CA . SER A 1 373 ? -60.374 -25.934 51.133 1.00 90.38 373 SER A CA 1
ATOM 2926 C C . SER A 1 373 ? -61.556 -24.968 51.010 1.00 90.38 373 SER A C 1
ATOM 2928 O O . SER A 1 373 ? -62.193 -24.638 52.010 1.00 90.38 373 SER A O 1
ATOM 2930 N N . GLY A 1 374 ? -61.851 -24.533 49.783 1.00 88.81 374 GLY A N 1
ATOM 2931 C CA . GLY A 1 374 ? -62.888 -23.538 49.479 1.00 88.81 374 GLY A CA 1
ATOM 2932 C C . GLY A 1 374 ? -62.403 -22.082 49.490 1.00 88.81 374 GLY A C 1
ATOM 2933 O O . GLY A 1 374 ? -63.128 -21.199 49.042 1.00 88.81 374 GLY A O 1
ATOM 2934 N N . MET A 1 375 ? -61.174 -21.805 49.936 1.00 93.00 375 MET A N 1
ATOM 2935 C CA . MET A 1 375 ? -60.574 -20.469 49.828 1.00 93.00 375 MET A CA 1
ATOM 2936 C C . MET A 1 375 ? -60.033 -20.221 48.416 1.00 93.00 375 MET A C 1
ATOM 2938 O O . MET A 1 375 ? -59.503 -21.127 47.777 1.00 93.00 375 MET A O 1
ATOM 2942 N N . THR A 1 376 ? -60.097 -18.977 47.944 1.00 94.06 376 THR A N 1
ATOM 2943 C CA . THR A 1 376 ? -59.454 -18.570 46.686 1.00 94.06 376 THR A CA 1
ATOM 2944 C C . THR A 1 376 ? -57.970 -18.283 46.902 1.00 94.06 376 THR A C 1
ATOM 2946 O O . THR A 1 376 ? -57.593 -17.564 47.830 1.00 94.06 376 THR A O 1
ATOM 2949 N N . VAL A 1 377 ? -57.124 -18.807 46.016 1.00 93.81 377 VAL A N 1
ATOM 2950 C CA . VAL A 1 377 ? -55.669 -18.602 46.027 1.00 93.81 377 VAL A CA 1
ATOM 2951 C C . VAL A 1 377 ? -55.247 -17.874 44.765 1.00 93.81 377 VAL A C 1
ATOM 2953 O O . VAL A 1 377 ? -55.748 -18.159 43.682 1.00 93.81 377 VAL A O 1
ATOM 2956 N N . PHE A 1 378 ? -54.291 -16.961 44.888 1.00 92.88 378 PHE A N 1
ATOM 2957 C CA . PHE A 1 378 ? -53.650 -16.325 43.747 1.00 92.88 378 PHE A CA 1
ATOM 2958 C C . PHE A 1 378 ? -52.131 -16.480 43.827 1.00 92.88 378 PHE A C 1
ATOM 2960 O O . PHE A 1 378 ? -51.513 -16.298 44.879 1.00 92.88 378 PHE A O 1
ATOM 2967 N N . PHE A 1 379 ? -51.541 -16.798 42.683 1.00 93.06 379 PHE A N 1
ATOM 2968 C CA . PHE A 1 379 ? -50.113 -16.811 42.435 1.00 93.06 379 PHE A CA 1
ATOM 2969 C C . PHE A 1 379 ? -49.787 -15.674 41.475 1.00 93.06 379 PHE A C 1
ATOM 2971 O O . PHE A 1 379 ? -50.311 -15.621 40.365 1.00 93.06 379 PHE A O 1
ATOM 2978 N N . THR A 1 380 ? -48.935 -14.750 41.905 1.00 87.50 380 THR A N 1
ATOM 2979 C CA . THR A 1 380 ? -48.521 -13.583 41.120 1.00 87.50 380 THR A CA 1
ATOM 2980 C C . THR A 1 380 ? -47.075 -13.752 40.686 1.00 87.50 380 THR A C 1
ATOM 2982 O O . THR A 1 380 ? -46.177 -13.758 41.520 1.00 87.50 380 THR A O 1
ATOM 2985 N N . CYS A 1 381 ? -46.847 -13.847 39.385 1.00 85.88 381 CYS A N 1
ATOM 2986 C CA . CYS A 1 381 ? -45.532 -13.844 38.764 1.00 85.88 381 CYS A CA 1
ATOM 2987 C C . CYS A 1 381 ? -45.424 -12.598 37.878 1.00 85.88 381 CYS A C 1
ATOM 2989 O O . CYS A 1 381 ? -45.553 -12.663 36.658 1.00 85.88 381 CYS A O 1
ATOM 2991 N N . LEU A 1 382 ? -45.282 -11.436 38.519 1.00 73.00 382 LEU A N 1
ATOM 2992 C CA . LEU A 1 382 ? -45.158 -10.157 37.820 1.00 73.00 382 LEU A CA 1
ATOM 2993 C C . LEU A 1 382 ? -43.762 -10.037 37.199 1.00 73.00 382 LEU A C 1
ATOM 2995 O O . LEU A 1 382 ? -42.774 -10.370 37.848 1.00 73.00 382 LEU A O 1
ATOM 2999 N N . THR A 1 383 ? -43.670 -9.534 35.968 1.00 67.94 383 THR A N 1
ATOM 3000 C CA . THR A 1 383 ? -42.393 -9.220 35.305 1.00 67.94 383 THR A CA 1
ATOM 3001 C C . THR A 1 383 ? -42.349 -7.727 34.996 1.00 67.94 383 THR A C 1
ATOM 3003 O O . THR A 1 383 ? -43.264 -7.216 34.353 1.00 67.94 383 THR A O 1
ATOM 3006 N N . ASN A 1 384 ? -41.286 -7.023 35.389 1.00 64.38 384 ASN A N 1
ATOM 3007 C CA . ASN A 1 384 ? -41.118 -5.601 35.049 1.00 64.38 384 ASN A CA 1
ATOM 3008 C C . ASN A 1 384 ? -40.523 -5.378 33.642 1.00 64.38 384 ASN A C 1
ATOM 3010 O O . ASN A 1 384 ? -40.273 -4.240 33.253 1.00 64.38 384 ASN A O 1
ATOM 3014 N N . GLU A 1 385 ? -40.255 -6.443 32.884 1.00 57.97 385 GLU A N 1
ATOM 3015 C CA . GLU A 1 385 ? -39.548 -6.376 31.605 1.00 57.97 385 GLU A CA 1
ATOM 3016 C C . GLU A 1 385 ? -40.494 -6.053 30.440 1.00 57.97 385 GLU A C 1
ATOM 3018 O O . GLU A 1 385 ? -41.528 -6.695 30.245 1.00 57.97 385 GLU A O 1
ATOM 3023 N N . GLN A 1 386 ? -40.125 -5.039 29.653 1.00 52.69 386 GLN A N 1
ATOM 3024 C CA . GLN A 1 386 ? -40.776 -4.671 28.398 1.00 52.69 386 GLN A CA 1
ATOM 3025 C C . GLN A 1 386 ? -39.872 -5.034 27.207 1.00 52.69 386 GLN A C 1
ATOM 3027 O O . GLN A 1 386 ? -38.671 -4.762 27.265 1.00 52.69 386 GLN A O 1
ATOM 3032 N N . PRO A 1 387 ? -40.426 -5.581 26.109 1.00 52.66 387 PRO A N 1
ATOM 3033 C CA . PRO A 1 387 ? -41.843 -5.875 25.888 1.00 52.66 387 PRO A CA 1
ATOM 3034 C C . PRO A 1 387 ? -42.309 -7.103 26.684 1.00 52.66 387 PRO A C 1
ATOM 3036 O O . PRO A 1 387 ? -41.520 -8.004 26.942 1.00 52.66 387 PRO A O 1
ATOM 3039 N N . GLN A 1 388 ? -43.592 -7.099 27.060 1.00 57.34 388 GLN A N 1
ATOM 3040 C CA . GLN A 1 388 ? -44.254 -8.079 27.929 1.00 57.34 388 GLN A CA 1
ATOM 3041 C C . GLN A 1 388 ? -43.824 -9.519 27.616 1.00 57.34 388 GLN A C 1
ATOM 3043 O O . GLN A 1 388 ? -44.113 -10.050 26.543 1.00 57.34 388 GLN A O 1
ATOM 3048 N N . VAL A 1 389 ? -43.109 -10.145 28.552 1.00 67.19 389 VAL A N 1
ATOM 3049 C CA . VAL A 1 389 ? -42.701 -11.540 28.409 1.00 67.19 389 VAL A CA 1
ATOM 3050 C C . VAL A 1 389 ? -43.883 -12.428 28.783 1.00 67.19 389 VAL A C 1
ATOM 3052 O O . VAL A 1 389 ? -44.415 -12.336 29.888 1.00 67.19 389 VAL A O 1
ATOM 3055 N N . ARG A 1 390 ? -44.286 -13.317 27.871 1.00 75.56 390 ARG A N 1
ATOM 3056 C CA . ARG A 1 390 ? -45.328 -14.311 28.145 1.00 75.56 390 ARG A CA 1
ATOM 3057 C C . ARG A 1 390 ? -44.873 -15.234 29.276 1.00 75.56 390 ARG A C 1
ATOM 3059 O O . ARG A 1 390 ? -43.895 -15.964 29.115 1.00 75.56 390 ARG A O 1
ATOM 3066 N N . VAL A 1 391 ? -45.612 -15.226 30.383 1.00 87.38 391 VAL A N 1
ATOM 3067 C CA . VAL A 1 391 ? -45.397 -16.145 31.506 1.00 87.38 391 VAL A CA 1
ATOM 3068 C C . VAL A 1 391 ? -46.048 -17.494 31.205 1.00 87.38 391 VAL A C 1
ATOM 3070 O O . VAL A 1 391 ? -47.198 -17.568 30.757 1.00 87.38 391 VAL A O 1
ATOM 3073 N N . GLU A 1 392 ? -45.311 -18.569 31.468 1.00 90.81 392 GLU A N 1
ATOM 3074 C CA . GLU A 1 392 ? -45.799 -19.944 31.415 1.00 90.81 392 GLU A CA 1
ATOM 3075 C C . GLU A 1 392 ? -45.920 -20.501 32.837 1.00 90.81 392 GLU A C 1
ATOM 3077 O O . GLU A 1 392 ? -44.959 -20.486 33.603 1.00 90.81 392 GLU A O 1
ATOM 3082 N N . TRP A 1 393 ? -47.105 -21.000 33.197 1.00 93.56 393 TRP A N 1
ATOM 3083 C CA . TRP A 1 393 ? -47.349 -21.622 34.500 1.00 93.56 393 TRP A CA 1
ATOM 3084 C C . TRP A 1 393 ? -47.135 -23.129 34.452 1.00 93.56 393 TRP A C 1
ATOM 3086 O O . TRP A 1 393 ? -47.465 -23.793 33.466 1.00 93.56 393 TRP A O 1
ATOM 3096 N N . LEU A 1 394 ? -46.645 -23.683 35.555 1.00 94.38 394 LEU A N 1
ATOM 3097 C CA . LEU A 1 394 ? -46.435 -25.107 35.757 1.00 94.38 394 LEU A CA 1
ATOM 3098 C C . LEU A 1 394 ? -47.149 -25.554 37.031 1.00 94.38 394 LEU A C 1
ATOM 3100 O O . LEU A 1 394 ? -47.069 -24.877 38.050 1.00 94.38 394 LEU A O 1
ATOM 3104 N N . HIS A 1 395 ? -47.791 -26.718 36.995 1.00 94.94 395 HIS A N 1
ATOM 3105 C CA . HIS A 1 395 ? -48.279 -27.443 38.168 1.00 94.94 395 HIS A CA 1
ATOM 3106 C C . HIS A 1 395 ? -47.615 -28.816 38.201 1.00 94.94 395 HIS A C 1
ATOM 3108 O O . HIS A 1 395 ? -47.692 -29.587 37.245 1.00 94.94 395 HIS A O 1
ATOM 3114 N N . ASN A 1 396 ? -46.906 -29.107 39.291 1.00 93.19 396 ASN A N 1
ATOM 3115 C CA . ASN A 1 396 ? -46.096 -30.310 39.481 1.00 93.19 396 ASN A CA 1
ATOM 3116 C C . ASN A 1 396 ? -45.137 -30.577 38.303 1.00 93.19 396 ASN A C 1
ATOM 3118 O O . ASN A 1 396 ? -44.973 -31.712 37.862 1.00 93.19 396 ASN A O 1
ATOM 3122 N N . GLY A 1 397 ? -44.529 -29.511 37.769 1.00 91.69 397 GLY A N 1
ATOM 3123 C CA . GLY A 1 397 ? -43.603 -29.571 36.632 1.00 91.69 397 GLY A CA 1
ATOM 3124 C C . GLY A 1 397 ? -44.268 -29.735 35.260 1.00 91.69 397 GLY A C 1
ATOM 3125 O O . GLY A 1 397 ? -43.574 -29.718 34.247 1.00 91.69 397 GLY A O 1
ATOM 3126 N N . LYS A 1 398 ? -45.599 -29.859 35.190 1.00 94.12 398 LYS A N 1
ATOM 3127 C CA . LYS A 1 398 ? -46.342 -29.906 33.928 1.00 94.12 398 LYS A CA 1
ATOM 3128 C C . LYS A 1 398 ? -46.919 -28.531 33.608 1.00 94.12 398 LYS A C 1
ATOM 3130 O O . LYS A 1 398 ? -47.545 -27.912 34.462 1.00 94.12 398 LYS A O 1
ATOM 3135 N N . ARG A 1 399 ? -46.741 -28.070 32.370 1.00 94.31 399 ARG A N 1
ATOM 3136 C CA . ARG A 1 399 ? -47.291 -26.789 31.906 1.00 94.31 399 ARG A CA 1
ATOM 3137 C C . ARG A 1 399 ? -48.816 -26.788 31.994 1.00 94.31 399 ARG A C 1
ATOM 3139 O O . ARG A 1 399 ? -49.461 -27.735 31.538 1.00 94.31 399 ARG A O 1
ATOM 3146 N N . ILE A 1 400 ? -49.365 -25.723 32.565 1.00 93.50 400 ILE A N 1
ATOM 3147 C CA . ILE A 1 400 ? -50.802 -25.472 32.600 1.00 93.50 400 ILE A CA 1
ATOM 3148 C C . ILE A 1 400 ? -51.134 -24.673 31.345 1.00 93.50 400 ILE A C 1
ATOM 3150 O O . ILE A 1 400 ? -50.736 -23.517 31.220 1.00 93.50 400 ILE A O 1
ATOM 3154 N N . ASP A 1 401 ? -51.823 -25.298 30.397 1.00 92.00 401 ASP A N 1
ATOM 3155 C CA . ASP A 1 401 ? -52.305 -24.593 29.213 1.00 92.00 401 ASP A CA 1
ATOM 3156 C C . ASP A 1 401 ? -53.578 -23.805 29.578 1.00 92.00 401 ASP A C 1
ATOM 3158 O O . ASP A 1 401 ? -54.569 -24.426 29.977 1.00 92.00 401 ASP A O 1
ATOM 3162 N N . PRO A 1 402 ? -53.589 -22.463 29.436 1.00 89.38 402 PRO A N 1
ATOM 3163 C CA . PRO A 1 402 ? -54.744 -21.633 29.771 1.00 89.38 402 PRO A CA 1
ATOM 3164 C C . PRO A 1 402 ? -56.056 -22.033 29.088 1.00 89.38 402 PRO A C 1
ATOM 3166 O O . PRO A 1 402 ? -57.121 -21.742 29.624 1.00 89.38 402 PRO A O 1
ATOM 3169 N N . LEU A 1 403 ? -55.997 -22.700 27.929 1.00 88.62 403 LEU A N 1
ATOM 3170 C CA . LEU A 1 403 ? -57.182 -23.149 27.187 1.00 88.62 403 LEU A CA 1
ATOM 3171 C C . LEU A 1 403 ? -57.799 -24.442 27.740 1.00 88.62 403 LEU A C 1
ATOM 3173 O O . LEU A 1 403 ? -58.970 -24.715 27.488 1.00 88.62 403 LEU A O 1
ATOM 3177 N N . THR A 1 404 ? -57.016 -25.249 28.460 1.00 91.31 404 THR A N 1
ATOM 3178 C CA . THR A 1 404 ? -57.435 -26.565 28.985 1.00 91.31 404 THR A CA 1
ATOM 3179 C C . THR A 1 404 ? -57.423 -26.627 30.510 1.00 91.31 404 THR A C 1
ATOM 3181 O O . THR A 1 404 ? -57.675 -27.683 31.094 1.00 91.31 404 THR A O 1
ATOM 3184 N N . ALA A 1 405 ? -57.120 -25.506 31.164 1.00 91.25 405 ALA A N 1
ATOM 3185 C CA . ALA A 1 405 ? -57.099 -25.412 32.610 1.00 91.25 405 ALA A CA 1
ATOM 3186 C C . ALA A 1 405 ? -58.495 -25.694 33.205 1.00 91.25 405 ALA A C 1
ATOM 3188 O O . ALA A 1 405 ? -59.511 -25.376 32.579 1.00 91.25 405 ALA A O 1
ATOM 3189 N N . PRO A 1 406 ? -58.564 -26.277 34.417 1.00 91.44 406 PRO A N 1
ATOM 3190 C CA . PRO A 1 406 ? -59.821 -26.435 35.143 1.00 91.44 406 PRO A CA 1
ATOM 3191 C C . PRO A 1 406 ? -60.601 -25.117 35.243 1.00 91.44 406 PRO A C 1
ATOM 3193 O O . PRO A 1 406 ? -60.003 -24.057 35.397 1.00 91.44 406 PRO A O 1
ATOM 3196 N N . SER A 1 407 ? -61.9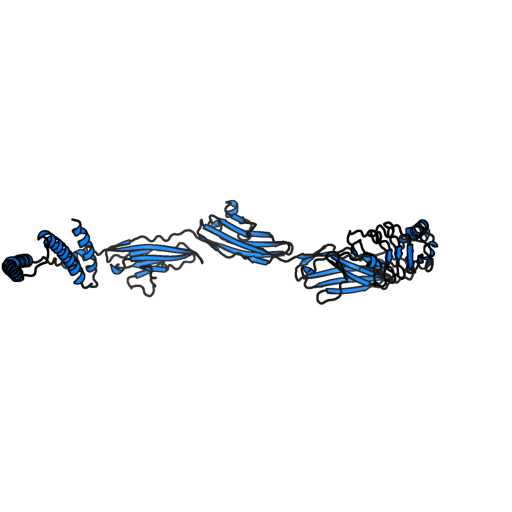36 -25.167 35.207 1.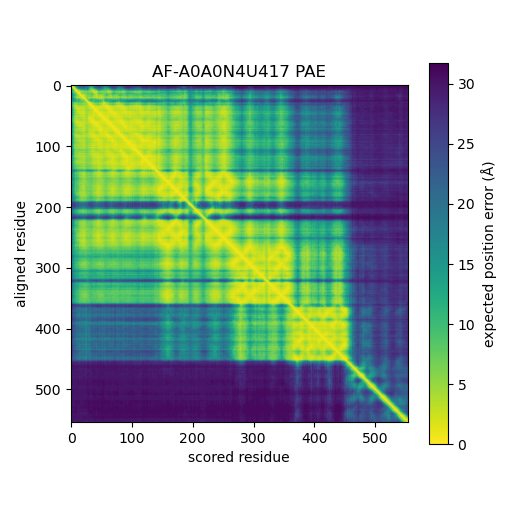00 91.12 407 SER A N 1
ATOM 3197 C CA . SER A 1 407 ? -62.792 -23.965 35.161 1.00 91.12 407 SER A CA 1
ATOM 3198 C C . SER A 1 407 ? -62.657 -23.043 36.376 1.00 91.12 407 SER A C 1
ATOM 3200 O O . SER A 1 407 ? -62.974 -21.858 36.289 1.00 91.12 407 SER A O 1
ATOM 3202 N N . HIS A 1 408 ? -62.204 -23.574 37.513 1.00 93.44 408 HIS A N 1
ATOM 3203 C CA . HIS A 1 408 ? -61.926 -22.793 38.716 1.00 93.44 408 HIS A CA 1
ATOM 3204 C C . HIS A 1 408 ? -60.554 -22.101 38.680 1.00 93.44 408 HIS A C 1
ATOM 3206 O O . HIS A 1 408 ? -60.296 -21.231 39.509 1.00 93.44 408 HIS A O 1
ATOM 3212 N N . MET A 1 409 ? -59.698 -22.422 37.703 1.00 94.69 409 MET A N 1
ATOM 3213 C CA . MET A 1 409 ? -58.409 -21.775 37.468 1.00 94.69 409 MET A CA 1
ATOM 3214 C C . MET A 1 409 ? -58.516 -20.727 36.358 1.00 94.69 409 MET A C 1
ATOM 3216 O O . MET A 1 409 ? -58.945 -21.012 35.243 1.00 94.69 409 MET A O 1
ATOM 3220 N N . THR A 1 410 ? -58.094 -19.497 36.637 1.00 93.94 410 THR A N 1
ATOM 3221 C CA . THR A 1 410 ? -58.121 -18.403 35.658 1.00 93.94 410 THR A CA 1
ATOM 3222 C C . THR A 1 410 ? -56.806 -17.640 35.629 1.00 93.94 410 THR A C 1
ATOM 3224 O O . THR A 1 410 ? -56.164 -17.441 36.658 1.00 93.94 410 THR A O 1
ATOM 3227 N N . PHE A 1 411 ? -56.420 -17.184 34.439 1.00 92.25 411 PHE A N 1
ATOM 3228 C CA . PHE A 1 411 ? -55.196 -16.420 34.210 1.00 92.25 411 PHE A CA 1
ATOM 3229 C C . PHE A 1 411 ? -55.553 -14.956 33.966 1.00 92.25 411 PHE A C 1
ATOM 3231 O O . PHE A 1 411 ? -56.436 -14.645 33.162 1.00 92.25 411 PHE A O 1
ATOM 3238 N N . LYS A 1 412 ? -54.903 -14.046 34.689 1.00 89.00 412 LYS A N 1
ATOM 3239 C CA . LYS A 1 412 ? -55.127 -12.596 34.610 1.00 89.00 412 LYS A CA 1
ATOM 3240 C C . LYS A 1 412 ? -53.807 -11.876 34.332 1.00 89.00 412 LYS A C 1
ATOM 3242 O O . LYS A 1 412 ? -52.738 -12.455 34.508 1.00 89.00 412 LYS A O 1
ATOM 3247 N N . ALA A 1 413 ? -53.907 -10.616 33.899 1.00 85.19 413 ALA A N 1
ATOM 3248 C CA . ALA A 1 413 ? -52.771 -9.740 33.594 1.00 85.19 413 ALA A CA 1
ATOM 3249 C C . ALA A 1 413 ? -51.743 -10.380 32.635 1.00 85.19 413 ALA A C 1
ATOM 3251 O O . ALA A 1 413 ? -50.594 -10.566 33.006 1.00 85.19 413 ALA A O 1
ATOM 3252 N N . ASP A 1 414 ? -52.171 -10.762 31.424 1.00 84.75 414 ASP A N 1
ATOM 3253 C CA . ASP A 1 414 ? -51.319 -11.414 30.405 1.00 84.75 414 ASP A CA 1
ATOM 3254 C C . ASP A 1 414 ? -50.568 -12.658 30.926 1.00 84.75 414 ASP A C 1
ATOM 3256 O O . ASP A 1 414 ? -49.358 -12.813 30.795 1.00 84.75 414 ASP A O 1
ATOM 3260 N N . ASN A 1 415 ? -51.308 -13.545 31.593 1.00 88.81 415 ASN A N 1
ATOM 3261 C CA . ASN A 1 415 ? -50.797 -14.735 32.279 1.00 88.81 415 ASN A CA 1
ATOM 3262 C C . ASN A 1 415 ? -49.843 -14.469 33.454 1.00 88.81 415 ASN A C 1
ATOM 3264 O O . ASN A 1 415 ? -49.267 -15.421 33.963 1.00 88.81 415 ASN A O 1
ATOM 3268 N N . GLN A 1 416 ? -49.698 -13.246 33.965 1.00 86.56 416 GLN A N 1
ATOM 3269 C CA . GLN A 1 416 ? -48.852 -12.994 35.142 1.00 86.56 416 GLN A CA 1
ATOM 3270 C C . GLN A 1 416 ? -49.506 -13.396 36.469 1.00 86.56 416 GLN A C 1
ATOM 3272 O O . GLN A 1 416 ? -48.821 -13.488 37.485 1.00 86.56 416 GLN A O 1
ATOM 3277 N N . ILE A 1 417 ? -50.821 -13.631 36.504 1.00 89.69 417 ILE A N 1
ATOM 3278 C CA . ILE A 1 417 ? -51.530 -14.035 37.724 1.00 89.69 417 ILE A CA 1
ATOM 3279 C C . ILE A 1 417 ? -52.336 -15.301 37.453 1.00 89.69 417 ILE A C 1
ATOM 3281 O O . ILE A 1 417 ? -53.224 -15.288 36.603 1.00 89.69 417 ILE A O 1
ATOM 3285 N N . LEU A 1 418 ? -52.064 -16.363 38.208 1.00 93.88 418 LEU A N 1
ATOM 3286 C CA . LEU A 1 418 ? -52.885 -17.570 38.270 1.00 93.88 418 LEU A CA 1
ATOM 3287 C C . LEU A 1 418 ? -53.807 -17.480 39.490 1.00 93.88 418 LEU A C 1
ATOM 3289 O O . LEU A 1 418 ? -53.335 -17.365 40.618 1.00 93.88 418 LEU A O 1
ATOM 3293 N N . VAL A 1 419 ? -55.118 -17.545 39.272 1.00 94.56 419 VAL A N 1
ATOM 3294 C CA . VAL A 1 419 ? -56.144 -17.538 40.323 1.00 94.56 419 VAL A CA 1
ATOM 3295 C C . VAL A 1 419 ? -56.827 -18.897 40.356 1.00 94.56 419 VAL A C 1
ATOM 3297 O O . VAL A 1 419 ? -57.364 -19.324 39.340 1.00 94.56 419 VAL A O 1
ATOM 3300 N N . ILE A 1 420 ? -56.835 -19.544 41.516 1.00 96.12 420 ILE A N 1
ATOM 3301 C CA . ILE A 1 420 ? -57.534 -20.800 41.795 1.00 96.12 420 ILE A CA 1
ATOM 3302 C C . ILE A 1 420 ? -58.705 -20.457 42.722 1.00 96.12 420 ILE A C 1
ATOM 3304 O O . ILE A 1 420 ? -58.504 -20.203 43.911 1.00 96.12 420 ILE A O 1
ATOM 3308 N N . ASN A 1 421 ? -59.915 -20.386 42.173 1.00 94.75 421 ASN A N 1
ATOM 3309 C CA . ASN A 1 421 ? -61.138 -20.136 42.935 1.00 94.75 421 ASN A CA 1
ATOM 3310 C C . ASN A 1 421 ? -61.568 -21.404 43.674 1.00 94.75 421 ASN A C 1
ATOM 3312 O O . ASN A 1 421 ? -61.467 -22.486 43.110 1.00 94.75 421 ASN A O 1
ATOM 3316 N N . GLU A 1 422 ? -62.054 -21.266 44.910 1.00 92.00 422 GLU A N 1
ATOM 3317 C CA . GLU A 1 422 ? -62.547 -22.396 45.719 1.00 92.00 422 GLU A CA 1
ATOM 3318 C C . GLU A 1 422 ? -61.576 -23.593 45.752 1.00 92.00 422 GLU A C 1
ATOM 3320 O O . GLU A 1 422 ? -61.940 -24.719 45.425 1.00 92.00 422 GLU A O 1
ATOM 3325 N N . ALA A 1 423 ? -60.319 -23.349 46.137 1.00 92.25 423 ALA A N 1
ATOM 3326 C CA . ALA A 1 423 ? -59.245 -24.334 46.027 1.00 92.25 423 ALA A CA 1
ATOM 3327 C C . ALA A 1 423 ? -59.601 -25.678 46.685 1.00 92.25 423 ALA A C 1
ATOM 3329 O O . ALA A 1 423 ? -60.056 -25.735 47.833 1.00 92.25 423 ALA A O 1
ATOM 3330 N N . HIS A 1 424 ? -59.331 -26.766 45.967 1.00 91.12 424 HIS A N 1
ATOM 3331 C CA . HIS A 1 424 ? -59.581 -28.134 46.403 1.00 91.12 424 HIS A CA 1
ATOM 3332 C C . HIS A 1 424 ? -58.292 -28.816 46.871 1.00 91.12 424 HIS A C 1
ATOM 3334 O O . HIS A 1 424 ? -57.179 -28.475 46.470 1.00 91.12 424 HIS A O 1
ATOM 3340 N N . THR A 1 425 ? -58.422 -29.871 47.677 1.00 88.38 425 THR A N 1
ATOM 3341 C CA . THR A 1 425 ? -57.262 -30.670 48.125 1.00 88.38 425 THR A CA 1
ATOM 3342 C C . THR A 1 425 ? -56.453 -31.278 46.971 1.00 88.38 425 THR A C 1
ATOM 3344 O O . THR A 1 425 ? -55.254 -31.529 47.129 1.00 88.38 425 THR A O 1
ATOM 3347 N N . SER A 1 426 ? -57.077 -31.486 45.806 1.00 90.19 426 SER A N 1
ATOM 3348 C CA . SER A 1 426 ? -56.437 -31.928 44.560 1.00 90.19 426 SER A CA 1
ATOM 3349 C C . SER A 1 426 ? -55.550 -30.869 43.906 1.00 90.19 426 SER A C 1
ATOM 3351 O O . SER A 1 426 ? -54.633 -31.237 43.176 1.00 90.19 426 SER A O 1
ATOM 3353 N N . ASP A 1 427 ? -55.780 -29.582 44.182 1.00 94.00 427 ASP A N 1
ATOM 3354 C CA . ASP A 1 427 ? -54.988 -28.485 43.615 1.00 94.00 427 ASP A CA 1
ATOM 3355 C C . ASP A 1 427 ? -53.629 -28.343 44.309 1.00 94.00 427 ASP A C 1
ATOM 3357 O O . ASP A 1 427 ? -52.728 -27.698 43.774 1.00 94.00 427 ASP A O 1
ATOM 3361 N N . SER A 1 428 ? -53.452 -28.972 45.479 1.00 93.81 428 SER A N 1
ATOM 3362 C CA . SER A 1 428 ? -52.176 -29.000 46.203 1.00 93.81 428 SER A CA 1
ATOM 3363 C C . SER A 1 428 ? -51.037 -29.508 45.313 1.00 93.81 428 SER A C 1
ATOM 3365 O O . SER A 1 428 ? -51.192 -30.465 44.550 1.00 93.81 428 SER A O 1
ATOM 3367 N N . GLY A 1 429 ? -49.861 -28.898 45.424 1.00 94.06 429 GLY A N 1
ATOM 3368 C CA . GLY A 1 429 ? -48.716 -29.242 44.583 1.00 94.06 429 GLY A CA 1
ATOM 3369 C C . GLY A 1 429 ? -47.688 -28.123 44.484 1.00 94.06 429 GLY A C 1
ATOM 3370 O O . GLY A 1 429 ? -47.788 -27.110 45.172 1.00 94.06 429 GLY A O 1
ATOM 3371 N N . SER A 1 430 ? -46.689 -28.324 43.630 1.00 95.88 430 SER A N 1
ATOM 3372 C CA . SER A 1 430 ? -45.692 -27.303 43.301 1.00 95.88 430 SER A CA 1
ATOM 3373 C C . SER A 1 430 ? -46.173 -26.492 42.105 1.00 95.88 430 SER A C 1
ATOM 3375 O O . SER A 1 430 ? -46.376 -27.059 41.033 1.00 95.88 430 SER A O 1
ATOM 3377 N N . TYR A 1 431 ? -46.349 -25.191 42.276 1.00 95.62 431 TYR A N 1
ATOM 3378 C CA . TYR A 1 431 ? -46.633 -24.263 41.193 1.00 95.62 431 TYR A CA 1
ATOM 3379 C C . TYR A 1 431 ? -45.357 -23.534 40.810 1.00 95.62 431 TYR A C 1
ATOM 3381 O O . TYR A 1 431 ? -44.633 -23.055 41.677 1.00 95.62 431 TYR A O 1
ATOM 3389 N N . GLY A 1 432 ? -45.081 -23.468 39.516 1.00 93.25 432 GLY A N 1
ATOM 3390 C CA . GLY A 1 432 ? -43.947 -22.745 38.964 1.00 93.25 432 GLY A CA 1
ATOM 3391 C C . GLY A 1 432 ? -44.397 -21.710 37.946 1.00 93.25 432 GLY A C 1
ATOM 3392 O O . GLY A 1 432 ? -45.432 -21.889 37.305 1.00 93.25 432 GLY A O 1
ATOM 3393 N N . CYS A 1 433 ? -43.616 -20.651 37.780 1.00 91.44 433 CYS A N 1
ATOM 3394 C CA . CYS A 1 433 ? -43.728 -19.753 36.638 1.00 91.44 433 CYS A CA 1
ATOM 3395 C C . CYS A 1 433 ? -42.380 -19.628 35.925 1.00 91.44 433 CYS A C 1
ATOM 3397 O O . CYS A 1 433 ? -41.336 -19.541 36.576 1.00 91.44 433 CYS A O 1
ATOM 3399 N N . GLU A 1 434 ? -42.417 -19.610 34.594 1.00 88.81 434 GLU A N 1
ATOM 3400 C CA . GLU A 1 434 ? -41.259 -19.467 33.711 1.00 88.81 434 GLU A CA 1
ATOM 3401 C C . GLU A 1 434 ? -41.468 -18.311 32.729 1.00 88.81 434 GLU A C 1
ATOM 3403 O O . GLU A 1 434 ? -42.560 -18.138 32.185 1.00 88.81 434 GLU A O 1
ATOM 3408 N N . TYR A 1 435 ? -40.414 -17.532 32.475 1.00 83.44 435 TYR A N 1
ATOM 3409 C CA . TYR A 1 435 ? -40.394 -16.510 31.426 1.00 83.44 435 TYR A CA 1
ATOM 3410 C C . TYR A 1 435 ? -38.968 -16.315 30.877 1.00 83.44 435 TYR A C 1
ATOM 3412 O O . TYR A 1 435 ? -37.987 -16.572 31.577 1.00 83.44 435 TYR A O 1
ATOM 3420 N N . LYS A 1 436 ? -38.824 -15.910 29.606 1.00 77.75 436 LYS A N 1
ATOM 3421 C CA . LYS A 1 436 ? -37.517 -15.684 28.955 1.00 77.75 436 LYS A CA 1
ATOM 3422 C C . LYS A 1 436 ? -37.189 -14.197 28.821 1.00 77.75 436 LYS A C 1
ATOM 3424 O O . LYS A 1 436 ? -37.955 -13.454 28.219 1.00 77.75 436 LYS A O 1
ATOM 3429 N N . VAL A 1 437 ? -36.010 -13.804 29.287 1.00 72.00 437 VAL A N 1
ATOM 3430 C CA . VAL A 1 437 ? -35.437 -12.465 29.127 1.00 72.00 437 VAL A CA 1
ATOM 3431 C C . VAL A 1 437 ? -34.497 -12.472 27.928 1.00 72.00 437 VAL A C 1
ATOM 3433 O O . VAL A 1 437 ? -33.422 -13.079 27.951 1.00 72.00 437 VAL A O 1
ATOM 3436 N N . GLY A 1 438 ? -34.910 -11.826 26.840 1.00 69.75 438 GLY A N 1
ATOM 3437 C CA . GLY A 1 438 ? -34.177 -11.919 25.578 1.00 69.75 438 GLY A CA 1
ATOM 3438 C C . GLY A 1 438 ? -34.062 -13.372 25.066 1.00 69.75 438 GLY A C 1
ATOM 3439 O O . GLY A 1 438 ? -34.892 -14.220 25.404 1.00 69.75 438 GLY A O 1
ATOM 3440 N N . PRO A 1 439 ? -33.066 -13.681 24.217 1.00 68.62 439 PRO A N 1
ATOM 3441 C CA . PRO A 1 439 ? -32.937 -15.004 23.604 1.00 68.62 439 PRO A CA 1
ATOM 3442 C C . PRO A 1 439 ? -32.488 -16.109 24.577 1.00 68.62 439 PRO A C 1
ATOM 3444 O O . PRO A 1 439 ? -32.927 -17.250 24.429 1.00 68.62 439 PRO A O 1
ATOM 3447 N N . ASP A 1 440 ? -31.669 -15.783 25.584 1.00 68.19 440 ASP A N 1
ATOM 3448 C CA . ASP A 1 440 ? -30.847 -16.790 26.276 1.00 68.19 440 ASP A CA 1
ATOM 3449 C C . ASP A 1 440 ? -31.117 -16.945 27.781 1.00 68.19 440 ASP A C 1
ATOM 3451 O O . ASP A 1 440 ? -30.617 -17.887 28.399 1.00 68.19 440 ASP A O 1
ATOM 3455 N N . VAL A 1 441 ? -31.894 -16.058 28.410 1.00 74.12 441 VAL A N 1
ATOM 3456 C CA . VAL A 1 441 ? -32.023 -16.044 29.875 1.00 74.12 441 VAL A CA 1
ATOM 3457 C C . VAL A 1 441 ? -33.404 -16.541 30.298 1.00 74.12 441 VAL A C 1
ATOM 3459 O O . VAL A 1 441 ? -34.383 -15.811 30.231 1.00 74.12 441 VAL A O 1
ATOM 3462 N N . LEU A 1 442 ? -33.499 -17.784 30.774 1.00 81.12 442 LEU A N 1
ATOM 3463 C CA . LEU A 1 442 ? -34.722 -18.309 31.394 1.00 81.12 442 LEU A CA 1
ATOM 3464 C C . LEU A 1 442 ? -34.780 -17.913 32.878 1.00 81.12 442 LEU A C 1
ATOM 3466 O O . LEU A 1 442 ? -33.834 -18.156 33.631 1.00 81.12 442 LEU A O 1
ATOM 3470 N N . LYS A 1 443 ? -35.901 -17.337 33.309 1.00 82.12 443 LYS A N 1
ATOM 3471 C CA . LYS A 1 443 ? -36.203 -17.015 34.706 1.00 82.12 443 LYS A CA 1
ATOM 3472 C C . LYS A 1 443 ? -37.324 -17.912 35.205 1.00 82.12 443 LYS A C 1
ATOM 3474 O O . LYS A 1 443 ? -38.326 -18.090 34.520 1.00 82.12 443 LYS A O 1
ATOM 3479 N N . THR A 1 444 ? -37.150 -18.459 36.405 1.00 87.94 444 THR A N 1
ATOM 3480 C CA . THR A 1 444 ? -38.090 -19.407 37.014 1.00 87.94 444 THR A CA 1
ATOM 3481 C C . THR A 1 444 ? -38.319 -19.076 38.487 1.00 87.94 444 THR A C 1
ATOM 3483 O O . THR A 1 444 ? -37.353 -18.769 39.189 1.00 87.94 444 THR A O 1
ATOM 3486 N N . ALA A 1 445 ? -39.545 -19.223 38.985 1.00 90.19 445 ALA A N 1
ATOM 3487 C CA . ALA A 1 445 ? -39.829 -19.323 40.421 1.00 90.19 445 ALA A CA 1
ATOM 3488 C C . ALA A 1 445 ? -40.811 -20.450 40.704 1.00 90.19 445 ALA A C 1
ATOM 3490 O O . ALA A 1 445 ? -41.631 -20.776 39.853 1.00 90.19 445 ALA A O 1
ATOM 3491 N N . ASN A 1 446 ? -40.726 -21.014 41.909 1.00 92.69 446 ASN A N 1
ATOM 3492 C CA . ASN A 1 446 ? -41.570 -22.106 42.373 1.00 92.69 446 ASN A CA 1
ATOM 3493 C C . ASN A 1 446 ? -42.122 -21.795 43.764 1.00 92.69 446 ASN A C 1
ATOM 3495 O O . ASN A 1 446 ? -41.429 -21.188 44.577 1.00 92.69 446 ASN A O 1
ATOM 3499 N N . ALA A 1 447 ? -43.336 -22.263 44.028 1.00 94.00 447 ALA A N 1
ATOM 3500 C CA . ALA A 1 447 ? -44.023 -22.174 45.304 1.00 94.00 447 ALA A CA 1
ATOM 3501 C C . ALA A 1 447 ? -44.880 -23.418 45.530 1.00 94.00 447 ALA A C 1
ATOM 3503 O O . ALA A 1 447 ? -45.410 -24.017 44.594 1.00 94.00 447 ALA A O 1
ATOM 3504 N N . LYS A 1 448 ? -45.059 -23.802 46.786 1.00 95.50 448 LYS A N 1
ATOM 3505 C CA . LYS A 1 448 ? -45.891 -24.931 47.186 1.00 95.50 448 LYS A CA 1
ATOM 3506 C C . LYS A 1 448 ? -47.276 -24.457 47.613 1.00 95.50 448 LYS A C 1
ATOM 3508 O O . LYS A 1 448 ? -47.407 -23.630 48.511 1.00 95.50 448 LYS A O 1
ATOM 3513 N N . LEU A 1 449 ? -48.311 -25.047 47.019 1.00 96.25 449 LEU A N 1
ATOM 3514 C CA . LEU A 1 449 ? -49.687 -24.953 47.498 1.00 96.25 449 LEU A CA 1
ATOM 3515 C C . LEU A 1 449 ? -50.012 -26.151 48.393 1.00 96.25 449 LEU A C 1
ATOM 3517 O O . LEU A 1 449 ? -49.927 -27.303 47.956 1.00 96.25 449 LEU A O 1
ATOM 3521 N N . ILE A 1 450 ? -50.423 -25.876 49.627 1.00 92.88 450 ILE A N 1
ATOM 3522 C CA . ILE A 1 450 ? -50.991 -26.851 50.558 1.00 92.88 450 ILE A CA 1
ATOM 3523 C C . ILE A 1 450 ? -52.436 -26.441 50.831 1.00 92.88 450 ILE A C 1
ATOM 3525 O O . ILE A 1 450 ? -52.682 -25.373 51.386 1.00 92.88 450 ILE A O 1
ATOM 3529 N N . VAL A 1 451 ? -53.385 -27.293 50.455 1.00 92.44 451 VAL A N 1
ATOM 3530 C CA . VAL A 1 451 ? -54.802 -27.098 50.771 1.00 92.44 451 VAL A CA 1
ATOM 3531 C C . VAL A 1 451 ? -55.185 -28.053 51.898 1.00 92.44 451 VAL A C 1
ATOM 3533 O O . VAL A 1 451 ? -55.321 -29.259 51.682 1.00 92.44 451 VAL A O 1
ATOM 3536 N N . ASP A 1 452 ? -55.319 -27.514 53.108 1.00 86.88 452 ASP A N 1
ATOM 3537 C CA . ASP A 1 452 ? -55.870 -28.232 54.253 1.00 86.88 452 ASP A CA 1
ATOM 3538 C C . ASP A 1 452 ? -57.378 -28.399 54.085 1.00 86.88 452 ASP A C 1
ATOM 3540 O O . ASP A 1 452 ? -58.063 -27.588 53.465 1.00 86.88 452 ASP A O 1
ATOM 3544 N N . VAL A 1 453 ? -57.929 -29.445 54.679 1.00 82.38 453 VAL A N 1
ATOM 3545 C CA . VAL A 1 453 ? -59.377 -29.644 54.687 1.00 82.38 453 VAL A CA 1
ATOM 3546 C C . VAL A 1 453 ? -60.013 -28.697 55.706 1.00 82.38 453 VAL A C 1
ATOM 3548 O O . VAL A 1 453 ? -59.430 -28.450 56.763 1.00 82.38 453 VAL A O 1
ATOM 3551 N N . SER A 1 454 ? -61.184 -28.131 55.398 1.00 74.12 454 SER A N 1
ATOM 3552 C CA . SER A 1 454 ? -61.830 -27.160 56.291 1.00 74.12 454 SER A CA 1
ATOM 3553 C C . SER A 1 454 ? -62.233 -27.774 57.624 1.00 74.12 454 SER A C 1
ATOM 3555 O O . SER A 1 454 ? -62.501 -28.965 57.693 1.00 74.12 454 SER A O 1
ATOM 3557 N N . SER A 1 455 ? -62.262 -26.988 58.708 1.00 63.97 455 SER A N 1
ATOM 3558 C CA . SER A 1 455 ? -62.751 -27.470 60.009 1.00 63.97 455 SER A CA 1
ATOM 3559 C C . SER A 1 455 ? -64.253 -27.751 59.984 1.00 63.97 455 SER A C 1
ATOM 3561 O O . SER A 1 455 ? -64.733 -28.573 60.757 1.00 63.97 455 SER A O 1
ATOM 3563 N N . ASP A 1 456 ? -64.993 -27.089 59.095 1.00 60.03 456 ASP A N 1
ATOM 3564 C CA . ASP A 1 456 ? -66.403 -27.379 58.843 1.00 60.03 456 ASP A CA 1
ATOM 3565 C C . ASP A 1 456 ? -66.569 -28.671 58.057 1.00 60.03 456 ASP A C 1
ATOM 3567 O O . ASP A 1 456 ? -67.473 -29.445 58.360 1.00 60.03 456 ASP A O 1
ATOM 3571 N N . ASP A 1 457 ? -65.653 -28.975 57.138 1.00 54.06 457 ASP A N 1
ATOM 3572 C CA . ASP A 1 457 ? -65.524 -30.318 56.590 1.00 54.06 457 ASP A CA 1
ATOM 3573 C C . ASP A 1 457 ? -65.048 -31.283 57.666 1.00 54.06 457 ASP A C 1
ATOM 3575 O O . ASP A 1 457 ? -65.625 -32.342 57.756 1.00 54.06 457 ASP A O 1
ATOM 3579 N N . TRP A 1 458 ? -64.117 -30.936 58.561 1.00 47.72 458 TRP A N 1
ATOM 3580 C CA . TRP A 1 458 ? -63.702 -31.791 59.678 1.00 47.72 458 TRP A CA 1
ATOM 3581 C C . TRP A 1 458 ? -64.865 -32.082 60.623 1.00 47.72 458 TRP A C 1
ATOM 3583 O O . TRP A 1 458 ? -64.960 -33.199 61.106 1.00 47.72 458 TRP A O 1
ATOM 3593 N N . ASN A 1 459 ? -65.760 -31.123 60.882 1.00 49.31 459 ASN A N 1
ATOM 3594 C CA . ASN A 1 459 ? -66.952 -31.280 61.720 1.00 49.31 459 ASN A CA 1
ATOM 3595 C C . ASN A 1 459 ? -68.098 -31.988 60.980 1.00 49.31 459 ASN A C 1
ATOM 3597 O O . ASN A 1 459 ? -68.800 -32.792 61.594 1.00 49.31 459 ASN A O 1
ATOM 3601 N N . LYS A 1 460 ? -68.240 -31.791 59.662 1.00 50.66 460 LYS A N 1
ATOM 3602 C CA . LYS A 1 460 ? -69.076 -32.644 58.797 1.00 50.66 460 LYS A CA 1
ATOM 3603 C C . LYS A 1 460 ? -68.530 -34.072 58.751 1.00 50.66 460 LYS A C 1
ATOM 3605 O O . LYS A 1 460 ? -69.300 -35.017 58.881 1.00 50.66 460 LYS A O 1
ATOM 3610 N N . CYS A 1 461 ? -67.210 -34.236 58.685 1.00 48.09 461 CYS A N 1
ATOM 3611 C CA . CYS A 1 461 ? -66.525 -35.508 58.833 1.00 48.09 461 CYS A CA 1
ATOM 3612 C C . CYS A 1 461 ? -66.656 -35.987 60.279 1.00 48.09 461 CYS A C 1
ATOM 3614 O O . CYS A 1 461 ? -66.730 -37.174 60.468 1.00 48.09 461 CYS A O 1
ATOM 3616 N N . ARG A 1 462 ? -66.758 -35.144 61.314 1.00 43.69 462 ARG A N 1
ATOM 3617 C CA . ARG A 1 462 ? -66.968 -35.571 62.712 1.00 43.69 462 ARG A CA 1
ATOM 3618 C C . ARG A 1 462 ? -68.368 -36.152 62.910 1.00 43.69 462 ARG A C 1
ATOM 3620 O O . ARG A 1 462 ? -68.537 -37.018 63.757 1.00 43.69 462 ARG A O 1
ATOM 3627 N N . GLY A 1 463 ? -69.334 -35.703 62.104 1.00 41.09 463 GLY A N 1
ATOM 3628 C CA . GLY A 1 463 ? -70.644 -36.338 61.951 1.00 41.09 463 GLY A CA 1
ATOM 3629 C C . GLY A 1 463 ? -70.625 -37.606 61.084 1.00 41.09 463 GLY A C 1
ATOM 3630 O O . GLY A 1 463 ? -71.454 -38.482 61.300 1.00 41.09 463 GLY A O 1
ATOM 3631 N N . ALA A 1 464 ? -69.680 -37.730 60.142 1.00 40.38 464 ALA A N 1
ATOM 3632 C CA . ALA A 1 464 ? -69.474 -38.928 59.309 1.00 40.38 464 ALA A CA 1
ATOM 3633 C C . ALA A 1 464 ? -68.480 -39.941 59.907 1.00 40.38 464 ALA A C 1
ATOM 3635 O O . ALA A 1 464 ? -68.440 -41.103 59.508 1.00 40.38 464 ALA A O 1
ATOM 3636 N N . VAL A 1 465 ? -67.720 -39.525 60.917 1.00 35.00 465 VAL A N 1
ATOM 3637 C CA . VAL A 1 465 ? -67.067 -40.363 61.899 1.00 35.00 465 VAL A CA 1
ATOM 3638 C C . VAL A 1 465 ? -68.238 -40.851 62.742 1.00 35.00 465 VAL A C 1
ATOM 3640 O O . VAL A 1 465 ? -68.452 -40.440 63.882 1.00 35.00 465 VAL A O 1
ATOM 3643 N N . GLU A 1 466 ? -68.949 -41.849 62.203 1.00 33.09 466 GLU A N 1
ATOM 3644 C CA . GLU A 1 466 ? -69.053 -43.055 62.998 1.00 33.09 466 GLU A CA 1
ATOM 3645 C C . GLU A 1 466 ? -67.611 -43.322 63.434 1.00 33.09 466 GLU A C 1
ATOM 3647 O O . GLU A 1 466 ? -66.806 -43.978 62.772 1.00 33.09 466 GLU A O 1
ATOM 3652 N N . VAL A 1 467 ? -67.283 -42.807 64.625 1.00 34.94 467 VAL A N 1
ATOM 3653 C CA . VAL A 1 467 ? -66.624 -43.653 65.587 1.00 34.94 467 VAL A CA 1
ATOM 3654 C C . VAL A 1 467 ? -67.451 -44.909 65.412 1.00 34.94 467 VAL A C 1
ATOM 3656 O O . VAL A 1 467 ? -68.628 -44.934 65.783 1.00 34.94 467 VAL A O 1
ATOM 3659 N N . VAL A 1 468 ? -66.892 -45.925 64.757 1.00 34.75 468 VAL A N 1
ATOM 3660 C CA . VAL A 1 468 ? -67.289 -47.278 65.075 1.00 34.75 468 VAL A CA 1
ATOM 3661 C C . VAL A 1 468 ? -66.854 -47.363 66.526 1.00 34.75 468 VAL A C 1
ATOM 3663 O O . VAL A 1 468 ? -65.779 -47.847 66.868 1.00 34.75 468 VAL A O 1
ATOM 3666 N N . ALA A 1 469 ? -67.668 -46.744 67.385 1.00 37.53 469 ALA A N 1
ATOM 3667 C CA . ALA A 1 469 ? -67.813 -47.012 68.767 1.00 37.53 469 ALA A CA 1
ATOM 3668 C C . ALA A 1 469 ? -68.232 -48.445 68.622 1.00 37.53 469 ALA A C 1
ATOM 3670 O O . ALA A 1 469 ? -69.383 -48.751 68.300 1.00 37.53 469 ALA A O 1
ATOM 3671 N N . VAL A 1 470 ? -67.212 -49.303 68.654 1.00 38.44 470 VAL A N 1
ATOM 3672 C CA . VAL A 1 470 ? -67.320 -50.704 68.969 1.00 38.44 470 VAL A CA 1
ATOM 3673 C C . VAL A 1 470 ? -68.373 -50.666 70.046 1.00 38.44 470 VAL A C 1
ATOM 3675 O O . VAL A 1 470 ? -68.113 -50.104 71.115 1.00 38.44 470 VAL A O 1
ATOM 3678 N N . LYS A 1 471 ? -69.615 -51.030 69.674 1.00 35.72 471 LYS A N 1
ATOM 3679 C CA . LYS A 1 471 ? -70.768 -50.794 70.542 1.00 35.72 471 LYS A CA 1
ATOM 3680 C C . LYS A 1 471 ? -70.331 -51.296 71.919 1.00 35.72 471 LYS A C 1
ATOM 3682 O O . LYS A 1 471 ? -69.597 -52.286 71.956 1.00 35.72 471 LYS A O 1
ATOM 3687 N N . PRO A 1 472 ? -70.731 -50.705 73.048 1.00 44.91 472 PRO A N 1
ATOM 3688 C CA . PRO A 1 472 ? -70.488 -51.363 74.330 1.00 44.91 472 PRO A CA 1
ATOM 3689 C C . PRO A 1 472 ? -70.908 -52.845 74.246 1.00 44.91 472 PRO A C 1
ATOM 3691 O O . PRO A 1 472 ? -70.189 -53.711 74.719 1.00 44.91 472 PRO A O 1
ATOM 3694 N N . ASN A 1 473 ? -71.929 -53.156 73.434 1.00 46.69 473 ASN A N 1
ATOM 3695 C CA . ASN A 1 473 ? -72.287 -54.512 73.019 1.00 46.69 473 ASN A CA 1
ATOM 3696 C C . ASN A 1 473 ? -71.252 -55.254 72.156 1.00 46.69 473 ASN A C 1
ATOM 3698 O O . ASN A 1 473 ? -71.138 -56.446 72.336 1.00 46.69 473 ASN A O 1
ATOM 3702 N N . LEU A 1 474 ? -70.505 -54.636 71.236 1.00 54.12 474 LEU A N 1
ATOM 3703 C CA . LEU A 1 474 ? -69.382 -55.273 70.535 1.00 54.12 474 LEU A CA 1
ATOM 3704 C C . LEU A 1 474 ? -68.166 -55.462 71.450 1.00 54.12 474 LEU A C 1
ATOM 3706 O O . LEU A 1 474 ? -67.516 -56.483 71.322 1.00 54.12 474 LEU A O 1
ATOM 3710 N N . TYR A 1 475 ? -67.882 -54.570 72.404 1.00 52.84 475 TYR A N 1
ATOM 3711 C CA . TYR A 1 475 ? -66.882 -54.847 73.447 1.00 52.84 475 TYR A CA 1
ATOM 3712 C C . TYR A 1 475 ? -67.335 -55.998 74.341 1.00 52.84 475 TYR A C 1
ATOM 3714 O O . TYR A 1 475 ? -66.539 -56.876 74.640 1.00 52.84 475 TYR A O 1
ATOM 3722 N N . ILE A 1 476 ? -68.618 -56.039 74.705 1.00 60.34 476 ILE A N 1
ATOM 3723 C CA . ILE A 1 476 ? -69.223 -57.146 75.446 1.00 60.34 476 ILE A CA 1
ATOM 3724 C C . ILE A 1 476 ? -69.251 -58.415 74.587 1.00 60.34 476 ILE A C 1
ATOM 3726 O O . ILE A 1 476 ? -68.956 -59.471 75.109 1.00 60.34 476 ILE A O 1
ATOM 3730 N N . ILE A 1 477 ? -69.513 -58.353 73.279 1.00 63.44 477 ILE A N 1
ATOM 3731 C CA . ILE A 1 477 ? -69.473 -59.511 72.372 1.00 63.44 477 ILE A CA 1
ATOM 3732 C C . ILE A 1 477 ? -68.032 -59.947 72.146 1.00 63.44 477 ILE A C 1
ATOM 3734 O O . ILE A 1 477 ? -67.786 -61.135 72.141 1.00 63.44 477 ILE A O 1
ATOM 3738 N N . ILE A 1 478 ? -67.061 -59.047 72.004 1.00 64.81 478 ILE A N 1
ATOM 3739 C CA . ILE A 1 478 ? -65.639 -59.398 71.931 1.00 64.81 478 ILE A CA 1
ATOM 3740 C C . ILE A 1 478 ? -65.211 -59.998 73.268 1.00 64.81 478 ILE A C 1
ATOM 3742 O O . ILE A 1 478 ? -64.536 -61.017 73.265 1.00 64.81 478 ILE A O 1
ATOM 3746 N N . ALA A 1 479 ? -65.650 -59.459 74.405 1.00 64.94 479 ALA A N 1
ATOM 3747 C CA . ALA A 1 479 ? -65.390 -60.024 75.726 1.00 64.94 479 ALA A CA 1
ATOM 3748 C C . ALA A 1 479 ? -66.062 -61.395 75.897 1.00 64.94 479 ALA A C 1
ATOM 3750 O O . ALA A 1 479 ? -65.415 -62.328 76.350 1.00 64.94 479 ALA A O 1
ATOM 3751 N N . ILE A 1 480 ? -67.316 -61.569 75.475 1.00 69.38 480 ILE A N 1
ATOM 3752 C CA . ILE A 1 480 ? -68.054 -62.838 75.529 1.00 69.38 480 ILE A CA 1
ATOM 3753 C C . ILE A 1 480 ? -67.447 -63.836 74.548 1.00 69.38 480 ILE A C 1
ATOM 3755 O O . ILE A 1 480 ? -67.231 -64.972 74.928 1.00 69.38 480 ILE A O 1
ATOM 3759 N N . CYS A 1 481 ? -67.119 -63.442 73.320 1.00 69.06 481 CYS A N 1
ATOM 3760 C CA . CYS A 1 481 ? -66.508 -64.296 72.305 1.00 69.06 481 CYS A CA 1
ATOM 3761 C C . CYS A 1 481 ? -65.086 -64.676 72.690 1.00 69.06 481 CYS A C 1
ATOM 3763 O O . CYS A 1 481 ? -64.731 -65.831 72.521 1.00 69.06 481 CYS A O 1
ATOM 3765 N N . THR A 1 482 ? -64.280 -63.763 73.236 1.00 67.81 482 THR A N 1
ATOM 3766 C CA . THR A 1 482 ? -62.950 -64.106 73.763 1.00 67.81 482 THR A CA 1
ATOM 3767 C C . THR A 1 482 ? -63.092 -65.019 74.974 1.00 67.81 482 THR A C 1
ATOM 3769 O O . THR A 1 482 ? -62.444 -66.058 75.000 1.00 67.81 482 THR A O 1
ATOM 3772 N N . SER A 1 483 ? -64.013 -64.742 75.902 1.00 70.31 483 SER A N 1
ATOM 3773 C CA . SER A 1 483 ? -64.307 -65.630 77.039 1.00 70.31 483 SER A CA 1
ATOM 3774 C C . SER A 1 483 ? -64.782 -67.011 76.582 1.00 70.31 483 SER A C 1
ATOM 3776 O O . SER A 1 483 ? -64.282 -68.021 77.059 1.00 70.31 483 SER A O 1
ATOM 3778 N N . PHE A 1 484 ? -65.693 -67.085 75.613 1.00 69.06 484 PHE A N 1
ATOM 3779 C CA . PHE A 1 484 ? -66.226 -68.327 75.054 1.00 69.06 484 PHE A CA 1
ATOM 3780 C C . PHE A 1 484 ? -65.158 -69.072 74.249 1.00 69.06 484 PHE A C 1
ATOM 3782 O O . PHE A 1 484 ? -65.052 -70.290 74.343 1.00 69.06 484 PHE A O 1
ATOM 3789 N N . PHE A 1 485 ? -64.297 -68.361 73.518 1.00 69.00 485 PHE A N 1
ATOM 3790 C CA . PHE A 1 485 ? -63.152 -68.952 72.832 1.00 69.00 485 PHE A CA 1
ATOM 3791 C C . PHE A 1 485 ? -62.141 -69.518 73.835 1.00 69.00 485 PHE A C 1
ATOM 3793 O O . PHE A 1 485 ? -61.671 -70.641 73.672 1.00 69.00 485 PHE A O 1
ATOM 3800 N N . PHE A 1 486 ? -61.869 -68.813 74.933 1.00 66.62 486 PHE A N 1
ATOM 3801 C CA . PHE A 1 486 ? -61.001 -69.314 75.997 1.00 66.62 486 PHE A CA 1
ATOM 3802 C C . PHE A 1 486 ? -61.630 -70.469 76.796 1.00 66.62 486 PHE A C 1
ATOM 3804 O O . PHE A 1 486 ? -60.909 -71.387 77.175 1.00 66.62 486 PHE A O 1
ATOM 3811 N N . VAL A 1 487 ? -62.947 -70.487 77.017 1.00 74.06 487 VAL A N 1
ATOM 3812 C CA . VAL A 1 487 ? -63.629 -71.539 77.799 1.00 74.06 487 VAL A CA 1
ATOM 3813 C C . VAL A 1 487 ? -63.946 -72.781 76.962 1.00 74.06 487 VAL A C 1
ATOM 3815 O O . VAL A 1 487 ? -63.885 -73.890 77.482 1.00 74.06 487 VAL A O 1
ATOM 3818 N N . VAL A 1 488 ? -64.252 -72.624 75.672 1.00 68.69 488 VAL A N 1
ATOM 3819 C CA . VAL A 1 488 ? -64.661 -73.730 74.789 1.00 68.69 488 VAL A CA 1
ATOM 3820 C C . VAL A 1 488 ? -63.513 -74.160 73.885 1.00 68.69 488 VAL A C 1
ATOM 3822 O O . VAL A 1 488 ? -63.161 -75.337 73.845 1.00 68.69 488 VAL A O 1
ATOM 3825 N N . PHE A 1 489 ? -62.870 -73.219 73.191 1.00 65.25 489 PHE A N 1
ATOM 3826 C CA . PHE A 1 489 ? -61.833 -73.549 72.216 1.00 65.25 489 PHE A CA 1
ATOM 3827 C C . PHE A 1 489 ? -60.449 -73.730 72.835 1.00 65.25 489 PHE A C 1
ATOM 3829 O O . PHE A 1 489 ? -59.721 -74.581 72.347 1.00 65.25 489 PHE A O 1
ATOM 3836 N N . SER A 1 490 ? -60.071 -73.045 73.918 1.00 68.19 490 SER A N 1
ATOM 3837 C CA . SER A 1 490 ? -58.780 -73.313 74.582 1.00 68.19 490 SER A CA 1
ATOM 3838 C C . SER A 1 490 ? -58.661 -74.751 75.116 1.00 68.19 490 SER A C 1
ATOM 3840 O O . SER A 1 490 ? -57.638 -75.382 74.843 1.00 68.19 490 SER A O 1
ATOM 3842 N N . PRO A 1 491 ? -59.674 -75.349 75.787 1.00 63.53 491 PRO A N 1
ATOM 3843 C CA . PRO A 1 491 ? -59.614 -76.764 76.141 1.00 63.53 491 PRO A CA 1
ATOM 3844 C C . PRO A 1 491 ? -59.692 -77.679 74.918 1.00 63.53 491 PRO A C 1
ATOM 3846 O O . PRO A 1 491 ? -58.967 -78.665 74.897 1.00 63.53 491 PRO A O 1
ATOM 3849 N N . ILE A 1 492 ? -60.468 -77.356 73.873 1.00 65.44 492 ILE A N 1
ATOM 3850 C CA . ILE A 1 492 ? -60.491 -78.159 72.634 1.00 65.44 492 ILE A CA 1
ATOM 3851 C C . ILE A 1 492 ? -59.144 -78.099 71.911 1.00 65.44 492 ILE A C 1
ATOM 3853 O O . ILE A 1 492 ? -58.655 -79.142 71.513 1.00 65.44 492 ILE A O 1
ATOM 3857 N N . ILE A 1 493 ? -58.504 -76.935 71.786 1.00 63.12 493 ILE A N 1
ATOM 3858 C CA . ILE A 1 493 ? -57.168 -76.751 71.200 1.00 63.12 493 ILE A CA 1
ATOM 3859 C C . ILE A 1 493 ? -56.118 -77.417 72.093 1.00 63.12 493 ILE A C 1
ATOM 3861 O O . ILE A 1 493 ? -55.252 -78.105 71.572 1.00 63.12 493 ILE A O 1
ATOM 3865 N N . CYS A 1 494 ? -56.220 -77.334 73.424 1.00 61.25 494 CYS A N 1
ATOM 3866 C CA . CYS A 1 494 ? -55.372 -78.109 74.336 1.00 61.25 494 CYS A CA 1
ATOM 3867 C C . CYS A 1 494 ? -55.577 -79.625 74.183 1.00 61.25 494 CYS A C 1
ATOM 3869 O O . CYS A 1 494 ? -54.598 -80.364 74.226 1.00 61.25 494 CYS A O 1
ATOM 3871 N N . ILE A 1 495 ? -56.808 -80.108 73.982 1.00 63.00 495 ILE A N 1
ATOM 3872 C CA . ILE A 1 495 ? -57.120 -81.522 73.711 1.00 63.00 495 ILE A CA 1
ATOM 3873 C C . ILE A 1 495 ? -56.618 -81.912 72.315 1.00 63.00 495 ILE A C 1
ATOM 3875 O O . ILE A 1 495 ? -56.039 -82.982 72.156 1.00 63.00 495 ILE A O 1
ATOM 3879 N N . PHE A 1 496 ? -56.752 -81.039 71.315 1.00 58.91 496 PHE A N 1
ATOM 3880 C CA . PHE A 1 496 ? -56.310 -81.267 69.942 1.00 58.91 496 PHE A CA 1
ATOM 3881 C C . PHE A 1 496 ? -54.785 -81.290 69.860 1.00 58.91 496 PHE A C 1
ATOM 3883 O O . PHE A 1 496 ? -54.238 -82.184 69.227 1.00 58.91 496 PHE A O 1
ATOM 3890 N N . LEU A 1 497 ? -54.097 -80.396 70.574 1.00 57.47 497 LEU A N 1
ATOM 3891 C CA . LEU A 1 497 ? -52.641 -80.372 70.727 1.00 57.47 497 LEU A CA 1
ATOM 3892 C C . LEU A 1 497 ? -52.134 -81.508 71.634 1.00 57.47 497 LEU A C 1
ATOM 3894 O O . LEU A 1 497 ? -51.053 -82.031 71.386 1.00 57.47 497 LEU A O 1
ATOM 3898 N N . ARG A 1 498 ? -52.908 -81.964 72.634 1.00 52.59 498 ARG A N 1
ATOM 3899 C CA . ARG A 1 498 ? -52.598 -83.194 73.397 1.00 52.59 498 ARG A CA 1
ATOM 3900 C C . ARG A 1 498 ? -52.801 -84.465 72.566 1.00 52.59 498 ARG A C 1
ATOM 3902 O O . ARG A 1 498 ? -52.041 -85.414 72.738 1.00 52.59 498 ARG A O 1
ATOM 3909 N N . SER A 1 499 ? -53.794 -84.494 71.674 1.00 55.59 499 SER A N 1
ATOM 3910 C CA . SER A 1 499 ? -54.067 -85.634 70.782 1.00 55.59 499 SER A CA 1
ATOM 3911 C C . SER A 1 499 ? -53.118 -85.663 69.582 1.00 55.59 499 SER A C 1
ATOM 3913 O O . SER A 1 499 ? -52.672 -86.729 69.158 1.00 55.59 499 SER A O 1
ATOM 3915 N N . ARG A 1 500 ? -52.715 -84.490 69.080 1.00 44.25 500 ARG A N 1
ATOM 3916 C CA . ARG A 1 500 ? -51.679 -84.346 68.065 1.00 44.25 500 ARG A CA 1
ATOM 3917 C C . ARG A 1 500 ? -50.322 -84.289 68.742 1.00 44.25 500 ARG A C 1
ATOM 3919 O O . ARG A 1 500 ? -49.706 -83.242 68.903 1.00 44.25 500 ARG A O 1
ATOM 3926 N N . LYS A 1 501 ? -49.810 -85.487 69.025 1.00 40.91 501 LYS A N 1
ATOM 3927 C CA . LYS A 1 501 ? -48.376 -85.763 68.932 1.00 40.91 501 LYS A CA 1
ATOM 3928 C C . LYS A 1 501 ? -47.863 -85.275 67.569 1.00 40.91 501 LYS A C 1
ATOM 3930 O O . LYS A 1 501 ? -47.813 -86.039 66.613 1.00 40.91 501 LYS A O 1
ATOM 3935 N N . GLN A 1 502 ? -47.429 -84.025 67.493 1.00 40.38 502 GLN A N 1
ATOM 3936 C CA . GLN A 1 502 ? -46.423 -83.621 66.526 1.00 40.38 502 GLN A CA 1
ATOM 3937 C C . GLN A 1 502 ? -45.383 -82.779 67.257 1.00 40.38 502 GLN A C 1
ATOM 3939 O O . GLN A 1 502 ? -45.587 -81.627 67.629 1.00 40.38 502 GLN A O 1
ATOM 3944 N N . LYS A 1 503 ? -44.287 -83.477 67.559 1.00 43.78 503 LYS A N 1
ATOM 3945 C CA . LYS A 1 503 ? -43.049 -82.960 68.125 1.00 43.78 503 LYS A CA 1
ATOM 3946 C C . LYS A 1 503 ? -42.486 -81.904 67.168 1.00 43.78 503 LYS A C 1
ATOM 3948 O O . LYS A 1 503 ? -42.449 -82.152 65.968 1.00 43.78 503 LYS A O 1
ATOM 3953 N N . ASN A 1 504 ? -41.999 -80.801 67.730 1.00 39.12 504 ASN A N 1
ATOM 3954 C CA . ASN A 1 504 ? -41.255 -79.708 67.086 1.00 39.12 504 ASN A CA 1
ATOM 3955 C C . ASN A 1 504 ? -42.087 -78.538 66.549 1.00 39.12 504 ASN A C 1
ATOM 3957 O O . ASN A 1 504 ? -42.029 -78.196 65.375 1.00 39.12 504 ASN A O 1
ATOM 3961 N N . MET A 1 505 ? -42.739 -77.814 67.457 1.00 35.22 505 MET A N 1
ATOM 3962 C CA . MET A 1 505 ? -42.796 -76.359 67.329 1.00 35.22 505 MET A CA 1
ATOM 3963 C C . MET A 1 505 ? -42.353 -75.763 68.665 1.00 35.22 505 MET A C 1
ATOM 3965 O O . MET A 1 505 ? -43.081 -75.755 69.657 1.00 35.22 505 MET A O 1
ATOM 3969 N N . HIS A 1 506 ? -41.075 -75.391 68.715 1.00 41.09 506 HIS A N 1
ATOM 3970 C CA . HIS A 1 506 ? -40.447 -74.777 69.871 1.00 41.09 506 HIS A CA 1
ATOM 3971 C C . HIS A 1 506 ? -41.085 -73.407 70.143 1.00 41.09 506 HIS A C 1
ATOM 3973 O O . HIS A 1 506 ? -40.878 -72.454 69.406 1.00 41.09 506 HIS A O 1
ATOM 3979 N N . ARG A 1 507 ? -41.847 -73.346 71.237 1.00 40.47 507 ARG A N 1
ATOM 3980 C CA . ARG A 1 507 ? -41.673 -72.374 72.325 1.00 40.47 507 ARG A CA 1
ATOM 3981 C C . ARG A 1 507 ? -41.558 -70.896 71.906 1.00 40.47 507 ARG A C 1
ATOM 3983 O O . ARG A 1 507 ? -40.584 -70.249 72.263 1.00 40.47 507 ARG A O 1
ATOM 3990 N N . TYR A 1 508 ? -42.590 -70.336 71.276 1.00 39.00 508 TYR A N 1
ATOM 3991 C CA . TYR A 1 508 ? -42.885 -68.924 71.534 1.00 39.00 508 TYR A CA 1
ATOM 3992 C C . TYR A 1 508 ? -43.457 -68.818 72.949 1.00 39.00 508 TYR A C 1
ATOM 3994 O O . TYR A 1 508 ? -44.382 -69.552 73.312 1.00 39.00 508 TYR A O 1
ATOM 4002 N N . SER A 1 509 ? -42.870 -67.953 73.774 1.00 46.03 509 SER A N 1
ATOM 4003 C CA . SER A 1 509 ? -43.439 -67.625 75.080 1.00 46.03 509 SER A CA 1
ATOM 4004 C C . SER A 1 509 ? -44.821 -66.985 74.886 1.00 46.03 509 SER A C 1
ATOM 4006 O O . SER A 1 509 ? -45.053 -66.276 73.907 1.00 46.03 509 SER A O 1
ATOM 4008 N N . SER A 1 510 ? -45.755 -67.206 75.815 1.00 48.88 510 SER A N 1
ATOM 4009 C CA . SER A 1 510 ? -47.088 -66.582 75.765 1.00 48.88 510 SER A CA 1
ATOM 4010 C C . SER A 1 510 ? -47.028 -65.049 75.659 1.00 48.88 510 SER A C 1
ATOM 4012 O O . SER A 1 510 ? -47.962 -64.433 75.157 1.00 48.88 510 SER A O 1
ATOM 4014 N N . VAL A 1 511 ? -45.922 -64.431 76.085 1.00 51.09 511 VAL A N 1
ATOM 4015 C CA . VAL A 1 511 ? -45.697 -62.981 76.049 1.00 51.09 511 VAL A CA 1
ATOM 4016 C C . VAL A 1 511 ? -45.309 -62.480 74.651 1.00 51.09 511 VAL A C 1
ATOM 4018 O O . VAL A 1 511 ? -45.862 -61.479 74.199 1.00 51.09 511 VAL A O 1
ATOM 4021 N N . GLU A 1 512 ? -44.428 -63.173 73.925 1.00 48.16 512 GLU A N 1
ATOM 4022 C CA . GLU A 1 512 ? -44.031 -62.766 72.562 1.00 48.16 512 GLU A CA 1
ATOM 4023 C C . GLU A 1 512 ? -45.172 -62.934 71.556 1.00 48.16 512 GLU A C 1
ATOM 4025 O O . GLU A 1 512 ? -45.363 -62.078 70.691 1.00 48.16 512 GLU A O 1
ATOM 4030 N N . VAL A 1 513 ? -45.978 -63.992 71.714 1.00 51.62 513 VAL A N 1
ATOM 4031 C CA . VAL A 1 513 ? -47.207 -64.181 70.929 1.00 51.62 513 VAL A CA 1
ATOM 4032 C C . VAL A 1 513 ? -48.164 -63.014 71.172 1.00 51.62 513 VAL A C 1
ATOM 4034 O O . VAL A 1 513 ? -48.693 -62.468 70.210 1.00 51.62 513 VAL A O 1
ATOM 4037 N N . ASN A 1 514 ? -48.323 -62.569 72.424 1.00 48.22 514 ASN A N 1
ATOM 4038 C CA . ASN A 1 514 ? -49.187 -61.438 72.767 1.00 48.22 514 ASN A CA 1
ATOM 4039 C C . ASN A 1 514 ? -48.706 -60.106 72.169 1.00 48.22 514 ASN A C 1
ATOM 4041 O O . ASN A 1 514 ? -49.528 -59.374 71.621 1.00 48.22 514 ASN A O 1
ATOM 4045 N N . LEU A 1 515 ? -47.406 -59.784 72.222 1.00 52.72 515 LEU A N 1
ATOM 4046 C CA . LEU A 1 515 ? -46.894 -58.522 71.667 1.00 52.72 515 LEU A CA 1
ATOM 4047 C C . LEU A 1 515 ? -46.966 -58.507 70.132 1.00 52.72 515 LEU A C 1
ATOM 4049 O O . LEU A 1 515 ? -47.378 -57.508 69.540 1.00 52.72 515 LEU A O 1
ATOM 4053 N N . TYR A 1 516 ? -46.627 -59.627 69.484 1.00 47.84 516 TYR A N 1
ATOM 4054 C CA . TYR A 1 516 ? -46.712 -59.736 68.028 1.00 47.84 516 TYR A CA 1
ATOM 4055 C C . TYR A 1 516 ? -48.166 -59.718 67.547 1.00 47.84 516 TYR A C 1
ATOM 4057 O O . TYR A 1 516 ? -48.461 -59.051 66.558 1.00 47.84 516 TYR A O 1
ATOM 4065 N N . LEU A 1 517 ? -49.095 -60.366 68.267 1.00 51.28 517 LEU A N 1
ATOM 4066 C CA . LEU A 1 517 ? -50.530 -60.233 67.999 1.00 51.28 517 LEU A CA 1
ATOM 4067 C C . LEU A 1 517 ? -51.006 -58.801 68.217 1.00 51.28 517 LEU A C 1
ATOM 4069 O O . LEU A 1 517 ? -51.774 -58.326 67.397 1.00 51.28 517 LEU A O 1
ATOM 4073 N N . HIS A 1 518 ? -50.538 -58.081 69.236 1.00 52.91 518 HIS A N 1
ATOM 4074 C CA . HIS A 1 518 ? -50.964 -56.697 69.451 1.00 52.91 518 HIS A CA 1
ATOM 4075 C C . HIS A 1 518 ? -50.488 -55.766 68.324 1.00 52.91 518 HIS A C 1
ATOM 4077 O O . HIS A 1 518 ? -51.292 -55.020 67.770 1.00 52.91 518 HIS A O 1
ATOM 4083 N N . ILE A 1 519 ? -49.216 -55.861 67.917 1.00 52.28 519 ILE A N 1
ATOM 4084 C CA . ILE A 1 519 ? -48.658 -55.066 66.807 1.00 52.28 519 ILE A CA 1
ATOM 4085 C C . ILE A 1 519 ? -49.277 -55.488 65.471 1.00 52.28 519 ILE A C 1
ATOM 4087 O O . ILE A 1 519 ? -49.614 -54.636 64.652 1.00 52.28 519 ILE A O 1
ATOM 4091 N N . SER A 1 520 ? -49.462 -56.790 65.239 1.00 50.09 520 SER A N 1
ATOM 4092 C CA . SER A 1 520 ? -50.075 -57.299 64.011 1.00 50.09 520 SER A CA 1
ATOM 4093 C C . SER A 1 520 ? -51.554 -56.935 63.943 1.00 50.09 520 SER A C 1
ATOM 4095 O O . SER A 1 520 ? -51.995 -56.493 62.892 1.00 50.09 520 SER A O 1
ATOM 4097 N N . VAL A 1 521 ? -52.309 -57.004 65.045 1.00 51.91 521 VAL A N 1
ATOM 4098 C CA . VAL A 1 521 ? -53.693 -56.514 65.122 1.00 51.91 521 VAL A CA 1
ATOM 4099 C C . VAL A 1 521 ? -53.728 -55.005 64.905 1.00 51.91 521 VAL A C 1
ATOM 4101 O O . VAL A 1 521 ? -54.524 -54.559 64.093 1.00 51.91 521 VAL A O 1
ATOM 4104 N N . GLN A 1 522 ? -52.841 -54.211 65.511 1.00 49.56 522 GLN A N 1
ATOM 4105 C CA . GLN A 1 522 ? -52.775 -52.764 65.261 1.00 49.56 522 GLN A CA 1
ATOM 4106 C C . GLN A 1 522 ? -52.438 -52.435 63.803 1.00 49.56 522 GLN A C 1
ATOM 4108 O O . GLN A 1 522 ? -53.070 -51.566 63.203 1.00 49.56 522 GLN A O 1
ATOM 4113 N N . LYS A 1 523 ? -51.484 -53.153 63.204 1.00 47.09 523 LYS A N 1
ATOM 4114 C CA . LYS A 1 523 ? -51.092 -52.973 61.805 1.00 47.09 523 LYS A CA 1
ATOM 4115 C C . LYS A 1 523 ? -52.185 -53.451 60.858 1.00 47.09 523 LYS A C 1
ATOM 4117 O O . LYS A 1 523 ? -52.484 -52.758 59.901 1.00 47.09 523 LYS A O 1
ATOM 4122 N N . THR A 1 524 ? -52.851 -54.558 61.169 1.00 47.81 524 THR A N 1
ATOM 4123 C CA . THR A 1 524 ? -53.992 -55.060 60.394 1.00 47.81 524 THR A CA 1
ATOM 4124 C C . THR A 1 524 ? -55.203 -54.157 60.565 1.00 47.81 524 THR A C 1
ATOM 4126 O O . THR A 1 524 ? -55.914 -53.968 59.600 1.00 47.81 524 THR A O 1
ATOM 4129 N N . ILE A 1 525 ? -55.437 -53.538 61.725 1.00 46.78 525 ILE A N 1
ATOM 4130 C CA . ILE A 1 525 ? -56.479 -52.513 61.896 1.00 46.78 525 ILE A CA 1
ATOM 4131 C C . ILE A 1 525 ? -56.118 -51.272 61.078 1.00 46.78 525 ILE A C 1
ATOM 4133 O O . ILE A 1 525 ? -56.974 -50.762 60.365 1.00 46.78 525 ILE A O 1
ATOM 4137 N N . SER A 1 526 ? -54.861 -50.818 61.114 1.00 48.41 526 SER A N 1
ATOM 4138 C CA . SER A 1 526 ? -54.390 -49.684 60.308 1.00 48.41 526 SER A CA 1
ATOM 4139 C C . SER A 1 526 ? -54.492 -49.974 58.808 1.00 48.41 526 SER A C 1
ATOM 4141 O O . SER A 1 526 ? -54.965 -49.138 58.046 1.00 48.41 526 SER A O 1
ATOM 4143 N N . ASP A 1 527 ? -54.112 -51.172 58.371 1.00 45.50 527 ASP A N 1
ATOM 4144 C CA . ASP A 1 527 ? -54.116 -51.571 56.965 1.00 45.50 527 ASP A CA 1
ATOM 4145 C C . ASP A 1 527 ? -55.515 -52.008 56.490 1.00 45.50 527 ASP A C 1
ATOM 4147 O O . ASP A 1 527 ? -55.867 -51.773 55.337 1.00 45.50 527 ASP A O 1
ATOM 4151 N N . ALA A 1 528 ? -56.369 -52.562 57.358 1.00 40.69 528 ALA A N 1
ATOM 4152 C CA . ALA A 1 528 ? -57.793 -52.800 57.091 1.00 40.69 528 ALA A CA 1
ATOM 4153 C C . ALA A 1 528 ? -58.558 -51.478 56.998 1.00 40.69 528 ALA A C 1
ATOM 4155 O O . ALA A 1 528 ? -59.408 -51.331 56.120 1.00 40.69 528 ALA A O 1
ATOM 4156 N N . ALA A 1 529 ? -58.216 -50.499 57.842 1.00 45.22 529 ALA A N 1
ATOM 4157 C CA . ALA A 1 529 ? -58.724 -49.138 57.724 1.00 45.22 529 ALA A CA 1
ATOM 4158 C C . ALA A 1 529 ? -58.280 -48.497 56.400 1.00 45.22 529 ALA A C 1
ATOM 4160 O O . ALA A 1 529 ? -59.095 -47.866 55.739 1.00 45.22 529 ALA A O 1
ATOM 4161 N N . LYS A 1 530 ? -57.037 -48.730 55.950 1.00 43.88 530 LYS A N 1
ATOM 4162 C CA . LYS A 1 530 ? -56.560 -48.261 54.634 1.00 43.88 530 LYS A CA 1
ATOM 4163 C C . LYS A 1 530 ? -57.186 -49.005 53.449 1.00 43.88 530 LYS A C 1
ATOM 4165 O O . LYS A 1 530 ? -57.404 -48.392 52.414 1.00 43.88 530 LYS A O 1
ATOM 4170 N N . SER A 1 531 ? -57.440 -50.312 53.562 1.00 37.12 531 SER A N 1
ATOM 4171 C CA . SER A 1 531 ? -57.860 -51.157 52.427 1.00 37.12 531 SER A CA 1
ATOM 4172 C C . SER A 1 531 ? -59.371 -51.222 52.208 1.00 37.12 531 SER A C 1
ATOM 4174 O O . SER A 1 531 ? -59.794 -51.445 51.076 1.00 37.12 531 SER A O 1
ATOM 4176 N N . LYS A 1 532 ? -60.199 -51.002 53.241 1.00 35.84 532 LYS A N 1
ATOM 4177 C CA . LYS A 1 532 ? -61.659 -50.864 53.072 1.00 35.84 532 LYS A CA 1
ATOM 4178 C C . LYS A 1 532 ? -62.116 -49.447 52.727 1.00 35.84 532 LYS A C 1
ATOM 4180 O O . LYS A 1 532 ? -63.294 -49.269 52.423 1.00 35.84 532 LYS A O 1
ATOM 4185 N N . MET A 1 533 ? -61.224 -48.459 52.736 1.00 34.56 533 MET A N 1
ATOM 4186 C CA . MET A 1 533 ? -61.582 -47.094 52.365 1.00 34.56 533 MET A CA 1
ATOM 4187 C C . MET A 1 533 ? -61.491 -46.939 50.845 1.00 34.56 533 MET A C 1
ATOM 4189 O O . MET A 1 533 ? -60.446 -46.627 50.277 1.00 34.56 533 MET A O 1
ATOM 4193 N N . VAL A 1 534 ? -62.609 -47.241 50.181 1.00 31.70 534 VAL A N 1
ATOM 4194 C CA . VAL A 1 534 ? -62.859 -46.848 48.792 1.00 31.70 534 VAL A CA 1
ATOM 4195 C C . VAL A 1 534 ? -62.760 -45.327 48.744 1.00 31.70 534 VAL A C 1
ATOM 4197 O O . VAL A 1 534 ? -63.567 -44.649 49.369 1.00 31.70 534 VAL A O 1
ATOM 4200 N N . ILE A 1 535 ? -61.741 -44.831 48.042 1.00 35.81 535 ILE A N 1
ATOM 4201 C CA . ILE A 1 535 ? -61.424 -43.410 47.885 1.00 35.81 535 ILE A CA 1
ATOM 4202 C C . ILE A 1 535 ? -62.580 -42.755 47.119 1.00 35.81 535 ILE A C 1
ATOM 4204 O O . ILE A 1 535 ? -62.660 -42.839 45.891 1.00 35.81 535 ILE A O 1
ATOM 4208 N N . GLY A 1 536 ? -63.513 -42.174 47.865 1.00 29.84 536 GLY A N 1
ATOM 4209 C CA . GLY A 1 536 ? -64.619 -41.379 47.365 1.00 29.84 536 GLY A CA 1
ATOM 4210 C C . GLY A 1 536 ? -64.175 -39.929 47.208 1.00 29.84 536 GLY A C 1
ATOM 4211 O O . GLY A 1 536 ? -63.334 -39.420 47.940 1.00 29.84 536 GLY A O 1
ATOM 4212 N N . SER A 1 537 ? -64.730 -39.236 46.220 1.00 37.97 537 SER A N 1
ATOM 4213 C CA . SER A 1 537 ? -64.331 -37.895 45.774 1.00 37.97 537 SER A CA 1
ATOM 4214 C C . SER A 1 537 ? -64.714 -36.749 46.730 1.00 37.97 537 SER A C 1
ATOM 4216 O O . SER A 1 537 ? -65.167 -35.696 46.286 1.00 37.97 537 SER A O 1
ATOM 4218 N N . THR A 1 538 ? -64.540 -36.923 48.041 1.00 36.59 538 THR A N 1
ATOM 4219 C CA . THR A 1 538 ? -64.793 -35.887 49.055 1.00 36.59 538 THR A CA 1
ATOM 4220 C C . THR A 1 538 ? -63.605 -35.751 50.006 1.00 36.59 538 THR A C 1
ATOM 4222 O O . THR A 1 538 ? -62.992 -36.744 50.389 1.00 36.59 538 THR A O 1
ATOM 4225 N N . GLY A 1 539 ? -63.279 -34.517 50.407 1.00 42.66 539 GLY A N 1
ATOM 4226 C CA . GLY A 1 539 ? -62.082 -34.158 51.186 1.00 42.66 539 GLY A CA 1
ATOM 4227 C C . GLY A 1 539 ? -61.877 -34.868 52.535 1.00 42.66 539 GLY A C 1
ATOM 4228 O O . GLY A 1 539 ? -60.813 -34.704 53.125 1.00 42.66 539 GLY A O 1
ATOM 4229 N N . CYS A 1 540 ? -62.819 -35.689 53.014 1.00 44.59 540 CYS A N 1
ATOM 4230 C CA . CYS A 1 540 ? -62.667 -36.454 54.256 1.00 44.59 540 CYS A CA 1
ATOM 4231 C C . CYS A 1 540 ? -61.627 -37.592 54.168 1.00 44.59 540 CYS A C 1
ATOM 4233 O O . CYS A 1 540 ? -61.004 -37.916 55.178 1.00 44.59 540 CYS A O 1
ATOM 4235 N N . ASP A 1 541 ? -61.363 -38.174 52.992 1.00 44.38 541 ASP A N 1
ATOM 4236 C CA . ASP A 1 541 ? -60.554 -39.407 52.906 1.00 44.38 541 ASP A CA 1
ATOM 4237 C C . ASP A 1 541 ? -59.059 -39.196 53.213 1.00 44.38 541 ASP A C 1
ATOM 4239 O O . ASP A 1 541 ? -58.399 -40.075 53.771 1.00 44.38 541 ASP A O 1
ATOM 4243 N N . ARG A 1 542 ? -58.498 -38.011 52.917 1.00 42.28 542 ARG A N 1
ATOM 4244 C CA . ARG A 1 542 ? -57.080 -37.705 53.213 1.00 42.28 542 ARG A CA 1
ATOM 4245 C C . ARG A 1 542 ? -56.820 -37.362 54.681 1.00 42.28 542 ARG A C 1
ATOM 4247 O O . ARG A 1 542 ? -55.700 -37.563 55.153 1.00 42.28 542 ARG A O 1
ATOM 4254 N N . ILE A 1 543 ? -57.835 -36.891 55.406 1.00 42.34 543 ILE A N 1
ATOM 4255 C CA . ILE A 1 543 ? -57.736 -36.555 56.834 1.00 42.34 543 ILE A CA 1
ATOM 4256 C C . ILE A 1 543 ? -57.373 -37.791 57.675 1.00 42.34 543 ILE A C 1
ATOM 4258 O O . ILE A 1 543 ? -56.603 -37.688 58.635 1.00 42.34 543 ILE A O 1
ATOM 4262 N N . HIS A 1 544 ? -57.875 -38.970 57.299 1.00 42.44 544 HIS A N 1
ATOM 4263 C CA . HIS A 1 544 ? -57.718 -40.192 58.089 1.00 42.44 544 HIS A CA 1
ATOM 4264 C C . HIS A 1 544 ? -56.255 -40.624 58.303 1.00 42.44 544 HIS A C 1
ATOM 4266 O O . HIS A 1 544 ? -55.959 -41.282 59.299 1.00 42.44 544 HIS A O 1
ATOM 4272 N N . LEU A 1 545 ? -55.316 -40.224 57.434 1.00 40.50 545 LEU A N 1
ATOM 4273 C CA . LEU A 1 545 ? -53.902 -40.612 57.548 1.00 40.50 545 LEU A CA 1
ATOM 4274 C C . LEU A 1 545 ? -53.108 -39.792 58.582 1.00 40.50 545 LEU A C 1
ATOM 4276 O O . LEU A 1 545 ? -52.188 -40.333 59.195 1.00 40.50 545 LEU A O 1
ATOM 4280 N N . GLN A 1 546 ? -53.439 -38.514 58.809 1.00 39.22 546 GLN A N 1
ATOM 4281 C CA . GLN A 1 546 ? -52.662 -37.658 59.724 1.00 39.22 546 GLN A CA 1
ATOM 4282 C C . GLN A 1 546 ? -53.009 -37.883 61.203 1.00 39.22 546 GLN A C 1
ATOM 4284 O O . GLN A 1 546 ? -52.120 -37.797 62.052 1.00 39.22 546 GLN A O 1
ATOM 4289 N N . GLY A 1 547 ? -54.258 -38.246 61.519 1.00 39.06 547 GLY A N 1
ATOM 4290 C CA . GLY A 1 547 ? -54.680 -38.534 62.897 1.00 39.06 547 GLY A CA 1
ATOM 4291 C C . GLY A 1 547 ? -53.994 -39.763 63.510 1.00 39.06 547 GLY A C 1
ATOM 4292 O O . GLY A 1 547 ? -53.657 -39.755 64.692 1.00 39.06 547 GLY A O 1
ATOM 4293 N N . PHE A 1 548 ? -53.703 -40.790 62.705 1.00 39.62 548 PHE A N 1
ATOM 4294 C CA . PHE A 1 548 ? -53.048 -42.012 63.191 1.00 39.62 548 PHE A CA 1
ATOM 4295 C C . PHE A 1 548 ? -51.570 -41.815 63.568 1.00 39.62 548 PHE A C 1
ATOM 4297 O O . PHE A 1 548 ? -51.083 -42.502 64.460 1.00 39.62 548 PHE A O 1
ATOM 4304 N N . SER A 1 549 ? -50.867 -40.871 62.933 1.00 34.44 549 SER A N 1
ATOM 4305 C CA . SER A 1 549 ? -49.456 -40.564 63.233 1.00 34.44 549 SER A CA 1
ATOM 4306 C C . SER A 1 549 ? -49.280 -39.902 64.608 1.00 34.44 549 SER A C 1
ATOM 4308 O O . SER A 1 549 ? -48.358 -40.214 65.363 1.00 34.44 549 SER A O 1
ATOM 4310 N N . LEU A 1 550 ? -50.206 -39.009 64.972 1.00 32.22 550 LEU A N 1
ATOM 4311 C CA . LEU A 1 550 ? -50.140 -38.270 66.235 1.00 32.22 550 LEU A CA 1
ATOM 4312 C C . LEU A 1 550 ? -50.537 -39.125 67.447 1.00 32.22 550 LEU A C 1
ATOM 4314 O O . LEU A 1 550 ? -49.964 -38.942 68.515 1.00 32.22 550 LEU A O 1
ATOM 4318 N N . GLN A 1 551 ? -51.446 -40.095 67.290 1.00 36.81 551 GLN A N 1
ATOM 4319 C CA . GLN A 1 551 ? -51.817 -41.009 68.381 1.00 36.81 551 GLN A CA 1
ATOM 4320 C C . GLN A 1 551 ? -50.870 -42.202 68.568 1.00 36.81 551 GLN A C 1
ATOM 4322 O O . GLN A 1 551 ? -50.953 -42.849 69.601 1.00 36.81 551 GLN A O 1
ATOM 4327 N N . SER A 1 552 ? -49.960 -42.504 67.633 1.00 39.09 552 SER A N 1
ATOM 4328 C CA . SER A 1 552 ? -48.961 -43.568 67.845 1.00 39.09 552 SER A CA 1
ATOM 4329 C C . SER A 1 552 ? -47.745 -43.126 68.666 1.00 39.09 552 SER A C 1
ATOM 4331 O O . SER A 1 552 ? -46.887 -43.953 68.959 1.00 39.09 552 SER A O 1
ATOM 4333 N N . SER A 1 553 ? -47.631 -41.829 68.971 1.00 31.89 553 SER A N 1
ATOM 4334 C CA . SER A 1 553 ? -46.480 -41.247 69.681 1.00 31.89 553 SER A CA 1
ATOM 4335 C C . SER A 1 553 ? -46.747 -40.986 71.172 1.00 31.89 553 SER A C 1
ATOM 4337 O O . SER A 1 553 ? -45.811 -40.661 71.898 1.00 31.89 553 SER A O 1
ATOM 4339 N N . ILE A 1 554 ? -48.005 -41.101 71.610 1.00 29.22 554 ILE A N 1
ATOM 4340 C CA . ILE A 1 554 ? -48.470 -40.957 73.000 1.00 29.22 554 ILE A CA 1
ATOM 4341 C C . ILE A 1 554 ? -48.898 -42.341 73.473 1.00 29.22 554 ILE A C 1
ATOM 4343 O O . ILE A 1 554 ? -48.537 -42.707 74.613 1.00 29.22 554 ILE A O 1
#

Sequence (554 aa):
MIWREKYFSDLSDNGLAVCVEDGSIFGNTSLPSIHTLKFASNRIRTVPSRAFENFPDLQSLDLTDNPIASIQEGAFESVHLKNLYINTSSLVCDCELRWFPKWLSSSGLDRSTISTVCLHPTFLQGIDITMVDVSNLTCVDNSPRVRLVKHPVPSTKALLGSIVQLHCMGYGASPLEITWKVIKSGVHRILIHDPTTDFYFNRSNSINVLKSFNRISGSNGISLEYLSSEMKLSDITFTDEAEYQCVVRNHFGSAYSLKSKIIVYQLPEFLVSPSNVSIIKGGSAKLKCSAHGVPPPVVKWRKDGGEFFPAAVERRLHVKSNEDTLYVINVSLADAGLYTCHVSNEAGNIEKSAYIFVFEDFRPQLEDRRVVSGMTVFFTCLTNEQPQVRVEWLHNGKRIDPLTAPSHMTFKADNQILVINEAHTSDSGSYGCEYKVGPDVLKTANAKLIVDVSSDDWNKCRGAVEVVAVKPNLYIIIAICTSFFFVVFSPIICIFLRSRKQKNMHRYSSVEVNLYLHISVQKTISDAAKSKMVIGSTGCDRIHLQGFSLQSSI

Radius of gyration: 55.76 Å; Cα contacts (8 Å, |Δi|>4): 1109; chains: 1; bounding box: 122×111×117 Å

Organism: Dracunculus medinensis (NCBI:txid318479)

InterPro domains:
  IPR001611 Leucine-rich repeat [PF13855] (32-87)
  IPR001611 Leucine-rich repeat [PS51450] (57-78)
  IPR003591 Leucine-rich repeat, typical subtype [SM00369] (31-54)
  IPR003591 Leucine-rich repeat, typical subtype [SM00369] (55-78)
  IPR003598 Immunoglobulin subtype 2 [SM00408] (159-253)
  IPR003598 Immunoglobulin subtype 2 [SM00408] (280-348)
  IPR003598 Immunoglobulin subtype 2 [SM00408] (372-440)
  IPR003599 Immunoglobulin domain subtype [SM00409] (153-265)
  IPR003599 Immunoglobulin domain subtype [SM00409] (274-359)
  IPR003599 Immunoglobulin domain subtype [SM00409] (366-452)
  IPR007110 Immunoglobulin-like domain [PS50835] (144-264)
  IPR007110 Immunoglobulin-like domain [PS50835] (268-357)
  IPR007110 Immunoglobulin-like domain [PS50835] (364-433)
  IPR013098 Immunoglobulin I-set [PF07679] (268-356)
  IPR013098 Immunoglobulin I-set [PF07679] (362-436)
  IPR013783 Immunoglobulin-like fold [G3DSA:2.60.40.10] (140-265)
  IPR013783 Immunoglobulin-like fold [G3DSA:2.60.40.10] (267-359)
  IPR013783 Immunoglobulin-like fold [G3DSA:2.60.40.10] (360-458)
  IPR032675 Leucine-rich repeat domain superfamily [G3DSA:3.80.10.10] (23-139)
  IPR036179 Immunoglobulin-like domain superfamily [SSF48726] (152-270)

Mean predicted aligned error: 16.19 Å

pLDDT: mean 80.46, std 19.88, range [27.56, 98.31]

Solvent-accessible surface area (backbone atoms only — not comparable to full-atom values): 30151 Å² total; per-residue (Å²): 130,92,72,66,68,80,67,73,29,60,53,45,68,66,62,43,56,60,52,53,59,86,50,38,85,60,40,97,49,71,40,57,88,41,39,48,41,32,39,27,50,25,45,25,13,41,40,47,52,48,42,44,52,47,27,54,49,26,28,33,42,32,46,27,59,18,51,35,8,39,58,36,67,53,29,61,70,52,37,67,54,62,40,54,35,33,53,23,62,38,21,52,49,23,43,70,38,51,61,52,42,57,47,58,71,71,58,77,46,60,64,91,44,50,42,53,20,17,45,29,51,75,94,45,45,76,39,44,50,77,78,52,59,63,86,71,28,50,78,60,94,84,52,55,46,42,42,76,78,38,55,32,62,56,70,39,80,40,47,63,60,32,72,49,78,43,45,37,28,31,37,22,25,60,68,68,46,76,48,45,32,42,37,49,96,71,45,77,40,76,63,66,81,51,103,43,32,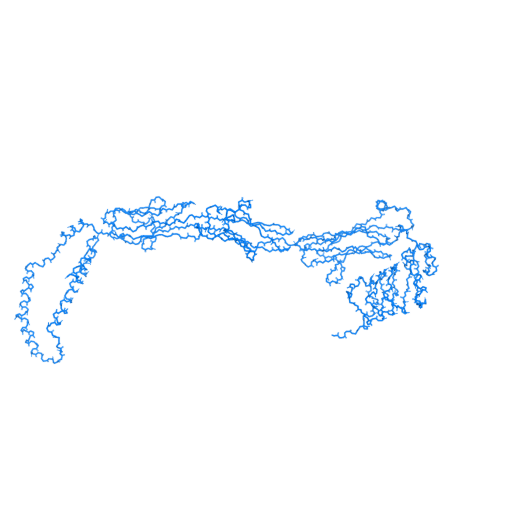47,78,48,76,51,80,44,73,55,65,68,62,51,49,76,76,39,92,77,75,76,78,84,84,63,59,58,32,36,43,36,39,39,42,35,41,43,61,35,46,76,83,65,50,32,35,34,32,44,38,34,33,36,76,43,17,70,33,73,42,57,51,18,35,39,44,66,22,32,54,52,46,73,77,36,73,42,58,66,46,72,40,47,47,62,35,68,49,74,38,44,44,37,59,48,35,30,56,74,45,50,78,46,74,29,39,73,90,37,84,69,47,66,41,50,81,70,68,29,47,47,72,43,83,93,68,38,28,42,34,35,46,60,34,46,71,79,60,38,45,44,36,34,42,38,35,36,37,91,58,35,72,48,73,48,62,24,42,40,45,56,39,76,80,78,74,49,66,48,71,67,43,79,46,46,40,59,43,69,47,75,47,53,49,69,74,94,56,80,78,80,54,66,43,43,44,23,52,70,85,40,74,57,52,85,93,75,46,57,90,51,47,47,69,38,78,77,49,24,26,46,34,33,48,52,32,44,65,82,71,38,41,41,36,32,41,38,35,57,55,68,95,82,41,79,47,72,30,59,24,44,39,43,38,42,70,31,68,68,53,51,50,54,39,53,70,66,46,65,65,77,61,64,40,73,63,48,51,49,44,49,51,47,50,51,50,46,42,55,68,54,44,43,54,48,50,51,49,48,55,67,68,47,84,65,88,86,76,85,78,75,52,78,64,58,54,49,52,52,48,51,54,48,49,51,48,48,50,54,48,49,57,58,69,69,54,74,87,57,102,52,77,63,68,70,54,64,63,61,60,56,62,64,64,74,76,112

Foldseek 3Di:
DPPPPVVQQAQAPVQDQAQQPPVLVVNVAADQVRQHHAHAHHAHQEQDACSCLSHQNHAEYHPHNYQHAYYAPNSCVSYLYQEYAYAHQNYAQALRCLVPLVCVVPNPYDCVRDFAAYCPDPVRRRPGSNPDDSVVRHDDPQAQDKDWDDFFDQEAEAEQQAKDKTKTKIKGFPPKDKWKWWADPSDIDTDDDDPFKDKDKDKDQDVVVVVVVDPPDDDPVTRMIMMMMMIMGGRDDPVSQTWMWMWMDDSNGIDIHNIYGYDYKYWKDWPDAFAADEEEAQAKDKTFTAIQIVVGKDKDKAWPNHPDAPQVVVVQWDQDPVRRMIMGGRDDPSRWGKMKIWIDDPVGIDIHIYTYHYHYPDAQDFEADEEAAQAKDKTARDDPDPPDWQKWKDFQNHTDDQVPHDPQWHADDNNRMIMRGRDDQVSWGKMKIWTDRPPPDIHMDIYTYGYHYDVVVVVVVVVVPPPVPCDVVNVVVCVVVVVCCCVPVVVVVVVVVVVDPDPDDDDDDPVNVVVCCVVVVVVCVVVVLVPPPPDDPDPSPVVVVVVVVVVVVD

Secondary structure (DSSP, 8-state):
----GGGSSB-TTS---SS-GGGTTTTT---TT--EEE-TTS---EE-TTTTTT-TT--EEE-TT----EE-TTTTTT---SEEEEEEEEEE-SGGGTHHHHHHHHS---GGGEEEEEEESGGGTT-BGGGS-GGG----TT--S-EEEEPPPSEEEEETT--EEEEEEEEEESSPEEEEEEEETTEEEE---BTTEEEEEEEE--HHHHHHHS------S--EEEEEEEEEE-S--GGG-SEEEEEEEETTEEEEPPPEEEEEEEEEEEEE----EEEETTS-EEEE-EEEEESPPEEEEEETTBS--HHHHTT-EEEETTTTEEEE-S--GGG-EEEEEEEEETTEEEEEEEEEEEE---------EEEETT--EEEE-----TTTPPPEEEETTEE--TTTS-TTEEEETTTTEEEETT--GGG-EEEEEEEEETTTEEEEEEEEEEEEPPHHHHHHHHHH-------HHHHHHHHHHHHHIIIIIHHHHHHHHHH----------HHHHHHHHHHHHHHHHHHHHHHS----SSTHHHHHHHHHHHHT--